Protein AF-0000000067404641 (afdb_homodimer)

Foldseek 3Di:
DDDPPPPDDDDPDPPDPDDPDDPPPDDDDDDDDPDCPPPVPPPPPPPPPPCVVVVVVPVLLLPFAEEEEEDADLPLLDDPLSLVLLLVVLVSCVVNVHAYAYEYEELADPVVRPSNVSSVVNSCVSNVVSPDNDHHYYYHHNPNDQPLVVQQVVCVVVVGSEYEEECVCVVVVSHDPVSNVVRHPHYYHYDYD/DPPPDDPDDDDDDDPDDPDDDPPDPPDPDDDDPPPPPPPVPPPPPPPPPPCVVVVVVPVLLLPFAEEEEEDADLPLLDDPLSLVLLLVRLVSCVVNVHAYAYEYEELAAPVVRPSNVSSVVNSCVSNVVSPDNDHHYYYHHNPNDQPLVVQQVVCVVVVGSEYEEECVCVVVVSHDPVSNVVRHPHYYHYDYD

Radius of gyration: 36.1 Å; Cα contacts (8 Å, |Δi|>4): 568; chains: 2; bounding box: 56×133×132 Å

pLDDT: mean 74.55, std 31.33, range [20.03, 98.88]

Structure (mmCIF, N/CA/C/O backbone):
data_AF-0000000067404641-model_v1
#
loop_
_entity.id
_entity.type
_entity.pdbx_description
1 polymer 'UspA domain-containing protein'
#
loop_
_atom_site.group_PDB
_atom_site.id
_atom_site.type_symbol
_atom_site.label_atom_id
_atom_site.label_alt_id
_atom_site.label_comp_id
_atom_site.label_asym_id
_atom_site.label_entity_id
_atom_site.label_seq_id
_atom_site.pdbx_PDB_ins_code
_atom_site.Cartn_x
_atom_site.Cartn_y
_atom_site.Cartn_z
_atom_site.occupancy
_atom_site.B_iso_or_equiv
_atom_site.auth_seq_id
_atom_site.auth_comp_id
_atom_site.auth_asym_id
_atom_site.auth_atom_id
_atom_site.pdbx_PDB_model_num
ATOM 1 N N . MET A 1 1 ? 26.984 8.195 65.562 1 22.83 1 MET A N 1
ATOM 2 C CA . MET A 1 1 ? 27.891 7.098 65.938 1 22.83 1 MET A CA 1
ATOM 3 C C . MET A 1 1 ? 27.453 5.805 65.25 1 22.83 1 MET A C 1
ATOM 5 O O . MET A 1 1 ? 26.531 5.133 65.688 1 22.83 1 MET A O 1
ATOM 9 N N . ALA A 1 2 ? 27.453 5.699 63.781 1 29.36 2 ALA A N 1
ATOM 10 C CA . ALA A 1 2 ? 26.828 4.867 62.75 1 29.36 2 ALA A CA 1
ATOM 11 C C . ALA A 1 2 ? 27.391 3.447 62.781 1 29.36 2 ALA A C 1
ATOM 13 O O . ALA A 1 2 ? 28.594 3.254 62.688 1 29.36 2 ALA A O 1
ATOM 14 N N . PHE A 1 3 ? 26.641 2.41 63.375 1 22.8 3 PHE A N 1
ATOM 15 C CA . PHE A 1 3 ? 26.953 1.064 63.844 1 22.8 3 PHE A CA 1
ATOM 16 C C . PHE A 1 3 ? 27.25 0.138 62.688 1 22.8 3 PHE 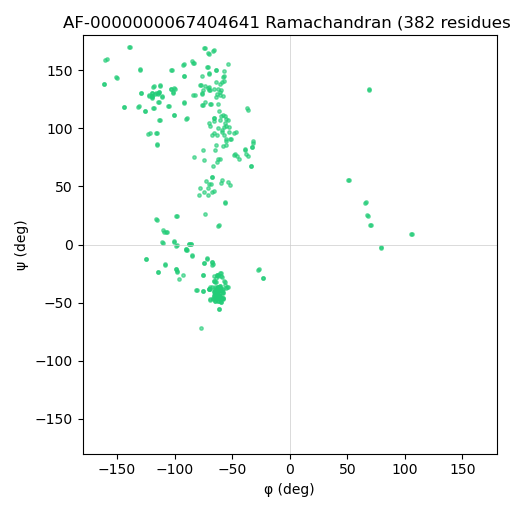A C 1
ATOM 18 O O . PHE A 1 3 ? 26.469 0.063 61.719 1 22.8 3 PHE A O 1
ATOM 25 N N . ALA A 1 4 ? 28.484 -0.296 62.312 1 27.67 4 ALA A N 1
ATOM 26 C CA . ALA A 1 4 ? 29.297 -1.051 61.375 1 27.67 4 ALA A CA 1
ATOM 27 C C . ALA A 1 4 ? 29 -2.545 61.469 1 27.67 4 ALA A C 1
ATOM 29 O O . ALA A 1 4 ? 29.641 -3.264 62.25 1 27.67 4 ALA A O 1
ATOM 30 N N . SER A 1 5 ? 27.562 -2.947 61.531 1 26.05 5 SER A N 1
ATOM 31 C CA . SER A 1 5 ? 27.438 -4.332 61.969 1 26.05 5 SER A CA 1
ATOM 32 C C . SER A 1 5 ? 28.094 -5.293 61 1 26.05 5 SER A C 1
ATOM 34 O O . SER A 1 5 ? 27.969 -5.129 59.781 1 26.05 5 SER A O 1
ATOM 36 N N . SER A 1 6 ? 29.078 -6.094 61.375 1 27.91 6 SER A N 1
ATOM 37 C CA . SER A 1 6 ? 30.109 -7.035 60.938 1 27.91 6 SER A CA 1
ATOM 38 C C . SER A 1 6 ? 29.484 -8.336 60.438 1 27.91 6 SER A C 1
ATOM 40 O O . SER A 1 6 ? 29.047 -9.164 61.25 1 27.91 6 SER A O 1
ATOM 42 N N . LEU A 1 7 ? 28.484 -8.297 59.469 1 29.84 7 LEU A N 1
ATOM 43 C CA . LEU A 1 7 ? 27.75 -9.531 59.188 1 29.84 7 LEU A CA 1
ATOM 44 C C . LEU A 1 7 ? 28.703 -10.641 58.75 1 29.84 7 LEU A C 1
ATOM 46 O O . LEU A 1 7 ? 29.5 -10.453 57.844 1 29.84 7 LEU A O 1
ATOM 50 N N . LEU A 1 8 ? 28.859 -11.703 59.625 1 25.03 8 LEU A N 1
ATOM 51 C CA . LEU A 1 8 ? 29.766 -12.828 59.781 1 25.03 8 LEU A CA 1
ATOM 52 C C . LEU A 1 8 ? 29.625 -13.805 58.625 1 25.03 8 LEU A C 1
ATOM 54 O O . LEU A 1 8 ? 28.516 -13.977 58.094 1 25.03 8 LEU A O 1
ATOM 58 N N . PRO A 1 9 ? 30.719 -14.359 57.938 1 30.03 9 PRO A N 1
ATOM 59 C CA . PRO A 1 9 ? 31.047 -15.109 56.719 1 30.03 9 PRO A CA 1
ATOM 60 C C . PRO A 1 9 ? 30.641 -16.578 56.812 1 30.03 9 PRO A C 1
ATOM 62 O O . PRO A 1 9 ? 31.062 -17.281 57.719 1 30.03 9 PRO A O 1
ATOM 65 N N . ALA A 1 10 ? 29.297 -17 56.75 1 27.98 10 ALA A N 1
ATOM 66 C CA . ALA A 1 10 ? 28.938 -18.359 57.156 1 27.98 10 ALA A CA 1
ATOM 67 C C . ALA A 1 10 ? 29.719 -19.391 56.344 1 27.98 10 ALA A C 1
ATOM 69 O O . ALA A 1 10 ? 30.094 -19.125 55.188 1 27.98 10 ALA A O 1
ATOM 70 N N . PRO A 1 11 ? 30.109 -20.547 56.969 1 22.95 11 PRO A N 1
ATOM 71 C CA . PRO A 1 11 ? 31.125 -21.578 56.719 1 22.95 11 PRO A CA 1
ATOM 72 C C . PRO A 1 11 ? 30.766 -22.5 55.562 1 22.95 11 PRO A C 1
ATOM 74 O O . PRO A 1 11 ? 29.594 -22.625 55.188 1 22.95 11 PRO A O 1
ATOM 77 N N . ALA A 1 12 ? 31.672 -22.875 54.625 1 26.62 12 ALA A N 1
ATOM 78 C CA . ALA A 1 12 ? 31.828 -23.562 53.344 1 26.62 12 ALA A CA 1
ATOM 79 C C . ALA A 1 12 ? 31.625 -25.078 53.5 1 26.62 12 ALA A C 1
ATOM 81 O O . ALA A 1 12 ? 32.594 -25.812 53.75 1 26.62 12 ALA A O 1
ATOM 82 N N . SER A 1 13 ? 30.469 -25.594 54.219 1 22.31 13 SER A N 1
ATOM 83 C CA . SER A 1 13 ? 30.547 -27 54.625 1 22.31 13 SER A CA 1
ATOM 84 C C . SER A 1 13 ? 30.703 -27.906 53.406 1 22.31 13 SER A C 1
ATOM 86 O O . SER A 1 13 ? 30.172 -27.625 52.312 1 22.31 13 SER A O 1
ATOM 88 N N . GLY A 1 14 ? 31.609 -28.844 53.312 1 23.06 14 GLY A N 1
ATOM 89 C CA . GLY A 1 14 ? 32.375 -29.797 52.531 1 23.06 14 GLY A CA 1
ATOM 90 C C . GLY A 1 14 ? 31.562 -30.984 52.094 1 23.06 14 GLY A C 1
ATOM 91 O O . GLY A 1 14 ? 32.125 -32 51.625 1 23.06 14 GLY A O 1
ATOM 92 N N . VAL A 1 15 ? 30.141 -30.891 51.938 1 24 15 VAL A N 1
ATOM 93 C CA . VAL A 1 15 ? 29.531 -32.219 52.031 1 24 15 VAL A CA 1
ATOM 94 C C . VAL A 1 15 ? 30.016 -33.094 50.875 1 24 15 VAL A C 1
ATOM 96 O O . VAL A 1 15 ? 30.109 -32.625 49.719 1 24 15 VAL A O 1
ATOM 99 N N . ARG A 1 16 ? 30.547 -34.281 51.156 1 21.03 16 ARG A N 1
ATOM 100 C CA . ARG A 1 16 ? 31.25 -35.406 50.625 1 21.03 16 ARG A CA 1
ATOM 101 C C . ARG A 1 16 ? 30.375 -36.156 49.594 1 21.03 16 ARG A C 1
ATOM 103 O O . ARG A 1 16 ? 29.203 -36.438 49.844 1 21.03 16 ARG A O 1
ATOM 110 N N . ALA A 1 17 ? 30.734 -36.062 48.312 1 23.98 17 ALA A N 1
ATOM 111 C CA . ALA A 1 17 ? 30.172 -36.531 47.062 1 23.98 17 ALA A CA 1
ATOM 112 C C . ALA A 1 17 ? 30.109 -38.062 47.031 1 23.98 17 ALA A C 1
ATOM 114 O O . ALA A 1 17 ? 31.141 -38.75 46.969 1 23.98 17 ALA A O 1
ATOM 115 N N . SER A 1 18 ? 29.141 -38.719 47.812 1 21.59 18 SER A N 1
ATOM 116 C CA . SER A 1 18 ? 29.109 -40.188 47.938 1 21.59 18 SER A CA 1
ATOM 117 C C . SER A 1 18 ? 28.938 -40.875 46.594 1 21.59 18 SER A C 1
ATOM 119 O O . SER A 1 18 ? 28.359 -40.281 45.656 1 21.59 18 SER A O 1
ATOM 121 N N . HIS A 1 19 ? 29.703 -41.906 46.25 1 24.45 19 HIS A N 1
ATOM 122 C CA . HIS A 1 19 ? 30.078 -42.781 45.156 1 24.45 19 HIS A CA 1
ATOM 123 C C . HIS A 1 19 ? 28.891 -43.594 44.688 1 24.45 19 HIS A C 1
ATOM 125 O O . HIS A 1 19 ? 28.188 -44.219 45.5 1 24.45 19 HIS A O 1
ATOM 131 N N . ALA A 1 20 ? 28.109 -43.125 43.594 1 25.66 20 ALA A N 1
ATOM 132 C CA . ALA A 1 20 ? 26.906 -43.688 43 1 25.66 20 ALA A CA 1
ATOM 133 C C . ALA A 1 20 ? 27.109 -45.156 42.594 1 25.66 20 ALA A C 1
ATOM 135 O O . ALA A 1 20 ? 28.109 -45.469 41.969 1 25.66 20 ALA A O 1
ATOM 136 N N . PRO A 1 21 ? 26.531 -46.094 43.312 1 27.89 21 PRO A N 1
ATOM 137 C CA . PRO A 1 21 ? 26.766 -47.531 43.156 1 27.89 21 PRO A CA 1
ATOM 138 C C . PRO A 1 21 ? 26.391 -48.031 41.75 1 27.89 21 PRO A C 1
ATOM 140 O O . PRO A 1 21 ? 25.625 -47.375 41.062 1 27.89 21 PRO A O 1
ATOM 143 N N . GLU A 1 22 ? 27.141 -48.906 41.062 1 30.05 22 GLU A N 1
ATOM 144 C CA . GLU A 1 22 ? 27.297 -49.531 39.781 1 30.05 22 GLU A CA 1
ATOM 145 C C . GLU A 1 22 ? 26.109 -50.469 39.469 1 30.05 22 GLU A C 1
ATOM 147 O O . GLU A 1 22 ? 25.922 -51.469 40.156 1 30.05 22 GLU A O 1
ATOM 152 N N . LEU A 1 23 ? 24.844 -49.875 39.25 1 25.56 23 LEU A N 1
ATOM 153 C CA . LEU A 1 23 ? 23.641 -50.688 39.125 1 25.56 23 LEU A CA 1
ATOM 154 C C . LEU A 1 23 ? 23.781 -51.719 37.969 1 25.56 23 LEU A C 1
ATOM 156 O O . LEU A 1 23 ? 24.094 -51.312 36.844 1 25.56 23 LEU A O 1
ATOM 160 N N . ALA A 1 24 ? 24.203 -52.938 38.219 1 28.25 24 ALA A N 1
ATOM 161 C CA . ALA A 1 24 ? 24.406 -54.125 37.406 1 28.25 24 ALA A CA 1
ATOM 162 C C . ALA A 1 24 ? 23.125 -54.531 36.719 1 28.25 24 ALA A C 1
ATOM 164 O O . ALA A 1 24 ? 22.125 -54.875 37.344 1 28.25 24 ALA A O 1
ATOM 165 N N . PHE A 1 25 ? 22.812 -53.875 35.469 1 25.64 25 PHE A N 1
ATOM 166 C CA . PHE A 1 25 ? 21.578 -54.094 34.75 1 25.64 25 PHE A CA 1
ATOM 167 C C . PHE A 1 25 ? 21.453 -55.562 34.312 1 25.64 25 PHE A C 1
ATOM 169 O O . PHE A 1 25 ? 22.375 -56.125 33.75 1 25.64 25 PHE A O 1
ATOM 176 N N . PRO A 1 26 ? 20.672 -56.312 35.062 1 30.05 26 PRO A N 1
ATOM 177 C CA . PRO A 1 26 ? 20.516 -57.75 34.844 1 30.05 26 PRO A CA 1
ATOM 178 C C . PRO A 1 26 ? 19.984 -58.094 33.438 1 30.05 26 PRO A C 1
ATOM 180 O O . PRO A 1 26 ? 19.344 -57.25 32.812 1 30.05 26 PRO A O 1
ATOM 183 N N . PRO A 1 27 ? 20.438 -59.125 32.719 1 32.47 27 PRO A N 1
ATOM 184 C CA . PRO A 1 27 ? 20.328 -59.594 31.312 1 32.47 27 PRO A CA 1
ATOM 185 C C . PRO A 1 27 ? 18.906 -60.031 30.969 1 32.47 27 PRO A C 1
ATOM 187 O O . PRO A 1 27 ? 18.281 -60.781 31.719 1 32.47 27 PRO A O 1
ATOM 190 N N . VAL A 1 28 ? 18.016 -59.156 30.375 1 25.25 28 VAL A N 1
ATOM 191 C CA . VAL A 1 28 ? 16.594 -59.375 30.109 1 25.25 28 VAL A CA 1
ATOM 192 C C . VAL A 1 28 ? 16.406 -60.469 29.078 1 25.25 28 VAL A C 1
ATOM 194 O O . VAL A 1 28 ? 16.891 -60.375 27.953 1 25.25 28 VAL A O 1
ATOM 197 N N . ASN A 1 29 ? 16.172 -61.688 29.453 1 23.31 29 ASN A N 1
ATOM 198 C CA . ASN A 1 29 ? 16.062 -62.938 28.734 1 23.31 29 ASN A CA 1
ATOM 199 C C . ASN A 1 29 ? 14.93 -62.906 27.703 1 23.31 29 ASN A C 1
ATOM 201 O O . ASN A 1 29 ? 15.07 -63.406 26.594 1 23.31 29 ASN A O 1
ATOM 205 N N . ARG A 1 30 ? 13.594 -62.469 27.953 1 24.72 30 ARG A N 1
ATOM 206 C CA . ARG A 1 30 ? 12.523 -63.438 27.703 1 24.72 30 ARG A CA 1
ATOM 207 C C . ARG A 1 30 ? 12.109 -63.438 26.234 1 24.72 30 ARG A C 1
ATOM 209 O O . ARG A 1 30 ? 12.219 -62.406 25.562 1 24.72 30 ARG A O 1
ATOM 216 N N . LYS A 1 31 ? 11.477 -64.5 25.609 1 26.2 31 LYS A N 1
ATOM 217 C CA . LYS A 1 31 ? 11.219 -65.312 24.406 1 26.2 31 LYS A CA 1
ATOM 218 C C . LYS A 1 31 ? 9.992 -64.812 23.656 1 26.2 31 LYS A C 1
ATOM 220 O O . LYS A 1 31 ? 9.719 -65.25 22.531 1 26.2 31 LYS A O 1
ATOM 225 N N . GLY A 1 32 ? 8.922 -64.125 24.219 1 26.33 32 GLY A N 1
ATOM 226 C CA . GLY A 1 32 ? 7.594 -64.5 23.766 1 26.33 32 GLY A CA 1
ATOM 227 C C . GLY A 1 32 ? 7.273 -63.969 22.375 1 26.33 32 GLY A C 1
ATOM 228 O O . GLY A 1 32 ? 7.82 -62.969 21.938 1 26.33 32 GLY A O 1
ATOM 229 N N . GLY A 1 33 ? 6.719 -64.75 21.391 1 28.5 33 GLY A N 1
ATOM 230 C CA . GLY A 1 33 ? 6.441 -64.812 19.969 1 28.5 33 GLY A CA 1
ATOM 231 C C . GLY A 1 33 ? 5.273 -63.906 19.562 1 28.5 33 GLY A C 1
ATOM 232 O O . GLY A 1 33 ? 4.121 -64.188 19.859 1 28.5 33 GLY A O 1
ATOM 233 N N . VAL A 1 34 ? 5.145 -62.656 19.984 1 27.3 34 VAL A N 1
ATOM 234 C CA . VAL A 1 34 ? 3.891 -61.938 19.75 1 27.3 34 VAL A CA 1
ATOM 235 C C . VAL A 1 34 ? 3.637 -61.812 18.25 1 27.3 34 VAL A C 1
ATOM 237 O O . VAL A 1 34 ? 4.566 -61.594 17.484 1 27.3 34 VAL A O 1
ATOM 240 N N . SER A 1 35 ? 2.502 -62.5 17.797 1 28.94 35 SER A N 1
ATOM 241 C CA . SER A 1 35 ? 1.83 -62.562 16.5 1 28.94 35 SER A CA 1
ATOM 242 C C . SER A 1 35 ? 1.438 -61.188 15.992 1 28.94 35 SER A C 1
ATOM 244 O O . SER A 1 35 ? 0.812 -60.406 16.703 1 28.94 35 SER A O 1
ATOM 246 N N . LEU A 1 36 ? 2.154 -60.594 15.055 1 25.08 36 LEU A N 1
ATOM 247 C CA . LEU A 1 36 ? 2.102 -59.281 14.406 1 25.08 36 LEU A CA 1
ATOM 248 C C . LEU A 1 36 ? 0.84 -59.156 13.555 1 25.08 36 LEU A C 1
ATOM 250 O O . LEU A 1 36 ? 0.748 -59.75 12.477 1 25.08 36 LEU A O 1
ATOM 254 N N . ARG A 1 37 ? -0.431 -59.312 14.172 1 28.06 37 ARG A N 1
ATOM 255 C CA . ARG A 1 37 ? -1.599 -59.062 13.336 1 28.06 37 ARG A CA 1
ATOM 256 C C . ARG A 1 37 ? -1.55 -57.656 12.727 1 28.06 37 ARG A C 1
ATOM 258 O O . ARG A 1 37 ? -1.444 -56.656 13.453 1 28.06 37 ARG A O 1
ATOM 265 N N . ARG A 1 38 ? -1.222 -57.562 11.438 1 24.09 38 ARG A N 1
ATOM 266 C CA . ARG A 1 38 ? -1.097 -56.438 10.523 1 24.09 38 ARG A CA 1
ATOM 267 C C . ARG A 1 38 ? -2.416 -55.688 10.398 1 24.09 38 ARG A C 1
ATOM 269 O O . ARG A 1 38 ? 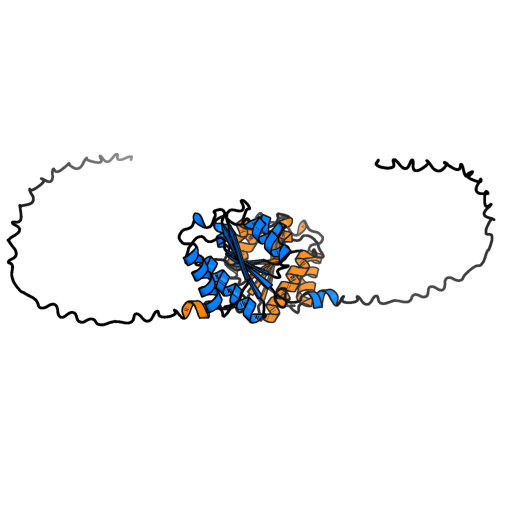-3.373 -56.188 9.805 1 24.09 38 ARG A O 1
ATOM 276 N N . ARG A 1 39 ? -3.049 -55.25 11.508 1 25.36 39 ARG A N 1
ATOM 277 C CA . ARG A 1 39 ? -4.285 -54.5 11.289 1 25.36 39 ARG A CA 1
ATOM 278 C C . ARG A 1 39 ? -4.047 -53.312 10.375 1 25.36 39 ARG A C 1
ATOM 280 O O . ARG A 1 39 ? -3.232 -52.438 10.688 1 25.36 39 ARG A O 1
ATOM 287 N N . GLY A 1 40 ? -4.199 -53.469 9.125 1 25.03 40 GLY A N 1
ATOM 288 C CA . GLY A 1 40 ? -4.137 -52.469 8.07 1 25.03 40 GLY A CA 1
ATOM 289 C C . GLY A 1 40 ? -5.102 -51.312 8.281 1 25.03 40 GLY A C 1
ATOM 290 O O . GLY A 1 40 ? -6.301 -51.469 8.039 1 25.03 40 GLY A O 1
ATOM 291 N N . ALA A 1 41 ? -5.387 -50.812 9.445 1 25.31 41 ALA A N 1
ATOM 292 C CA . ALA A 1 41 ? -6.395 -49.75 9.516 1 25.31 41 ALA A CA 1
ATOM 293 C C . ALA A 1 41 ? -6.008 -48.562 8.641 1 25.31 41 ALA A C 1
ATOM 295 O O . ALA A 1 41 ? -4.883 -48.062 8.727 1 25.31 41 ALA A O 1
ATOM 296 N N . ARG A 1 42 ? -6.613 -48.469 7.484 1 26.84 42 ARG A N 1
ATOM 297 C CA . ARG A 1 42 ? -6.66 -47.375 6.516 1 26.84 42 ARG A CA 1
ATOM 298 C C . ARG A 1 42 ? -7.082 -46.062 7.184 1 26.84 42 ARG A C 1
ATOM 300 O O . ARG A 1 42 ? -8.242 -45.906 7.57 1 26.84 42 ARG A O 1
ATOM 307 N N . HIS A 1 43 ? -6.438 -45.656 8.289 1 28.77 43 HIS A N 1
ATOM 308 C CA . HIS A 1 43 ? -6.82 -44.312 8.758 1 28.77 43 HIS A CA 1
ATOM 309 C C . HIS A 1 43 ? -6.758 -43.281 7.629 1 28.77 43 HIS A C 1
ATOM 311 O O . HIS A 1 43 ? -5.703 -43.094 7.02 1 28.77 43 HIS A O 1
ATOM 317 N N . GLY A 1 44 ? -7.801 -43.094 6.949 1 26.41 44 GLY A N 1
ATOM 318 C CA . GLY A 1 44 ? -8.031 -42 6.027 1 26.41 44 GLY A CA 1
ATOM 319 C C . GLY A 1 44 ? -7.668 -40.656 6.609 1 26.41 44 GLY A C 1
ATOM 320 O O . GLY A 1 44 ? -8.18 -40.281 7.664 1 26.41 44 GLY A O 1
ATOM 321 N N . VAL A 1 45 ? -6.414 -40.375 6.629 1 28.73 45 VAL A N 1
ATOM 322 C CA . VAL A 1 45 ? -6 -39.031 6.969 1 28.73 45 VAL A CA 1
ATOM 323 C C . VAL A 1 45 ? -6.875 -38 6.234 1 28.73 45 VAL A C 1
ATOM 325 O O . VAL A 1 45 ? -6.812 -37.906 5.008 1 28.73 45 VAL A O 1
ATOM 328 N N . ARG A 1 46 ? -8.109 -37.906 6.738 1 27.72 46 ARG A N 1
ATOM 329 C CA . ARG A 1 46 ? -8.875 -36.75 6.301 1 27.72 46 ARG A CA 1
ATOM 330 C C . ARG A 1 46 ? -8.039 -35.469 6.395 1 27.72 46 ARG A C 1
ATOM 332 O O . ARG A 1 46 ? -7.461 -35.188 7.441 1 27.72 46 ARG A O 1
ATOM 339 N N . ALA A 1 47 ? -7.457 -35.062 5.352 1 28.59 47 ALA A N 1
ATOM 340 C CA . ALA A 1 47 ? -6.906 -33.719 5.223 1 28.59 47 ALA A CA 1
ATOM 341 C C . ALA A 1 47 ? -7.789 -32.688 5.934 1 28.59 47 ALA A C 1
ATOM 343 O O . ALA A 1 47 ? -8.953 -32.5 5.57 1 28.59 47 ALA A O 1
ATOM 344 N N . GLU A 1 48 ? -7.75 -32.594 7.227 1 29.17 48 GLU A N 1
ATOM 345 C CA . GLU A 1 48 ? -8.328 -31.438 7.906 1 29.17 48 GLU A CA 1
ATOM 346 C C . GLU A 1 48 ? -8.062 -30.156 7.129 1 29.17 48 GLU A C 1
ATOM 348 O O . GLU A 1 48 ? -6.906 -29.812 6.855 1 29.17 48 GLU A O 1
ATOM 353 N N . VAL A 1 49 ? -8.859 -29.875 6.129 1 30.53 49 VAL A N 1
ATOM 354 C CA . VAL A 1 49 ? -8.977 -28.531 5.59 1 30.53 49 VAL A CA 1
ATOM 355 C C . VAL A 1 49 ? -8.82 -27.5 6.711 1 30.53 49 VAL A C 1
ATOM 357 O O . VAL A 1 49 ? -9.641 -27.453 7.629 1 30.53 49 VAL A O 1
ATOM 360 N N . ASN A 1 50 ? -7.66 -27.375 7.281 1 31.19 50 ASN A N 1
ATOM 361 C CA . ASN A 1 50 ? -7.387 -26.359 8.297 1 31.19 50 ASN A CA 1
ATOM 362 C C . ASN A 1 50 ? -8.195 -25.094 8.047 1 31.19 50 ASN A C 1
ATOM 364 O O . ASN A 1 50 ? -8.039 -24.438 7.012 1 31.19 50 ASN A O 1
ATOM 368 N N . GLU A 1 51 ? -9.398 -25 8.461 1 33.84 51 GLU A N 1
ATOM 369 C CA . GLU A 1 51 ? -10.281 -23.875 8.742 1 33.84 51 GLU A CA 1
ATOM 370 C C . GLU A 1 51 ? -9.484 -22.609 9.023 1 33.84 51 GLU A C 1
ATOM 372 O O . GLU A 1 51 ? -10.062 -21.516 9.133 1 33.84 51 GLU A O 1
ATOM 377 N N . SER A 1 52 ? -8.281 -22.812 9.555 1 32.09 52 SER A N 1
ATOM 378 C CA . SER A 1 52 ? -7.543 -21.656 10.047 1 32.09 52 SER A CA 1
ATOM 379 C C . SER A 1 52 ? -7.234 -20.672 8.93 1 32.09 52 SER A C 1
ATOM 381 O O . SER A 1 52 ? -6.996 -19.484 9.18 1 32.09 52 SER A O 1
ATOM 383 N N . ALA A 1 53 ? -6.891 -21.125 7.828 1 34.22 53 ALA A N 1
ATOM 384 C CA . ALA A 1 53 ? -6.555 -20.188 6.758 1 34.22 53 ALA A CA 1
ATOM 385 C C . ALA A 1 53 ? -7.773 -19.375 6.336 1 34.22 53 ALA A C 1
ATOM 387 O O . ALA A 1 53 ? -7.637 -18.219 5.902 1 34.22 53 ALA A O 1
ATOM 388 N N . SER A 1 54 ? -9.008 -19.984 6.418 1 33.5 54 SER A N 1
ATOM 389 C CA . SER A 1 54 ? -10.242 -19.328 6.004 1 33.5 54 SER A CA 1
ATOM 390 C C . SER A 1 54 ? -10.5 -18.078 6.84 1 33.5 54 SER A C 1
ATOM 392 O O . SER A 1 54 ? -11.008 -17.078 6.328 1 33.5 54 SER A O 1
ATOM 394 N N . ALA A 1 55 ? -10.531 -18.234 8.148 1 35.81 55 ALA A N 1
ATOM 395 C CA . ALA A 1 55 ? -10.906 -17.141 9.039 1 35.81 55 ALA A CA 1
ATOM 396 C C . ALA A 1 55 ? -9.977 -15.945 8.867 1 35.81 55 ALA A C 1
ATOM 398 O O . ALA A 1 55 ? -10.266 -14.852 9.344 1 35.81 55 ALA A O 1
ATOM 399 N N . LEU A 1 56 ? -8.727 -16.281 8.672 1 35.88 56 LEU A N 1
ATOM 400 C CA . LEU A 1 56 ? -7.695 -15.242 8.641 1 35.88 56 LEU A CA 1
ATOM 401 C C . LEU A 1 56 ? -7.914 -14.297 7.465 1 35.88 56 LEU A C 1
ATOM 403 O O . LEU A 1 56 ? -7.207 -13.297 7.332 1 35.88 56 LEU A O 1
ATOM 407 N N . ALA A 1 57 ? -8.547 -15 6.434 1 41.56 57 ALA A N 1
ATOM 408 C CA . ALA A 1 57 ? -8.648 -14 5.367 1 41.56 57 ALA A CA 1
ATOM 409 C C . ALA A 1 57 ? -9.516 -12.82 5.797 1 41.56 57 ALA A C 1
ATOM 411 O O . ALA A 1 57 ? -10.688 -12.734 5.426 1 41.56 57 ALA A O 1
ATOM 412 N N . ILE A 1 58 ? -9.719 -12.758 7.184 1 43.62 58 ILE A N 1
ATOM 413 C CA . ILE A 1 58 ? -10.344 -11.516 7.629 1 43.62 58 ILE A CA 1
ATOM 414 C C . ILE A 1 58 ? -9.836 -10.352 6.785 1 43.62 58 ILE A C 1
ATOM 416 O O . ILE A 1 58 ? -8.641 -10.242 6.52 1 43.62 58 ILE A O 1
ATOM 420 N N . ASP A 1 59 ? -10.727 -9.828 6.109 1 55.66 59 ASP A N 1
ATOM 421 C CA . ASP A 1 59 ? -10.531 -8.609 5.328 1 55.66 59 ASP A CA 1
ATOM 422 C C . ASP A 1 59 ? -9.508 -7.691 5.992 1 55.66 59 ASP A C 1
ATOM 424 O O . ASP A 1 59 ? -9.75 -7.172 7.086 1 55.66 59 ASP A O 1
ATOM 428 N N . ALA A 1 60 ? -8.211 -7.992 5.594 1 61.69 60 ALA A N 1
ATOM 429 C CA . ALA A 1 60 ? -7.172 -7.098 6.098 1 61.69 60 ALA A CA 1
ATOM 430 C C . ALA A 1 60 ? -7.734 -5.707 6.383 1 61.69 60 ALA A C 1
ATOM 432 O O . ALA A 1 60 ? -7.305 -5.039 7.324 1 61.69 60 ALA A O 1
ATOM 433 N N . LEU A 1 61 ? -8.883 -5.473 5.711 1 74.19 61 LEU A N 1
ATOM 434 C CA . LEU A 1 61 ? -9.422 -4.129 5.883 1 74.19 61 LEU A CA 1
ATOM 435 C C . LEU A 1 61 ? -10.68 -4.148 6.738 1 74.19 61 LEU A C 1
ATOM 437 O O . LEU A 1 61 ? -11.07 -3.127 7.305 1 74.19 61 LEU A O 1
ATOM 441 N N . SER A 1 62 ? -11.289 -5.336 6.879 1 72.62 62 SER A N 1
ATOM 442 C CA . SER A 1 62 ? -12.555 -5.395 7.602 1 72.62 62 SER A CA 1
ATOM 443 C C . SER A 1 62 ? -12.352 -5.184 9.102 1 72.62 62 SER A C 1
ATOM 445 O O . SER A 1 62 ? -13.297 -4.852 9.82 1 72.62 62 SER A O 1
ATOM 447 N N . GLN A 1 63 ? -11.148 -5.238 9.477 1 80.12 63 GLN A N 1
ATOM 448 C CA . GLN A 1 63 ? -10.898 -5.125 10.906 1 80.12 63 GLN A CA 1
ATOM 449 C C . GLN A 1 63 ? -10.109 -3.863 11.234 1 80.12 63 GLN A C 1
ATOM 451 O O . GLN A 1 63 ? -9.508 -3.758 12.305 1 80.12 63 GLN A O 1
ATOM 456 N N . VAL A 1 64 ? -10.211 -3.016 10.336 1 90.5 64 VAL A N 1
ATOM 457 C CA . VAL A 1 64 ? -9.438 -1.798 10.57 1 90.5 64 VAL A CA 1
ATOM 458 C C . VAL A 1 64 ? -10.125 -0.939 11.625 1 90.5 64 VAL A C 1
ATOM 460 O O . VAL A 1 64 ? -11.266 -0.509 11.438 1 90.5 64 VAL A O 1
ATOM 463 N N . LYS A 1 65 ? -9.414 -0.699 12.703 1 95.56 65 LYS A N 1
ATOM 464 C CA . LYS A 1 65 ? -9.992 0.076 13.797 1 95.56 65 LYS A CA 1
ATOM 465 C C . LYS A 1 65 ? -9.266 1.409 13.969 1 95.56 65 LYS A C 1
ATOM 467 O O . LYS A 1 65 ? -9.797 2.33 14.594 1 95.56 65 LYS A O 1
ATOM 472 N N . HIS A 1 66 ? -8.086 1.445 13.523 1 97.94 66 HIS A N 1
ATOM 473 C CA . HIS A 1 66 ? -7.281 2.65 13.695 1 97.94 66 HIS A CA 1
ATOM 474 C C . HIS A 1 66 ? -6.387 2.893 12.484 1 97.94 66 HIS A C 1
ATOM 476 O O . HIS A 1 66 ? -5.508 2.08 12.188 1 97.94 66 HIS A O 1
ATOM 482 N N . VAL A 1 67 ? -6.602 4.008 11.828 1 97.75 67 VAL A N 1
ATOM 483 C CA . VAL A 1 67 ? -5.906 4.34 10.586 1 97.75 67 VAL A CA 1
ATOM 484 C C . VAL A 1 67 ? -4.98 5.531 10.812 1 97.75 67 VAL A C 1
ATOM 486 O O . VAL A 1 67 ? -5.355 6.5 11.477 1 97.75 67 VAL A O 1
ATOM 489 N N . LEU A 1 68 ? -3.785 5.43 10.273 1 98.75 68 LEU A N 1
ATOM 490 C CA . LEU A 1 68 ? -2.83 6.531 10.32 1 98.75 68 LEU A CA 1
ATOM 491 C C . LEU A 1 68 ? -2.764 7.254 8.977 1 98.75 68 LEU A C 1
ATOM 493 O O . LEU A 1 68 ? -2.68 6.613 7.93 1 98.75 68 LEU A O 1
ATOM 497 N N . LEU A 1 69 ? -2.799 8.531 9.039 1 98.75 69 LEU A N 1
ATOM 498 C CA . LEU A 1 69 ? -2.537 9.414 7.906 1 98.75 69 LEU A CA 1
ATOM 499 C C . LEU A 1 69 ? -1.288 10.25 8.141 1 98.75 69 LEU A C 1
ATOM 501 O O . LEU A 1 69 ? -1.344 11.273 8.828 1 98.75 69 LEU A O 1
ATOM 505 N N . PRO A 1 70 ? -0.202 9.82 7.645 1 98.75 70 PRO A N 1
ATOM 506 C CA . PRO A 1 70 ? 0.996 10.656 7.723 1 98.75 70 PRO A CA 1
ATOM 507 C C . PRO A 1 70 ? 1 11.781 6.691 1 98.75 70 PRO A C 1
ATOM 509 O O . PRO A 1 70 ? 0.658 11.555 5.527 1 98.75 70 PRO A O 1
ATOM 512 N N . ILE A 1 71 ? 1.394 12.945 7.121 1 98.38 71 ILE A N 1
ATOM 513 C CA . ILE A 1 71 ? 1.479 14.102 6.242 1 98.38 71 ILE A CA 1
ATOM 514 C C . ILE A 1 71 ? 2.883 14.695 6.309 1 98.38 71 ILE A C 1
ATOM 516 O O . ILE A 1 71 ? 3.314 15.172 7.363 1 98.38 71 ILE A O 1
ATOM 520 N N . THR A 1 72 ? 3.576 14.625 5.215 1 96.94 72 THR A N 1
ATOM 521 C CA . THR A 1 72 ? 4.898 15.227 5.082 1 96.94 72 THR A CA 1
ATOM 522 C C . THR A 1 72 ? 4.855 16.422 4.148 1 96.94 72 THR A C 1
ATOM 524 O O . THR A 1 72 ? 5.898 16.984 3.803 1 96.94 72 THR A O 1
ATOM 527 N N . ASP A 1 73 ? 3.771 16.922 3.789 1 92.12 73 ASP A N 1
ATOM 528 C CA . ASP A 1 73 ? 3.441 17.969 2.836 1 92.12 73 ASP A CA 1
ATOM 529 C C . ASP A 1 73 ? 3.576 19.344 3.475 1 92.12 73 ASP A C 1
ATOM 531 O O . ASP A 1 73 ? 2.91 19.656 4.469 1 92.12 73 ASP A O 1
ATOM 535 N N . ARG A 1 74 ? 4.305 20.219 2.805 1 90.88 74 ARG A N 1
ATOM 536 C CA . ARG A 1 74 ? 4.496 21.547 3.377 1 90.88 74 ARG A CA 1
ATOM 537 C C . ARG A 1 74 ? 3.541 22.547 2.754 1 90.88 74 ARG A C 1
ATOM 539 O O . ARG A 1 74 ? 3.543 23.734 3.127 1 90.88 74 ARG A O 1
ATOM 546 N N . ASN A 1 75 ? 2.768 22.047 1.825 1 94.88 75 ASN A N 1
ATOM 547 C CA . ASN A 1 75 ? 1.753 22.938 1.272 1 94.88 75 ASN A CA 1
ATOM 548 C C . ASN A 1 75 ? 0.677 23.266 2.303 1 94.88 75 ASN A C 1
ATOM 550 O O . ASN A 1 75 ? -0.012 22.375 2.797 1 94.88 75 ASN A O 1
ATOM 554 N N . PRO A 1 76 ? 0.56 24.562 2.561 1 96.5 76 PRO A N 1
ATOM 555 C CA . PRO A 1 76 ? -0.414 24.922 3.596 1 96.5 76 PRO A CA 1
ATOM 556 C C . PRO A 1 76 ? -1.832 24.484 3.252 1 96.5 76 PRO A C 1
ATOM 558 O O . PRO A 1 76 ? -2.641 24.234 4.152 1 96.5 76 PRO A O 1
ATOM 561 N N . TYR A 1 77 ? -2.1 24.328 2.018 1 97.56 77 TYR A N 1
ATOM 562 C CA . TYR A 1 77 ? -3.432 23.922 1.59 1 97.56 77 TYR A CA 1
ATOM 563 C C . TYR A 1 77 ? -3.426 22.469 1.109 1 97.56 77 TYR A C 1
ATOM 565 O O . TYR A 1 77 ? -4.391 22.016 0.494 1 97.56 77 TYR A O 1
ATOM 573 N N . LEU A 1 78 ? -2.369 21.797 1.354 1 97 78 LEU A N 1
ATOM 574 C CA . LEU A 1 78 ? -2.195 20.391 1.056 1 97 78 LEU A CA 1
ATOM 575 C C . LEU A 1 78 ? -2.135 20.141 -0.45 1 97 78 LEU A C 1
ATOM 577 O O . LEU A 1 78 ? -2.885 20.766 -1.21 1 97 78 LEU A O 1
ATOM 581 N N . SER A 1 79 ? -1.232 19.406 -0.874 1 96.38 79 SER A N 1
ATOM 582 C CA . SER A 1 79 ? -1.152 18.984 -2.268 1 96.38 79 SER A CA 1
ATOM 583 C C . SER A 1 79 ? -2.32 18.078 -2.635 1 96.38 79 SER A C 1
ATOM 585 O O . SER A 1 79 ? -3.035 17.578 -1.756 1 96.38 79 SER A O 1
ATOM 587 N N . GLU A 1 80 ? -2.477 17.859 -3.896 1 95 80 GLU A N 1
ATOM 588 C CA . GLU A 1 80 ? -3.535 16.969 -4.371 1 95 80 GLU A CA 1
ATOM 589 C C . GLU A 1 80 ? -3.379 15.562 -3.795 1 95 80 GLU A C 1
ATOM 591 O O . GLU A 1 80 ? -4.363 14.938 -3.396 1 95 80 GLU A O 1
ATOM 596 N N . GLY A 1 81 ? -2.131 15.094 -3.729 1 95 81 GLY A N 1
ATOM 597 C CA . GLY A 1 81 ? -1.878 13.773 -3.16 1 95 81 GLY A CA 1
ATOM 598 C C . GLY A 1 81 ? -2.273 13.672 -1.699 1 95 81 GLY A C 1
ATOM 599 O O . GLY A 1 81 ? -2.885 12.68 -1.286 1 95 81 GLY A O 1
ATOM 600 N N . THR A 1 82 ? -2.02 14.664 -0.938 1 96.56 82 THR A N 1
ATOM 601 C CA . THR A 1 82 ? -2.355 14.672 0.482 1 96.56 82 THR A CA 1
ATOM 602 C C . THR A 1 82 ? -3.865 14.75 0.68 1 96.56 82 THR A C 1
ATOM 604 O O . THR A 1 82 ? -4.422 14.07 1.543 1 96.56 82 THR A O 1
ATOM 607 N N . ARG A 1 83 ? -4.484 15.523 -0.168 1 96.88 83 ARG A N 1
ATOM 608 C CA . ARG A 1 83 ? -5.938 15.633 -0.085 1 96.88 83 ARG A CA 1
ATOM 609 C C . ARG A 1 83 ? -6.609 14.305 -0.409 1 96.88 83 ARG A C 1
ATOM 611 O O . ARG A 1 83 ? -7.562 13.906 0.26 1 96.88 83 ARG A O 1
ATOM 618 N N . GLN A 1 84 ? -6.094 13.68 -1.383 1 94.69 84 GLN A N 1
ATOM 619 C CA . GLN A 1 84 ? -6.629 12.375 -1.748 1 94.69 84 GLN A CA 1
ATOM 620 C C . GLN A 1 84 ? -6.434 11.367 -0.621 1 94.69 84 GLN A C 1
ATOM 622 O O . GLN A 1 84 ? -7.336 10.586 -0.318 1 94.69 84 GLN A O 1
ATOM 627 N N . ALA A 1 85 ? -5.285 11.406 -0.024 1 96.62 85 ALA A N 1
ATOM 628 C CA . ALA A 1 85 ? -5.02 10.508 1.092 1 96.62 85 ALA A CA 1
ATOM 629 C C . ALA A 1 85 ? -5.961 10.781 2.26 1 96.62 85 ALA A C 1
ATOM 631 O O . ALA A 1 85 ? -6.465 9.852 2.895 1 96.62 85 ALA A O 1
ATOM 632 N N . ALA A 1 86 ? -6.219 12.031 2.486 1 97.38 86 ALA A N 1
ATOM 633 C CA . ALA A 1 86 ? -7.152 12.406 3.545 1 97.38 86 ALA A CA 1
ATOM 634 C C . ALA A 1 86 ? -8.562 11.906 3.236 1 97.38 86 ALA A C 1
ATOM 636 O O . ALA A 1 86 ? -9.219 11.328 4.098 1 97.38 86 ALA A O 1
ATOM 637 N N . ALA A 1 87 ? -8.953 12.07 2.037 1 95.56 87 ALA A N 1
ATOM 638 C CA . ALA A 1 87 ? -10.281 11.625 1.626 1 95.56 87 ALA A CA 1
ATOM 639 C C . ALA A 1 87 ? -10.406 10.109 1.734 1 95.56 87 ALA A C 1
ATOM 641 O O . ALA A 1 87 ? -11.422 9.594 2.219 1 95.56 87 ALA A O 1
ATOM 642 N N . THR A 1 88 ? -9.414 9.414 1.315 1 94.75 88 THR A N 1
ATOM 643 C CA . THR A 1 88 ? -9.43 7.961 1.386 1 94.75 88 THR A CA 1
ATOM 644 C C . THR A 1 88 ? -9.461 7.488 2.838 1 94.75 88 THR A C 1
ATOM 646 O O . THR A 1 88 ? -10.203 6.566 3.184 1 94.75 88 THR A O 1
ATOM 649 N N . THR A 1 89 ? -8.68 8.195 3.656 1 96.69 89 THR A N 1
ATOM 650 C CA . THR A 1 89 ? -8.625 7.848 5.074 1 96.69 89 THR A CA 1
ATOM 651 C C . THR A 1 89 ? -9.992 7.988 5.727 1 96.69 89 THR A C 1
ATOM 653 O O . THR A 1 89 ? -10.461 7.078 6.41 1 96.69 89 THR A O 1
ATOM 656 N N . THR A 1 90 ? -10.633 9.07 5.445 1 96.5 90 THR A N 1
ATOM 657 C CA . THR A 1 90 ? -11.93 9.297 6.074 1 96.5 90 THR A CA 1
ATOM 658 C C . THR A 1 90 ? -12.977 8.328 5.52 1 96.5 90 THR A C 1
ATOM 660 O O . THR A 1 90 ? -13.828 7.84 6.266 1 96.5 90 THR A O 1
ATOM 663 N N . SER A 1 91 ? -12.961 8.016 4.23 1 93.62 91 SER A N 1
ATOM 664 C CA . SER A 1 91 ? -13.898 7.07 3.637 1 93.62 91 SER A CA 1
ATOM 665 C C . SER A 1 91 ? -13.75 5.684 4.262 1 93.62 91 SER A C 1
ATOM 667 O O . SER A 1 91 ? -14.742 5.0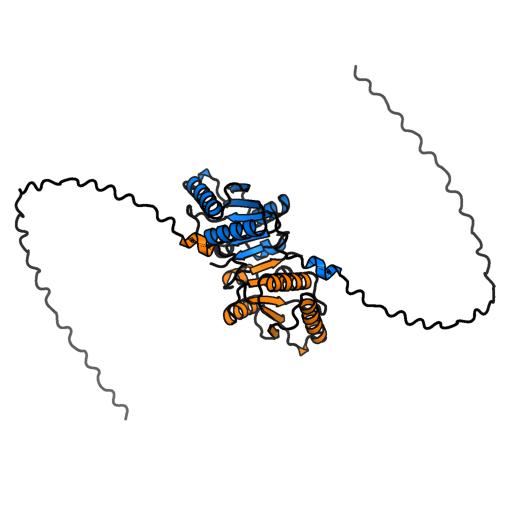62 4.641 1 93.62 91 SER A O 1
ATOM 669 N N . LEU A 1 92 ? -12.508 5.285 4.426 1 92.31 92 LEU A N 1
ATOM 670 C CA . LEU A 1 92 ? -12.234 3.979 5.016 1 92.31 92 LEU A CA 1
ATOM 671 C C . LEU A 1 92 ? -12.664 3.941 6.48 1 92.31 92 LEU A C 1
ATOM 673 O O . LEU A 1 92 ? -13.281 2.975 6.926 1 92.31 92 LEU A O 1
ATOM 677 N N . ALA A 1 93 ? -12.273 4.957 7.152 1 94.69 93 ALA A N 1
ATOM 678 C CA . ALA A 1 93 ? -12.602 5.008 8.578 1 94.69 93 ALA A CA 1
ATOM 679 C C . ALA A 1 93 ? -14.109 5.004 8.789 1 94.69 93 ALA A C 1
ATOM 681 O O . ALA A 1 93 ? -14.609 4.371 9.719 1 94.69 93 ALA A O 1
ATOM 682 N N . LYS A 1 94 ? -14.797 5.68 7.957 1 92.44 94 LYS A N 1
ATOM 683 C CA . LYS A 1 94 ? -16.25 5.684 8.039 1 92.44 94 LYS A CA 1
ATOM 684 C C . LYS A 1 94 ? -16.828 4.301 7.75 1 92.44 94 LYS A C 1
ATOM 686 O O . LYS A 1 94 ? -17.703 3.822 8.477 1 92.44 94 LYS A O 1
ATOM 691 N N . LYS A 1 95 ? -16.375 3.75 6.793 1 87.88 95 LYS A N 1
ATOM 692 C CA . LYS A 1 95 ? -16.875 2.451 6.352 1 87.88 95 LYS A CA 1
ATOM 693 C C . LYS A 1 95 ? -16.688 1.393 7.438 1 87.88 95 LYS A C 1
ATOM 695 O O . LYS A 1 95 ? -17.547 0.529 7.625 1 87.88 95 LYS A O 1
ATOM 700 N N . TYR A 1 96 ? -15.586 1.522 8.148 1 89.75 96 TYR A N 1
ATOM 701 C CA . TYR A 1 96 ? -15.25 0.437 9.062 1 89.75 96 TYR A CA 1
ATOM 702 C C . TYR A 1 96 ? -15.406 0.876 10.516 1 89.75 96 TYR A C 1
ATOM 704 O O . TYR A 1 96 ? -15.188 0.085 11.438 1 89.75 96 TYR A O 1
ATOM 712 N N . GLY A 1 97 ? -15.836 2.084 10.664 1 92.94 97 GLY A N 1
ATOM 713 C CA . GLY A 1 97 ? -15.969 2.607 12.008 1 92.94 97 GLY A CA 1
ATOM 714 C C . GLY A 1 97 ? -14.641 2.756 12.727 1 92.94 97 GLY A C 1
ATOM 715 O O . GLY A 1 97 ? -14.531 2.455 13.914 1 92.94 97 GLY A O 1
ATOM 716 N N . ALA A 1 98 ? -13.625 3.119 11.992 1 95.75 98 ALA A N 1
ATOM 717 C CA . ALA A 1 98 ? -12.273 3.211 12.531 1 95.75 98 ALA A CA 1
ATOM 718 C C . ALA A 1 98 ? -11.977 4.617 13.039 1 95.75 98 ALA A C 1
ATOM 720 O O . ALA A 1 98 ? -12.586 5.59 12.586 1 95.75 98 ALA A O 1
ATOM 721 N N . ASN A 1 99 ? -11.039 4.664 13.969 1 97.75 99 ASN A N 1
ATOM 722 C CA . ASN A 1 99 ? -10.477 5.945 14.383 1 97.75 99 ASN A CA 1
ATOM 723 C C . ASN A 1 99 ? -9.352 6.391 13.445 1 97.75 99 ASN A C 1
ATOM 725 O O . ASN A 1 99 ? -8.75 5.562 12.758 1 97.75 99 ASN A O 1
ATOM 729 N N . ILE A 1 100 ? -9.156 7.703 13.445 1 98.44 100 ILE A N 1
ATOM 730 C CA . ILE A 1 100 ? -8.094 8.25 12.602 1 98.44 100 ILE A CA 1
ATOM 731 C C . ILE A 1 100 ? -7.055 8.945 13.477 1 98.44 100 ILE A C 1
ATOM 733 O O . ILE A 1 100 ? -7.406 9.664 14.414 1 98.44 100 ILE A O 1
ATOM 737 N N . THR A 1 101 ? -5.832 8.75 13.234 1 98.88 101 THR A N 1
ATOM 738 C CA . THR A 1 101 ? -4.738 9.586 13.727 1 98.88 101 THR A CA 1
ATOM 739 C C . THR A 1 101 ? -3.961 10.195 12.562 1 98.88 101 THR A C 1
ATOM 741 O O . THR A 1 101 ? -3.561 9.492 11.633 1 98.88 101 THR A O 1
ATOM 744 N N . VAL A 1 102 ? -3.811 11.477 12.625 1 98.88 102 VAL A N 1
ATOM 745 C CA . VAL A 1 102 ? -2.973 12.211 11.688 1 98.88 102 VAL A CA 1
ATOM 746 C C . VAL A 1 102 ? -1.634 12.547 12.336 1 98.88 102 VAL A C 1
ATOM 748 O O . VAL A 1 102 ? -1.591 13.008 13.477 1 98.88 102 VAL A O 1
ATOM 751 N N . VAL A 1 103 ? -0.574 12.25 11.617 1 98.75 103 VAL A N 1
ATOM 752 C CA . VAL A 1 103 ? 0.73 12.695 12.094 1 98.75 103 VAL A CA 1
ATOM 753 C C . VAL A 1 103 ? 1.36 13.641 11.07 1 98.75 103 VAL A C 1
ATOM 755 O O . VAL A 1 103 ? 1.559 13.273 9.914 1 98.75 103 VAL A O 1
ATOM 758 N N . VAL A 1 104 ? 1.575 14.828 11.469 1 98.31 104 VAL A N 1
ATOM 759 C CA . VAL A 1 104 ? 2.252 15.82 10.633 1 98.31 104 VAL A CA 1
ATOM 760 C C . VAL A 1 104 ? 3.754 15.789 10.906 1 98.31 104 VAL A C 1
ATOM 762 O O . VAL A 1 104 ? 4.184 15.945 12.055 1 98.31 104 VAL A O 1
ATOM 765 N N . ILE A 1 105 ? 4.492 15.547 9.859 1 97.88 105 ILE A N 1
ATOM 766 C CA . ILE A 1 105 ? 5.93 15.336 10.008 1 97.88 105 ILE A CA 1
ATOM 767 C C . ILE A 1 105 ? 6.691 16.391 9.219 1 97.88 105 ILE A C 1
ATOM 769 O O . ILE A 1 105 ? 6.41 16.609 8.039 1 97.88 105 ILE A O 1
ATOM 773 N N . ASP A 1 106 ? 7.641 17.016 9.836 1 95.62 106 ASP A N 1
ATOM 774 C CA . ASP A 1 106 ? 8.539 17.953 9.172 1 95.62 106 ASP A CA 1
ATOM 775 C C . ASP A 1 106 ? 9.906 17.984 9.852 1 95.62 106 ASP A C 1
ATOM 777 O O . ASP A 1 106 ? 10.008 17.844 11.07 1 95.62 106 ASP A O 1
ATOM 781 N N . ASP A 1 107 ? 10.914 18.141 9 1 93.44 107 ASP A N 1
ATOM 782 C CA . ASP A 1 107 ? 12.266 18.172 9.547 1 93.44 107 ASP A CA 1
ATOM 783 C C . ASP A 1 107 ? 12.547 19.5 10.242 1 93.44 107 ASP A C 1
ATOM 785 O O . ASP A 1 107 ? 13.492 19.609 11.023 1 93.44 107 ASP A O 1
ATOM 789 N N . LYS A 1 108 ? 11.742 20.469 9.984 1 92.44 108 LYS A N 1
ATOM 790 C CA . LYS A 1 108 ? 11.898 21.797 10.586 1 92.44 108 LYS A CA 1
ATOM 791 C C . LYS A 1 108 ? 10.891 22 11.719 1 92.44 108 LYS A C 1
ATOM 793 O O . LYS A 1 108 ? 9.773 21.484 11.664 1 92.44 108 LYS A O 1
ATOM 798 N N . PRO A 1 109 ? 11.297 22.828 12.703 1 93.38 109 PRO A N 1
ATOM 799 C CA . PRO A 1 109 ? 10.367 23.141 13.789 1 93.38 109 PRO A CA 1
ATOM 800 C C . PRO A 1 109 ? 9.219 24.031 13.336 1 93.38 109 PRO A C 1
ATOM 802 O O . PRO A 1 109 ? 9.297 24.656 12.266 1 93.38 109 PRO A O 1
ATOM 805 N N . LYS A 1 110 ? 8.273 24.062 14.102 1 90.31 110 LYS A N 1
ATOM 806 C CA . LYS A 1 110 ? 7.051 24.812 13.805 1 90.31 110 LYS A CA 1
ATOM 807 C C . LYS A 1 110 ? 7.355 26.266 13.477 1 90.31 110 LYS A C 1
ATOM 809 O O . LYS A 1 110 ? 6.723 26.859 12.594 1 90.31 110 LYS A O 1
ATOM 814 N N . GLU A 1 111 ? 8.328 26.844 14.141 1 89.75 111 GLU A N 1
ATOM 815 C CA . GLU A 1 111 ? 8.664 28.266 14.031 1 89.75 111 GLU A CA 1
ATOM 816 C C . GLU A 1 111 ? 9.203 28.594 12.648 1 89.75 111 GLU A C 1
ATOM 818 O O . GLU A 1 111 ? 9.164 29.75 12.227 1 89.75 111 GLU A O 1
ATOM 823 N N . SER A 1 112 ? 9.594 27.562 11.953 1 89.19 112 SER A N 1
ATOM 824 C CA . SER A 1 112 ? 10.195 27.766 10.641 1 89.19 112 SER A CA 1
ATOM 825 C C . SER A 1 112 ? 9.133 27.766 9.547 1 89.19 112 SER A C 1
ATOM 827 O O . SER A 1 112 ? 9.43 28.062 8.391 1 89.19 112 SER A O 1
ATOM 829 N N . PHE A 1 113 ? 7.973 27.516 9.977 1 87.56 113 PHE A N 1
ATOM 830 C CA . PHE A 1 113 ? 6.895 27.391 9.008 1 87.56 113 PHE A CA 1
ATOM 831 C C . PHE A 1 113 ? 5.777 28.375 9.305 1 87.56 113 PHE A C 1
ATOM 833 O O . PHE A 1 113 ? 4.828 28.062 10.016 1 87.56 113 PHE A O 1
ATOM 840 N N . PRO A 1 114 ? 5.754 29.547 8.68 1 89.88 114 PRO A N 1
ATOM 841 C CA . PRO A 1 114 ? 4.762 30.578 8.969 1 89.88 114 PRO A CA 1
ATOM 842 C C . PRO A 1 114 ? 3.334 30.141 8.672 1 89.88 114 PRO A C 1
ATOM 844 O O . PRO A 1 114 ? 2.391 30.609 9.32 1 89.88 114 PRO A O 1
ATOM 847 N N . GLU A 1 115 ? 3.266 29.219 7.75 1 93.69 115 GLU A N 1
ATOM 848 C CA . GLU A 1 115 ? 1.917 28.828 7.355 1 93.69 115 GLU A CA 1
ATOM 849 C C . GLU A 1 115 ? 1.483 27.547 8.062 1 93.69 115 GLU A C 1
ATOM 851 O O . GLU A 1 115 ? 0.6 26.828 7.582 1 93.69 115 GLU A O 1
ATOM 856 N N . HIS A 1 116 ? 2.059 27.328 9.141 1 93.44 116 HIS A N 1
ATOM 857 C CA . HIS A 1 116 ? 1.762 26.109 9.898 1 93.44 116 HIS A CA 1
ATOM 858 C C . HIS A 1 116 ? 0.297 26.078 10.32 1 93.44 116 HIS A C 1
ATOM 860 O O . HIS A 1 116 ? -0.371 25.047 10.156 1 93.44 116 HIS A O 1
ATOM 866 N N . ASP A 1 117 ? -0.192 27.156 10.891 1 94.94 117 ASP A N 1
ATOM 867 C CA . ASP A 1 117 ? -1.573 27.203 11.359 1 94.94 117 ASP A CA 1
ATOM 868 C C . ASP A 1 117 ? -2.553 26.984 10.211 1 94.94 117 ASP A C 1
ATOM 870 O O . ASP A 1 117 ? -3.588 26.344 10.383 1 94.94 117 ASP A O 1
ATOM 874 N N . THR A 1 118 ? -2.195 27.516 9.109 1 97 118 THR A N 1
ATOM 875 C CA . THR A 1 118 ? -3.02 27.312 7.926 1 97 118 THR A CA 1
ATOM 876 C C . THR A 1 118 ? -3.037 25.828 7.527 1 97 118 THR A C 1
ATOM 878 O O . THR A 1 118 ? -4.09 25.281 7.191 1 97 118 THR A O 1
ATOM 881 N N . GLN A 1 119 ? -1.908 25.234 7.59 1 97.12 119 GLN A N 1
ATOM 882 C CA . GLN A 1 119 ? -1.825 23.812 7.246 1 97.12 119 GLN A CA 1
ATOM 883 C C . GLN A 1 119 ? -2.68 22.969 8.188 1 97.12 119 GLN A C 1
ATOM 885 O O . GLN A 1 119 ? -3.42 22.094 7.742 1 97.12 119 GLN A O 1
ATOM 890 N N . MET A 1 120 ? -2.611 23.25 9.469 1 96.88 120 MET A N 1
ATOM 891 C CA . MET A 1 120 ? -3.389 22.516 10.461 1 96.88 120 MET A CA 1
ATOM 892 C C . MET A 1 120 ? -4.887 22.703 10.234 1 96.88 120 MET A C 1
ATOM 894 O O . MET A 1 120 ? -5.656 21.75 10.32 1 96.88 120 MET A O 1
ATOM 898 N N . SER A 1 121 ? -5.246 23.906 9.914 1 97.75 121 SER A N 1
ATOM 899 C CA . SER A 1 121 ? -6.648 24.188 9.617 1 97.75 121 SER A CA 1
ATOM 900 C C . SER A 1 121 ? -7.117 23.453 8.375 1 97.75 121 SER A C 1
ATOM 902 O O . SER A 1 121 ? -8.25 22.953 8.336 1 97.75 121 SER A O 1
ATOM 904 N N . SER A 1 122 ? -6.223 23.438 7.414 1 98.25 122 SER A N 1
ATOM 905 C CA . SER A 1 122 ? -6.547 22.719 6.191 1 98.25 122 SER A CA 1
ATOM 906 C C . SER A 1 122 ? -6.75 21.234 6.473 1 98.25 122 SER A C 1
ATOM 908 O O . SER A 1 122 ? -7.707 20.625 5.988 1 98.25 122 SER A O 1
ATOM 910 N N . ILE A 1 123 ? -5.922 20.641 7.254 1 98.25 123 ILE A N 1
ATOM 911 C CA . ILE A 1 123 ? -6.027 19.234 7.625 1 98.25 123 ILE A CA 1
ATOM 912 C C . ILE A 1 123 ? -7.363 18.984 8.328 1 98.25 123 ILE A C 1
ATOM 914 O O . ILE A 1 123 ? -8.102 18.062 7.953 1 98.25 123 ILE A O 1
ATOM 918 N N . ARG A 1 124 ? -7.691 19.797 9.297 1 98.44 124 ARG A N 1
ATOM 919 C CA . ARG A 1 124 ? -8.938 19.641 10.047 1 98.44 124 ARG A CA 1
ATOM 920 C C . ARG A 1 124 ? -10.148 19.781 9.117 1 98.44 124 ARG A C 1
ATOM 922 O O . ARG A 1 124 ? -11.117 19.031 9.242 1 98.44 124 ARG A O 1
ATOM 929 N N . TRP A 1 125 ? -10.039 20.719 8.18 1 98.31 125 TRP A N 1
ATOM 930 C CA . TRP A 1 125 ? -11.141 20.938 7.25 1 98.31 125 TRP A CA 1
ATOM 931 C C . TRP A 1 125 ? -11.375 19.719 6.379 1 98.31 125 TRP A C 1
ATOM 933 O O . TRP A 1 125 ? -12.516 19.25 6.234 1 98.31 125 TRP A O 1
ATOM 943 N N . HIS A 1 126 ? -10.375 19.141 5.832 1 97.38 126 HIS A N 1
ATOM 944 C CA . HIS A 1 126 ? -10.516 18 4.941 1 97.38 126 HIS A CA 1
ATOM 945 C C . HIS A 1 126 ? -11.062 16.781 5.684 1 97.38 126 HIS A C 1
ATOM 947 O O . HIS A 1 126 ? -11.867 16.031 5.137 1 97.38 126 HIS A O 1
ATOM 953 N N . LEU A 1 127 ? -10.562 16.609 6.93 1 98.12 127 LEU A N 1
ATOM 954 C CA . LEU A 1 127 ? -11.086 15.484 7.703 1 98.12 127 LEU A CA 1
ATOM 955 C C . LEU A 1 127 ? -12.547 15.727 8.094 1 98.12 127 LEU A C 1
ATOM 957 O O . LEU A 1 127 ? -13.352 14.797 8.094 1 98.12 127 LEU A O 1
ATOM 961 N N . SER A 1 128 ? -12.867 16.953 8.383 1 97.75 128 SER A N 1
ATOM 962 C CA . SER A 1 128 ? -14.242 17.297 8.727 1 97.75 128 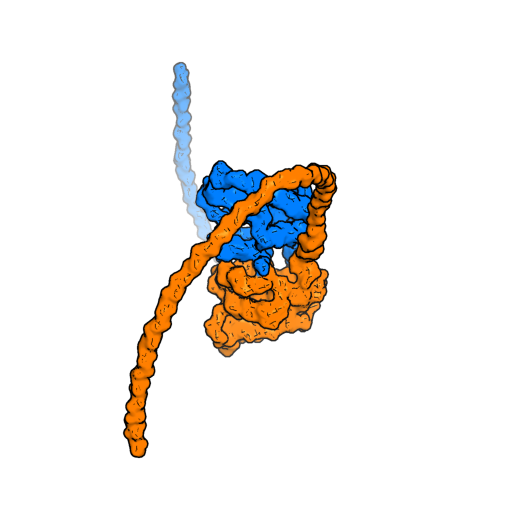SER A CA 1
ATOM 963 C C . SER A 1 128 ? -15.172 17.078 7.535 1 97.75 128 SER A C 1
ATOM 965 O O . SER A 1 128 ? -16.328 16.672 7.707 1 97.75 128 SER A O 1
ATOM 967 N N . GLU A 1 129 ? -14.672 17.375 6.336 1 95.88 129 GLU A N 1
ATOM 968 C CA . GLU A 1 129 ? -15.445 17.125 5.121 1 95.88 129 GLU A CA 1
ATOM 969 C C . GLU A 1 129 ? -15.789 15.648 4.977 1 95.88 129 GLU A C 1
ATOM 971 O O . GLU A 1 129 ? -16.828 15.297 4.414 1 95.88 129 GLU A O 1
ATOM 976 N N . GLY A 1 130 ? -14.922 14.891 5.562 1 94.88 130 GLY A N 1
ATOM 977 C CA . GLY A 1 130 ? -15.172 13.461 5.535 1 94.88 130 GLY A CA 1
ATOM 978 C C . GLY A 1 130 ? -15.984 12.977 6.719 1 94.88 130 GLY A C 1
ATOM 979 O O . GLY A 1 130 ? -16.25 11.781 6.848 1 94.88 130 GLY A O 1
ATOM 980 N N . GLY A 1 131 ? -16.266 13.867 7.605 1 95.56 131 GLY A N 1
ATOM 981 C CA . GLY A 1 131 ? -17.141 13.523 8.711 1 95.56 131 GLY A CA 1
ATOM 982 C C . GLY A 1 131 ? -16.406 13.344 10.023 1 95.56 131 GLY A C 1
ATOM 983 O O . GLY A 1 131 ? -17 12.898 11.016 1 95.56 131 GLY A O 1
ATOM 984 N N . PHE A 1 132 ? -15.156 13.68 10.047 1 97.06 132 PHE A N 1
ATOM 985 C CA . PHE A 1 132 ? -14.383 13.477 11.266 1 97.06 132 PHE A CA 1
ATOM 986 C C . PHE A 1 132 ? -13.977 14.812 11.883 1 97.06 132 PHE A C 1
ATOM 988 O O . PHE A 1 132 ? -13.047 15.469 11.398 1 97.06 132 PHE A O 1
ATOM 995 N N . THR A 1 133 ? -14.594 15.156 12.938 1 96.5 133 THR A N 1
ATOM 996 C CA . THR A 1 133 ? -14.242 16.359 13.672 1 96.5 133 THR A CA 1
ATOM 997 C C . THR A 1 133 ? -13.328 16.031 14.852 1 96.5 133 THR A C 1
ATOM 999 O O . THR A 1 133 ? -12.648 16.906 15.391 1 96.5 133 THR A O 1
ATOM 1002 N N . GLU A 1 134 ? -13.461 14.773 15.242 1 96.75 134 GLU A N 1
ATOM 1003 C CA . GLU A 1 134 ? -12.578 14.266 16.281 1 96.75 134 GLU A CA 1
ATOM 1004 C C . GLU A 1 134 ? -11.641 13.188 15.75 1 96.75 134 GLU A C 1
ATOM 1006 O O . GLU A 1 134 ? -12.094 12.195 15.188 1 96.75 134 GLU A O 1
ATOM 1011 N N . PHE A 1 135 ? -10.391 13.398 15.891 1 98.31 135 PHE A N 1
ATOM 1012 C CA . PHE A 1 135 ? -9.344 12.477 15.477 1 98.31 135 PHE A CA 1
ATOM 1013 C C . PHE A 1 135 ? -8.039 12.789 16.203 1 98.31 135 PHE A C 1
ATOM 1015 O O . PHE A 1 135 ? -7.895 13.859 16.812 1 98.31 135 PHE A O 1
ATOM 1022 N N . GLY A 1 136 ? -7.219 11.766 16.219 1 98.56 136 GLY A N 1
ATOM 1023 C CA . GLY A 1 136 ? -5.895 12.031 16.766 1 98.56 136 GLY A CA 1
ATOM 1024 C C . GLY A 1 136 ? -5.047 12.914 15.867 1 98.56 136 GLY A C 1
ATOM 1025 O O . GLY A 1 136 ? -5.066 12.766 14.648 1 98.56 136 GLY A O 1
ATOM 1026 N N . LEU A 1 137 ? -4.441 13.883 16.469 1 98.06 137 LEU A N 1
ATOM 1027 C CA . LEU A 1 137 ? -3.533 14.766 15.758 1 98.06 137 LEU A CA 1
ATOM 1028 C C . LEU A 1 137 ? -2.217 14.922 16.516 1 98.06 137 LEU A C 1
ATOM 1030 O O . LEU A 1 137 ? -2.207 15.312 17.688 1 98.06 137 LEU A O 1
ATOM 1034 N N . MET A 1 138 ? -1.167 14.508 15.82 1 97.38 138 MET A N 1
ATOM 1035 C CA . MET A 1 138 ? 0.154 14.672 16.422 1 97.38 138 MET A CA 1
ATOM 1036 C C . MET A 1 138 ? 1.116 15.336 15.438 1 97.38 138 MET A C 1
ATOM 1038 O O . MET A 1 138 ? 0.929 15.242 14.219 1 97.38 138 MET A O 1
ATOM 1042 N N . GLU A 1 139 ? 2.021 16.031 16 1 97.44 139 GLU A N 1
ATOM 1043 C CA . GLU A 1 139 ? 3.064 16.688 15.227 1 97.44 139 GLU A CA 1
ATOM 1044 C C . GLU A 1 139 ? 4.449 16.188 15.617 1 97.44 139 GLU A C 1
ATOM 1046 O O . GLU A 1 139 ? 4.762 16.062 16.812 1 97.44 139 GLU A O 1
ATOM 1051 N N . ARG A 1 140 ? 5.176 15.773 14.695 1 97.75 140 ARG A N 1
ATOM 1052 C CA . ARG A 1 140 ? 6.578 15.406 14.859 1 97.75 140 ARG A CA 1
ATOM 1053 C C . ARG A 1 140 ? 7.488 16.328 14.055 1 97.75 140 ARG A C 1
ATOM 1055 O O . ARG A 1 140 ? 7.926 15.977 12.961 1 97.75 140 ARG A O 1
ATOM 1062 N N . LEU A 1 141 ? 7.863 17.469 14.656 1 96 141 LEU A N 1
ATOM 1063 C CA . LEU A 1 141 ? 8.523 18.562 13.953 1 96 141 LEU A CA 1
ATOM 1064 C C . LEU A 1 141 ? 9.93 18.797 14.5 1 96 141 LEU A C 1
ATOM 1066 O O . LEU A 1 141 ? 10.117 18.922 15.711 1 96 141 LEU A O 1
ATOM 1070 N N . GLY A 1 142 ? 10.883 18.859 13.641 1 92.19 142 GLY A N 1
ATOM 1071 C CA . GLY A 1 142 ? 12.234 19.234 14.016 1 92.19 142 GLY A CA 1
ATOM 1072 C C . GLY A 1 142 ? 12.914 18.203 14.891 1 92.19 142 GLY A C 1
ATOM 1073 O O . GLY A 1 142 ? 13.789 18.547 15.695 1 92.19 142 GLY A O 1
ATOM 1074 N N . GLU A 1 143 ? 12.5 16.891 14.828 1 92.56 143 GLU A N 1
ATOM 1075 C CA . GLU A 1 143 ? 13.055 15.859 15.688 1 92.56 143 GLU A CA 1
ATOM 1076 C C . GLU A 1 143 ? 14.344 15.281 15.102 1 92.56 143 GLU A C 1
ATOM 1078 O O . GLU A 1 143 ? 15.055 14.523 15.773 1 92.56 143 GLU A O 1
ATOM 1083 N N . GLY A 1 144 ? 14.688 15.609 13.891 1 92.31 144 GLY A N 1
ATOM 1084 C CA . GLY A 1 144 ? 15.883 15.078 13.25 1 92.31 144 GLY A CA 1
ATOM 1085 C C . GLY A 1 144 ? 15.695 13.672 12.719 1 92.31 144 GLY A C 1
ATOM 1086 O O . GLY A 1 144 ? 16.625 13.094 12.148 1 92.31 144 GLY A O 1
ATOM 1087 N N . LYS A 1 145 ? 14.586 13.148 12.945 1 94.81 145 LYS A N 1
ATOM 1088 C CA . LYS A 1 145 ? 14.281 11.812 12.445 1 94.81 145 LYS A CA 1
ATOM 1089 C C . LYS A 1 145 ? 13.617 11.867 11.078 1 94.81 145 LYS A C 1
ATOM 1091 O O . LYS A 1 145 ? 12.859 12.797 10.789 1 94.81 145 LYS A O 1
ATOM 1096 N N . LYS A 1 146 ? 13.945 10.867 10.25 1 95.81 146 LYS A N 1
ATOM 1097 C CA . LYS A 1 146 ? 13.328 10.789 8.93 1 95.81 146 LYS A CA 1
ATOM 1098 C C . LYS A 1 146 ? 11.844 10.422 9.039 1 95.81 146 LYS A C 1
ATOM 1100 O O . LYS A 1 146 ? 11.461 9.641 9.906 1 95.81 146 LYS A O 1
ATOM 1105 N N . PRO A 1 147 ? 11.07 10.938 8.133 1 97.56 147 PRO A N 1
ATOM 1106 C CA . PRO A 1 147 ? 9.633 10.641 8.156 1 97.56 147 PRO A CA 1
ATOM 1107 C C . PRO A 1 147 ? 9.344 9.148 8.148 1 97.56 147 PRO A C 1
ATOM 1109 O O . PRO A 1 147 ? 8.438 8.688 8.852 1 97.56 147 PRO A O 1
ATOM 1112 N N . THR A 1 148 ? 10.148 8.406 7.43 1 97.94 148 THR A N 1
ATOM 1113 C CA . THR A 1 148 ? 9.969 6.965 7.359 1 97.94 148 THR A CA 1
ATOM 1114 C C . THR A 1 148 ? 10.031 6.344 8.75 1 97.94 148 THR A C 1
ATOM 1116 O O . THR A 1 148 ? 9.18 5.523 9.109 1 97.94 148 THR A O 1
ATOM 1119 N N . ALA A 1 149 ? 10.984 6.727 9.469 1 97.44 149 ALA A N 1
ATOM 1120 C CA . ALA A 1 149 ? 11.156 6.219 10.828 1 97.44 149 ALA A CA 1
ATOM 1121 C C . ALA A 1 149 ? 10.008 6.652 11.727 1 97.44 149 ALA A C 1
ATOM 1123 O O . ALA A 1 149 ? 9.5 5.859 12.531 1 97.44 149 ALA A O 1
ATOM 1124 N N . ILE A 1 150 ? 9.578 7.832 11.609 1 98.25 150 ILE A N 1
ATOM 1125 C CA . ILE A 1 150 ? 8.5 8.367 12.438 1 98.25 150 ILE A CA 1
ATOM 1126 C C . ILE A 1 150 ? 7.207 7.602 12.164 1 98.25 150 ILE A C 1
ATOM 1128 O O . ILE A 1 150 ? 6.496 7.219 13.094 1 98.25 150 ILE A O 1
ATOM 1132 N N . ILE A 1 151 ? 6.926 7.391 10.906 1 98.56 151 ILE A N 1
ATOM 1133 C CA . ILE A 1 151 ? 5.719 6.668 10.531 1 98.56 151 ILE A CA 1
ATOM 1134 C C . ILE A 1 151 ? 5.738 5.273 11.156 1 98.56 151 ILE A C 1
ATOM 1136 O O . ILE A 1 151 ? 4.754 4.848 11.758 1 98.56 151 ILE A O 1
ATOM 1140 N N . ALA A 1 152 ? 6.859 4.621 11.055 1 97.81 152 ALA A N 1
ATOM 1141 C CA . ALA A 1 152 ? 6.984 3.279 11.617 1 97.81 152 ALA A CA 1
ATOM 1142 C C . ALA A 1 152 ? 6.836 3.303 13.133 1 97.81 152 ALA A C 1
ATOM 1144 O O . ALA A 1 152 ? 6.164 2.445 13.711 1 97.81 152 ALA A O 1
ATOM 1145 N N . GLU A 1 153 ? 7.434 4.246 13.766 1 97.69 153 GLU A N 1
ATOM 1146 C CA . GLU A 1 153 ? 7.367 4.387 15.211 1 97.69 153 GLU A CA 1
ATOM 1147 C C . GLU A 1 153 ? 5.938 4.652 15.68 1 97.69 153 GLU A C 1
ATOM 1149 O O . GLU A 1 153 ? 5.449 3.998 16.594 1 97.69 153 GLU A O 1
ATOM 1154 N N . VAL A 1 154 ? 5.289 5.527 15.023 1 98.31 154 VAL A N 1
ATOM 1155 C CA . VAL A 1 154 ? 3.926 5.875 15.398 1 98.31 154 VAL A CA 1
ATOM 1156 C C . VAL A 1 154 ? 3.008 4.676 15.188 1 98.31 154 VAL A C 1
ATOM 1158 O O . VAL A 1 154 ? 2.16 4.375 16.031 1 98.31 154 VAL A O 1
ATOM 1161 N N . ALA A 1 155 ? 3.188 4.027 14.07 1 98.06 155 ALA A N 1
ATOM 1162 C CA . ALA A 1 155 ? 2.379 2.848 13.781 1 98.06 155 ALA A CA 1
ATOM 1163 C C . ALA A 1 155 ? 2.553 1.782 14.859 1 98.06 155 ALA A C 1
ATOM 1165 O O . ALA A 1 155 ? 1.58 1.156 15.289 1 98.06 155 ALA A O 1
ATOM 1166 N N . ASP A 1 156 ? 3.768 1.577 15.312 1 97.81 156 ASP A N 1
ATOM 1167 C CA . ASP A 1 156 ? 4.066 0.584 16.344 1 97.81 156 ASP A CA 1
ATOM 1168 C C . ASP A 1 156 ? 3.492 1.003 17.688 1 97.81 156 ASP A C 1
ATOM 1170 O O . ASP A 1 156 ? 2.801 0.22 18.344 1 97.81 156 ASP A O 1
ATOM 1174 N N . ASP A 1 157 ? 3.717 2.248 18.047 1 97.94 157 ASP A N 1
ATOM 1175 C CA . ASP A 1 157 ? 3.324 2.764 19.359 1 97.94 157 ASP A CA 1
ATOM 1176 C C . ASP A 1 157 ? 1.808 2.721 19.531 1 97.94 157 ASP A C 1
ATOM 1178 O O . ASP A 1 157 ? 1.312 2.428 20.625 1 97.94 157 ASP A O 1
ATOM 1182 N N . LEU A 1 158 ? 1.123 2.996 18.422 1 97.88 158 LEU A N 1
ATOM 1183 C CA . LEU A 1 158 ? -0.327 3.109 18.531 1 97.88 158 LEU A CA 1
ATOM 1184 C C . LEU A 1 158 ? -1.009 1.832 18.047 1 97.88 158 LEU A C 1
ATOM 1186 O O . LEU A 1 158 ? -2.238 1.771 17.969 1 97.88 158 LEU A O 1
ATOM 1190 N N . GLU A 1 159 ? -0.198 0.853 17.688 1 96.06 159 GLU A N 1
ATOM 1191 C CA . GLU A 1 159 ? -0.719 -0.421 17.188 1 96.06 159 GLU A CA 1
ATOM 1192 C C . GLU A 1 159 ? -1.738 -0.209 16.078 1 96.06 159 GLU A C 1
ATOM 1194 O O . GLU A 1 159 ? -2.846 -0.746 16.141 1 96.06 159 GLU A O 1
ATOM 1199 N N . LEU A 1 160 ? -1.331 0.48 15.094 1 96.44 160 LEU A N 1
ATOM 1200 C CA . LEU A 1 160 ? -2.207 0.864 13.984 1 96.44 160 LEU A CA 1
ATOM 1201 C C . LEU A 1 160 ? -2.555 -0.344 13.125 1 96.44 160 LEU A C 1
ATOM 1203 O O . LEU A 1 160 ? -1.765 -1.284 13.016 1 96.44 160 LEU A O 1
ATOM 1207 N N . ASP A 1 161 ? -3.717 -0.225 12.508 1 95.81 161 ASP A N 1
ATOM 1208 C CA . ASP A 1 161 ? -4.184 -1.311 11.648 1 95.81 161 ASP A CA 1
ATOM 1209 C C . ASP A 1 161 ? -3.889 -1.018 10.18 1 95.81 161 ASP A C 1
ATOM 1211 O O . ASP A 1 161 ? -3.863 -1.93 9.352 1 95.81 161 ASP A O 1
ATOM 1215 N N . LEU A 1 162 ? -3.688 0.252 9.883 1 96.69 162 LEU A N 1
ATOM 1216 C CA . LEU A 1 162 ? -3.496 0.648 8.492 1 96.69 162 LEU A CA 1
ATOM 1217 C C . LEU A 1 162 ? -2.84 2.021 8.406 1 96.69 162 LEU A C 1
ATOM 1219 O O . LEU A 1 162 ? -3.182 2.928 9.164 1 96.69 162 LEU A O 1
ATOM 1223 N N . VAL A 1 163 ? -1.939 2.107 7.512 1 97.56 163 VAL A N 1
ATOM 1224 C CA . VAL A 1 163 ? -1.384 3.404 7.141 1 97.56 163 VAL A CA 1
ATOM 1225 C C . VAL A 1 163 ? -1.822 3.766 5.723 1 97.56 163 VAL A C 1
ATOM 1227 O O . VAL A 1 163 ? -1.712 2.947 4.805 1 97.56 163 VAL A O 1
ATOM 1230 N N . VAL A 1 164 ? -2.385 4.926 5.547 1 97.19 164 VAL A N 1
ATOM 1231 C CA . VAL A 1 164 ? -2.729 5.449 4.227 1 97.19 164 VAL A CA 1
ATOM 1232 C C . VAL A 1 164 ? -1.737 6.539 3.83 1 97.19 164 VAL A C 1
ATOM 1234 O O . VAL A 1 164 ? -1.624 7.562 4.512 1 97.19 164 VAL A O 1
ATOM 1237 N N . LEU A 1 165 ? -1.05 6.289 2.729 1 97 165 LEU A N 1
ATOM 1238 C CA . LEU A 1 165 ? 0.067 7.148 2.355 1 97 165 LEU A CA 1
ATOM 1239 C C . LEU A 1 165 ? -0.059 7.605 0.906 1 97 165 LEU A C 1
ATOM 1241 O O . LEU A 1 165 ? -0.325 6.793 0.016 1 97 165 LEU A O 1
ATOM 1245 N N . SER A 1 166 ? 0.087 8.977 0.699 1 96.25 166 SER A N 1
ATOM 1246 C CA . SER A 1 166 ? 0.246 9.453 -0.669 1 96.25 166 SER A CA 1
ATOM 1247 C C . SER A 1 166 ? 1.604 9.062 -1.239 1 96.25 166 SER A C 1
ATOM 1249 O O . SER A 1 166 ? 2.639 9.305 -0.614 1 96.25 166 SER A O 1
ATOM 1251 N N . MET A 1 167 ? 1.602 8.609 -2.406 1 96.81 167 MET A N 1
ATOM 1252 C CA . MET A 1 167 ? 2.861 8.242 -3.045 1 96.81 167 MET A CA 1
ATOM 1253 C C . MET A 1 167 ? 3.717 9.477 -3.312 1 96.81 167 MET A C 1
ATOM 1255 O O . MET A 1 167 ? 4.918 9.359 -3.57 1 96.81 167 MET A O 1
ATOM 1259 N N . GLU A 1 168 ? 3.07 10.625 -3.227 1 95.06 168 GLU A N 1
ATOM 1260 C CA . GLU A 1 168 ? 3.822 11.867 -3.352 1 95.06 168 GLU A CA 1
ATOM 1261 C C . GLU A 1 168 ? 4.938 11.945 -2.314 1 95.06 168 GLU A C 1
ATOM 1263 O O . GLU A 1 168 ? 6.012 12.492 -2.588 1 95.06 168 GLU A O 1
ATOM 1268 N N . ALA A 1 169 ? 4.668 11.344 -1.192 1 96.31 169 ALA A N 1
ATOM 1269 C CA . ALA A 1 169 ? 5.672 11.352 -0.132 1 96.31 169 ALA A CA 1
ATOM 1270 C C . ALA A 1 169 ? 6.91 10.562 -0.544 1 96.31 169 ALA A C 1
ATOM 1272 O O . ALA A 1 169 ? 8.023 10.875 -0.11 1 96.31 169 ALA A O 1
ATOM 1273 N N . ILE A 1 170 ? 6.703 9.594 -1.325 1 96.69 170 ILE A N 1
ATOM 1274 C CA . ILE A 1 170 ? 7.812 8.797 -1.844 1 96.69 170 ILE A CA 1
ATOM 1275 C C . ILE A 1 170 ? 8.453 9.516 -3.029 1 96.69 170 ILE A C 1
ATOM 1277 O O . ILE A 1 170 ? 9.68 9.602 -3.121 1 96.69 170 ILE A O 1
ATOM 1281 N N . HIS A 1 171 ? 7.664 10.133 -3.883 1 94.75 171 HIS A N 1
ATOM 1282 C CA . HIS A 1 171 ? 8.148 10.875 -5.043 1 94.75 171 HIS A CA 1
ATOM 1283 C C . HIS A 1 171 ? 9.031 12.047 -4.625 1 94.75 171 HIS A C 1
ATOM 1285 O O . HIS A 1 171 ? 10.016 12.359 -5.293 1 94.75 171 HIS A O 1
ATOM 1291 N N . SER A 1 172 ? 8.664 12.578 -3.611 1 94.31 172 SER A N 1
ATOM 1292 C CA . SER A 1 172 ? 9.391 13.75 -3.123 1 94.31 172 SER A CA 1
ATOM 1293 C C . SER A 1 172 ? 10.586 13.336 -2.27 1 94.31 172 SER A C 1
ATOM 1295 O O . SER A 1 172 ? 11.289 14.188 -1.724 1 94.31 172 SER A O 1
ATOM 1297 N N . LYS A 1 173 ? 10.805 12.008 -2.094 1 94.12 173 LYS A N 1
ATOM 1298 C CA . LYS A 1 173 ? 11.945 11.414 -1.403 1 94.12 173 LYS A CA 1
ATOM 1299 C C . LYS A 1 173 ? 11.883 11.68 0.098 1 94.12 173 LYS A C 1
ATOM 1301 O O . LYS A 1 173 ? 12.883 11.562 0.799 1 94.12 173 LYS A O 1
ATOM 1306 N N . GLN A 1 174 ? 10.672 12.07 0.547 1 95.69 174 GLN A N 1
ATOM 1307 C CA . GLN A 1 174 ? 10.5 12.25 1.985 1 95.69 174 GLN A CA 1
ATOM 1308 C C . GLN A 1 174 ? 10.391 10.898 2.695 1 95.69 174 GLN A C 1
ATOM 1310 O O . GLN A 1 174 ? 10.914 10.727 3.799 1 95.69 174 GLN A O 1
ATOM 1315 N N . VAL A 1 175 ? 9.695 10.016 2.055 1 97.31 175 VAL A N 1
ATOM 1316 C CA . VAL A 1 175 ? 9.516 8.672 2.6 1 97.31 175 VAL A CA 1
ATOM 1317 C C . VAL A 1 175 ? 10.227 7.656 1.709 1 97.31 175 VAL A C 1
ATOM 1319 O O . VAL A 1 175 ? 10.133 7.727 0.481 1 97.31 175 VAL A O 1
ATOM 1322 N N . ASP A 1 176 ? 11 6.809 2.354 1 97.88 176 ASP A N 1
ATOM 1323 C CA . ASP A 1 176 ? 11.617 5.676 1.672 1 97.88 176 ASP A CA 1
ATOM 1324 C C . ASP A 1 176 ? 10.703 4.449 1.707 1 97.88 176 ASP A C 1
ATOM 1326 O O . ASP A 1 176 ? 10.555 3.812 2.752 1 97.88 176 ASP A O 1
ATOM 1330 N N . GLY A 1 177 ? 10.188 4.168 0.559 1 97.19 177 GLY A N 1
ATOM 1331 C CA . GLY A 1 177 ? 9.227 3.078 0.475 1 97.19 177 GLY A CA 1
ATOM 1332 C C . GLY A 1 177 ? 9.82 1.731 0.843 1 97.19 177 GLY A C 1
ATOM 1333 O O . GLY A 1 177 ? 9.141 0.885 1.424 1 97.19 177 GLY A O 1
ATOM 1334 N N . ASN A 1 178 ? 11.039 1.468 0.473 1 97.69 178 ASN A N 1
ATOM 1335 C CA . ASN A 1 178 ? 11.703 0.215 0.826 1 97.69 178 ASN A CA 1
ATOM 1336 C C . ASN A 1 178 ? 11.906 0.097 2.334 1 97.69 178 ASN A C 1
ATOM 1338 O O . ASN A 1 178 ? 11.586 -0.931 2.93 1 97.69 178 ASN A O 1
ATOM 1342 N N . LEU A 1 179 ? 12.43 1.137 2.889 1 97.19 179 LEU A N 1
ATOM 1343 C CA . LEU A 1 179 ? 12.672 1.142 4.328 1 97.19 179 LEU A CA 1
ATOM 1344 C C . LEU A 1 179 ? 11.367 1.023 5.098 1 97.19 179 LEU A C 1
ATOM 1346 O O . LEU A 1 179 ? 11.297 0.313 6.105 1 97.19 179 LEU A O 1
ATOM 1350 N N . LEU A 1 180 ? 10.352 1.721 4.645 1 97.06 180 LEU A N 1
ATOM 1351 C CA . LEU A 1 180 ? 9.055 1.658 5.312 1 97.06 180 LEU A CA 1
ATOM 1352 C C . LEU A 1 180 ? 8.516 0.231 5.324 1 97.06 180 LEU A C 1
ATOM 1354 O O . LEU A 1 180 ? 8.078 -0.262 6.363 1 97.06 180 LEU A O 1
ATOM 1358 N N . ALA A 1 181 ? 8.609 -0.404 4.184 1 95.25 181 ALA A N 1
ATOM 1359 C CA . ALA A 1 181 ? 8.117 -1.773 4.07 1 95.25 181 ALA A CA 1
ATOM 1360 C C . ALA A 1 181 ? 8.891 -2.715 4.988 1 95.25 181 ALA A C 1
ATOM 1362 O O . ALA A 1 181 ? 8.367 -3.744 5.418 1 95.25 181 ALA A O 1
ATOM 1363 N N . GLU A 1 182 ? 10.078 -2.389 5.289 1 93.06 182 GLU A N 1
ATOM 1364 C CA . GLU A 1 182 ? 10.93 -3.229 6.133 1 93.06 182 GLU A CA 1
ATOM 1365 C C . GLU A 1 182 ? 10.516 -3.131 7.602 1 93.06 182 GLU A C 1
ATOM 1367 O O . GLU A 1 182 ? 10.641 -4.102 8.352 1 93.06 182 GLU A O 1
ATOM 1372 N N . PHE A 1 183 ? 9.906 -2.014 7.977 1 91.12 183 PHE A N 1
ATOM 1373 C CA . PHE A 1 183 ? 9.812 -1.795 9.414 1 91.12 183 PHE A CA 1
ATOM 1374 C C . PHE A 1 183 ? 8.359 -1.578 9.836 1 91.12 183 PHE A C 1
ATOM 1376 O O . PHE A 1 183 ? 8.039 -1.651 11.023 1 91.12 183 PHE A O 1
ATOM 1383 N N . ILE A 1 184 ? 7.52 -1.371 8.938 1 95.94 184 ILE A N 1
ATOM 1384 C CA . ILE A 1 184 ? 6.148 -1.043 9.305 1 95.94 184 ILE A CA 1
ATOM 1385 C C . ILE A 1 184 ? 5.422 -2.307 9.766 1 95.94 184 ILE A C 1
ATOM 1387 O O . ILE A 1 184 ? 5.535 -3.359 9.133 1 95.94 184 ILE A O 1
ATOM 1391 N N . PRO A 1 185 ? 4.785 -2.287 10.875 1 95.12 185 PRO A N 1
ATOM 1392 C CA . PRO A 1 185 ? 4.172 -3.484 11.453 1 95.12 185 PRO A CA 1
ATOM 1393 C C . PRO A 1 185 ? 2.754 -3.725 10.945 1 95.12 185 PRO A C 1
ATOM 1395 O O . PRO A 1 185 ? 2.086 -4.664 11.391 1 95.12 185 PRO A O 1
ATOM 1398 N N . CYS A 1 186 ? 2.25 -2.912 10.094 1 95.31 186 CYS A N 1
ATOM 1399 C CA . CYS A 1 186 ? 0.869 -3.016 9.641 1 95.31 186 CYS A CA 1
ATOM 1400 C C . CYS A 1 186 ? 0.77 -2.75 8.141 1 95.31 186 CYS A C 1
ATOM 1402 O O . CYS A 1 186 ? 1.746 -2.336 7.516 1 95.31 186 CYS A O 1
ATOM 1404 N N . PRO A 1 187 ? -0.372 -3.008 7.531 1 96.06 187 PRO A N 1
ATOM 1405 C CA . PRO A 1 187 ? -0.55 -2.756 6.102 1 96.06 187 PRO A CA 1
ATOM 1406 C C . PRO A 1 187 ? -0.439 -1.274 5.746 1 96.06 187 PRO A C 1
ATOM 1408 O O . PRO A 1 187 ? -0.737 -0.412 6.574 1 96.06 187 PRO A O 1
ATOM 1411 N N . ILE A 1 188 ? 0.023 -1.092 4.527 1 96.75 188 ILE A N 1
ATOM 1412 C CA . ILE A 1 188 ? 0.088 0.258 3.979 1 96.75 188 ILE A CA 1
ATOM 1413 C C . ILE A 1 188 ? -0.724 0.33 2.688 1 96.75 188 ILE A C 1
ATOM 1415 O O . ILE A 1 188 ? -0.574 -0.518 1.805 1 96.75 188 ILE A O 1
ATOM 1419 N N . LEU A 1 189 ? -1.602 1.306 2.645 1 95.88 189 LEU A N 1
ATOM 1420 C CA . LEU A 1 189 ? -2.264 1.66 1.395 1 95.88 189 LEU A CA 1
ATOM 1421 C C . LEU A 1 189 ? -1.62 2.893 0.769 1 95.88 189 LEU A C 1
ATOM 1423 O O . LEU A 1 189 ? -1.705 3.99 1.321 1 95.88 189 LEU A O 1
ATOM 1427 N N . MET A 1 190 ? -0.981 2.652 -0.329 1 96.75 190 MET A N 1
ATOM 1428 C CA . MET A 1 190 ? -0.346 3.76 -1.039 1 96.75 190 MET A CA 1
ATOM 1429 C C . MET A 1 190 ? -1.207 4.223 -2.211 1 96.75 190 MET A C 1
ATOM 1431 O O . MET A 1 190 ? -1.663 3.402 -3.01 1 96.75 190 MET A O 1
ATOM 1435 N N . LEU A 1 191 ? -1.34 5.516 -2.295 1 96.06 191 LEU A N 1
ATOM 1436 C CA . LEU A 1 191 ? -2.234 6.082 -3.301 1 96.06 191 LEU A CA 1
ATOM 1437 C C . LEU A 1 191 ? -1.451 6.875 -4.34 1 96.06 191 LEU A C 1
ATOM 1439 O O . LEU A 1 191 ? -0.65 7.746 -3.986 1 96.06 191 LEU A O 1
ATOM 1443 N N . PRO A 1 192 ? -1.76 6.559 -5.578 1 92 192 PRO A N 1
ATOM 1444 C CA . PRO A 1 192 ? -1.085 7.332 -6.621 1 92 192 PRO A CA 1
ATOM 1445 C C . PRO A 1 192 ? -1.632 8.75 -6.754 1 92 192 PRO A C 1
ATOM 1447 O O . PRO A 1 192 ? -2.613 9.102 -6.094 1 92 192 PRO A O 1
ATOM 1450 N N . LEU A 1 193 ? -0.924 9.633 -7.531 1 78.69 193 LEU A N 1
ATOM 1451 C CA . LEU A 1 193 ? -1.369 11.008 -7.766 1 78.69 193 LEU A CA 1
ATOM 1452 C C . LEU A 1 193 ? -2.475 11.047 -8.812 1 78.69 193 LEU A C 1
ATOM 1454 O O . LEU A 1 193 ? -2.516 10.203 -9.711 1 78.69 193 LEU A O 1
ATOM 1458 N N . MET B 1 1 ? 28.031 12.164 -65.438 1 21.78 1 MET B N 1
ATOM 1459 C CA . MET B 1 1 ? 28.531 13.5 -65.75 1 21.78 1 MET B CA 1
ATOM 1460 C C . MET B 1 1 ? 28.141 14.492 -64.688 1 21.78 1 MET B C 1
ATOM 1462 O O . MET B 1 1 ? 26.969 14.617 -64.312 1 21.78 1 MET B O 1
ATOM 1466 N N . ALA B 1 2 ? 29.078 14.93 -63.688 1 25.41 2 ALA B N 1
ATOM 1467 C CA . ALA B 1 2 ? 29.266 15.508 -62.344 1 25.41 2 ALA B CA 1
ATOM 1468 C C . ALA B 1 2 ? 29.016 17.016 -62.375 1 25.41 2 ALA B C 1
ATOM 1470 O O . ALA B 1 2 ? 29.953 17.797 -62.562 1 25.41 2 ALA B O 1
ATOM 1471 N N . PHE B 1 3 ? 27.828 17.516 -63 1 22.08 3 PHE B N 1
ATOM 1472 C CA . PHE B 1 3 ? 27.703 18.938 -63.25 1 22.08 3 PHE B CA 1
ATOM 1473 C C . PHE B 1 3 ? 27.625 19.719 -61.969 1 22.08 3 PHE B C 1
ATOM 1475 O O . PHE B 1 3 ? 26.812 19.406 -61.094 1 22.08 3 PHE B O 1
ATOM 1482 N N . ALA B 1 4 ? 28.625 20.516 -61.5 1 26.14 4 ALA B N 1
ATOM 1483 C CA . ALA B 1 4 ? 29.141 21.359 -60.438 1 26.14 4 ALA B CA 1
ATOM 1484 C C . ALA B 1 4 ? 28.359 22.672 -60.344 1 26.14 4 ALA B C 1
ATOM 1486 O O . ALA B 1 4 ? 28.703 23.656 -61 1 26.14 4 ALA B O 1
ATOM 1487 N N . SER B 1 5 ? 26.891 22.609 -60.469 1 25.98 5 SER B N 1
ATOM 1488 C CA . SER B 1 5 ? 26.297 23.906 -60.719 1 25.98 5 SER B CA 1
ATOM 1489 C C . SER B 1 5 ? 26.578 24.891 -59.594 1 25.98 5 SER B C 1
ATOM 1491 O O . SER B 1 5 ? 26.578 24.5 -58.406 1 25.98 5 SER B O 1
ATOM 1493 N N . SER B 1 6 ? 27.094 26.109 -59.875 1 26.83 6 SER B N 1
ATOM 1494 C CA . SER B 1 6 ? 27.641 27.359 -59.344 1 26.83 6 SER B CA 1
ATOM 1495 C C . SER B 1 6 ? 26.594 28.141 -58.531 1 26.83 6 SER B C 1
ATOM 1497 O O . SER B 1 6 ? 25.562 28.516 -59.094 1 26.83 6 SER B O 1
ATOM 1499 N N . LEU B 1 7 ? 26.391 27.875 -57.219 1 27.88 7 LEU B N 1
ATOM 1500 C CA . LEU B 1 7 ? 25.438 28.422 -56.25 1 27.88 7 LEU B CA 1
ATOM 1501 C C . LEU B 1 7 ? 25.703 29.906 -56 1 27.88 7 LEU B C 1
ATOM 1503 O O . LEU B 1 7 ? 26.734 30.266 -55.469 1 27.88 7 LEU B O 1
ATOM 1507 N N . LEU B 1 8 ? 25.156 30.781 -56.969 1 23.81 8 LEU B N 1
ATOM 1508 C CA . LEU B 1 8 ? 25.438 32.219 -57 1 23.81 8 LEU B CA 1
ATOM 1509 C C . LEU B 1 8 ? 24.891 32.906 -55.719 1 23.81 8 LEU B C 1
ATOM 1511 O O . LEU B 1 8 ? 23.859 32.469 -55.188 1 23.81 8 LEU B O 1
ATOM 1515 N N . PRO B 1 9 ? 25.578 33.938 -55 1 27.47 9 PRO B N 1
ATOM 1516 C CA . PRO B 1 9 ? 25.594 34.625 -53.719 1 27.47 9 PRO B CA 1
ATOM 1517 C C . PRO B 1 9 ? 24.562 35.75 -53.656 1 27.47 9 PRO B C 1
ATOM 1519 O O . PRO B 1 9 ? 24.562 36.656 -54.469 1 27.47 9 PRO B O 1
ATOM 1522 N N . ALA B 1 10 ? 23.203 35.531 -53.5 1 26.17 10 ALA B N 1
ATOM 1523 C CA . ALA B 1 10 ? 22.25 36.625 -53.719 1 26.17 10 ALA B CA 1
ATOM 1524 C C . ALA B 1 10 ? 22.547 37.812 -52.812 1 26.17 10 ALA B C 1
ATOM 1526 O O . ALA B 1 10 ? 23 37.594 -51.656 1 26.17 10 ALA B O 1
ATOM 1527 N N . PRO B 1 11 ? 22.344 39.094 -53.281 1 21.27 11 PRO B N 1
ATOM 1528 C CA . PRO B 1 11 ? 22.797 40.406 -52.844 1 21.27 11 PRO B CA 1
ATOM 1529 C C . PRO B 1 11 ? 22.047 40.906 -51.625 1 21.27 11 PRO B C 1
ATOM 1531 O O . PRO B 1 11 ? 20.953 40.438 -51.312 1 21.27 11 PRO B O 1
ATOM 1534 N N . ALA B 1 12 ? 22.672 41.656 -50.656 1 24.83 12 ALA B N 1
ATOM 1535 C CA . ALA B 1 12 ? 22.562 42.188 -49.312 1 24.83 12 ALA B CA 1
ATOM 1536 C C . ALA B 1 12 ? 21.672 43.438 -49.281 1 24.83 12 ALA B C 1
ATOM 1538 O O . ALA B 1 12 ? 21.594 44.125 -48.25 1 24.83 12 ALA B O 1
ATOM 1539 N N . SER B 1 13 ? 20.438 43.5 -50.031 1 22.61 13 SER B N 1
ATOM 1540 C CA . SER B 1 13 ? 19.938 44.875 -50.188 1 22.61 13 SER B CA 1
ATOM 1541 C C . SER B 1 13 ? 19.594 45.5 -48.844 1 22.61 13 SER B C 1
ATOM 1543 O O . SER B 1 13 ? 19.156 44.812 -47.938 1 22.61 13 SER B O 1
ATOM 1545 N N . GLY B 1 14 ? 20.031 46.688 -48.469 1 21.83 14 GLY B N 1
ATOM 1546 C CA . GLY B 1 14 ? 20.234 47.688 -47.438 1 21.83 14 GLY B CA 1
ATOM 1547 C C . GLY B 1 14 ? 18.938 48.375 -47 1 21.83 14 GLY B C 1
ATOM 1548 O O . GLY B 1 14 ? 18.359 49.156 -47.75 1 21.83 14 GLY B O 1
ATOM 1549 N N . VAL B 1 15 ? 17.859 47.562 -46.562 1 24.08 15 VAL B N 1
ATOM 1550 C CA . VAL B 1 15 ? 16.578 48.188 -46.375 1 24.08 15 VAL B CA 1
ATOM 1551 C C . VAL B 1 15 ? 16.703 49.281 -45.312 1 24.08 15 VAL B C 1
ATOM 1553 O O . VAL B 1 15 ? 17.234 49.062 -44.219 1 24.08 15 VAL B O 1
ATOM 1556 N N . ARG B 1 16 ? 16.656 50.531 -45.75 1 20.03 16 ARG B N 1
ATOM 1557 C CA . ARG B 1 16 ? 16.781 51.844 -45.125 1 20.03 16 ARG B CA 1
ATOM 1558 C C . ARG B 1 16 ? 15.742 52.031 -44.031 1 20.03 16 ARG B C 1
ATOM 1560 O O . ARG B 1 16 ? 14.602 51.594 -44.156 1 20.03 16 ARG B O 1
ATOM 1567 N N . ALA B 1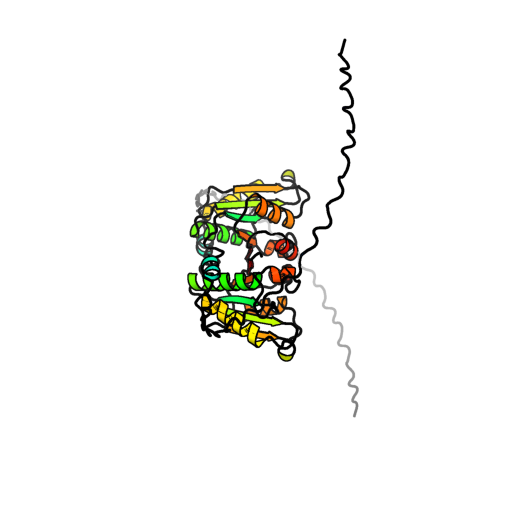 17 ? 16.156 52.406 -42.844 1 22.88 17 ALA B N 1
ATOM 1568 C CA . ALA B 1 17 ? 15.711 52.625 -41.469 1 22.88 17 ALA B CA 1
ATOM 1569 C C . ALA B 1 17 ? 14.773 53.812 -41.344 1 22.88 17 ALA B C 1
ATOM 1571 O O . ALA B 1 17 ? 15.219 54.969 -41.375 1 22.88 17 ALA B O 1
ATOM 1572 N N . SER B 1 18 ? 13.625 53.906 -42.188 1 21.06 18 SER B N 1
ATOM 1573 C CA . SER B 1 18 ? 12.969 55.219 -42.188 1 21.06 18 SER B CA 1
ATOM 1574 C C . SER B 1 18 ? 12.445 55.562 -40.781 1 21.06 18 SER B C 1
ATOM 1576 O O . SER B 1 18 ? 12.109 54.688 -40 1 21.06 18 SER B O 1
ATOM 1578 N N . HIS B 1 19 ? 12.695 56.812 -40.312 1 23.39 19 HIS B N 1
ATOM 1579 C CA . HIS B 1 19 ? 12.594 57.594 -39.094 1 23.39 19 HIS B CA 1
ATOM 1580 C C . HIS B 1 19 ? 11.141 57.781 -38.688 1 23.39 19 HIS B C 1
ATOM 1582 O O . HIS B 1 19 ? 10.273 58.031 -39.531 1 23.39 19 HIS B O 1
ATOM 1588 N N . ALA B 1 20 ? 10.648 57.062 -37.594 1 25.44 20 ALA B N 1
ATOM 1589 C CA . ALA B 1 20 ? 9.359 56.938 -36.906 1 25.44 20 ALA B CA 1
ATOM 1590 C C . ALA B 1 20 ? 8.812 58.281 -36.5 1 25.44 20 ALA B C 1
ATOM 1592 O O . ALA B 1 20 ? 9.508 59.062 -35.844 1 25.44 20 ALA B O 1
ATOM 1593 N N . PRO B 1 21 ? 7.922 58.844 -37.312 1 26.7 21 PRO B N 1
ATOM 1594 C CA . PRO B 1 21 ? 7.469 60.219 -37.031 1 26.7 21 PRO B CA 1
ATOM 1595 C C . PRO B 1 21 ? 6.875 60.344 -35.656 1 26.7 21 PRO B C 1
ATOM 1597 O O . PRO B 1 21 ? 6.445 59.375 -35.031 1 26.7 21 PRO B O 1
ATOM 1600 N N . GLU B 1 22 ? 7.105 61.438 -34.906 1 28.61 22 GLU B N 1
ATOM 1601 C CA . GLU B 1 22 ? 6.922 62 -33.562 1 28.61 22 GLU B CA 1
ATOM 1602 C C . GLU B 1 22 ? 5.449 62.25 -33.281 1 28.61 22 GLU B C 1
ATOM 1604 O O . GLU B 1 22 ? 4.855 63.188 -33.844 1 28.61 22 GLU B O 1
ATOM 1609 N N . LEU B 1 23 ? 4.551 61.188 -33.344 1 25.38 23 LEU B N 1
ATOM 1610 C CA . LEU B 1 23 ? 3.125 61.5 -33.25 1 25.38 23 LEU B CA 1
ATOM 1611 C C . LEU B 1 23 ? 2.816 62.281 -31.969 1 25.38 23 LEU B C 1
ATOM 1613 O O . LEU B 1 23 ? 3.283 61.906 -30.891 1 25.38 23 LEU B O 1
ATOM 1617 N N . ALA B 1 24 ? 2.465 63.562 -32.125 1 26.39 24 ALA B N 1
ATOM 1618 C CA . ALA B 1 24 ? 2.092 64.688 -31.234 1 26.39 24 ALA B CA 1
ATOM 1619 C C . ALA B 1 24 ? 0.87 64.312 -30.406 1 26.39 24 ALA B C 1
ATOM 1621 O O . ALA B 1 24 ? -0.167 63.906 -30.938 1 26.39 24 ALA B O 1
ATOM 1622 N N . PHE B 1 25 ? 1.065 63.875 -29.109 1 26.25 25 PHE B N 1
ATOM 1623 C CA . PHE B 1 25 ? 0.164 63.406 -28.047 1 26.25 25 PHE B CA 1
ATOM 1624 C C . PHE B 1 25 ? -0.833 64.5 -27.688 1 26.25 25 PHE B C 1
ATOM 1626 O O . PHE B 1 25 ? -0.445 65.562 -27.219 1 26.25 25 PHE B O 1
ATOM 1633 N N . PRO B 1 26 ? -1.841 64.75 -28.578 1 29.23 26 PRO B N 1
ATOM 1634 C CA . PRO B 1 26 ? -2.631 65.938 -28.219 1 29.23 26 PRO B CA 1
ATOM 1635 C C . PRO B 1 26 ? -3.23 65.812 -26.812 1 29.23 26 PRO B C 1
ATOM 1637 O O . PRO B 1 26 ? -3.393 64.75 -26.281 1 29.23 26 PRO B O 1
ATOM 1640 N N . PRO B 1 27 ? -3.43 66.938 -26.062 1 30.03 27 PRO B N 1
ATOM 1641 C CA . PRO B 1 27 ? -3.689 67.25 -24.656 1 30.03 27 PRO B CA 1
ATOM 1642 C C . PRO B 1 27 ? -5.113 66.938 -24.234 1 30.03 27 PRO B C 1
ATOM 1644 O O . PRO B 1 27 ? -6.078 67.375 -24.859 1 30.03 27 PRO B O 1
ATOM 1647 N N . VAL B 1 28 ? -5.461 65.688 -23.922 1 25.48 28 VAL B N 1
ATOM 1648 C CA . VAL B 1 28 ? -6.816 65.188 -23.625 1 25.48 28 VAL B CA 1
ATOM 1649 C C . VAL B 1 28 ? -7.387 66.062 -22.469 1 25.48 28 VAL B C 1
ATOM 1651 O O . VAL B 1 28 ? -6.746 66.188 -21.422 1 25.48 28 VAL B O 1
ATOM 1654 N N . ASN B 1 29 ? -8.312 66.875 -22.812 1 24.03 29 ASN B N 1
ATOM 1655 C CA . ASN B 1 29 ? -9.109 67.812 -22.031 1 24.03 29 ASN B CA 1
ATOM 1656 C C . ASN B 1 29 ? -9.781 67.125 -20.859 1 24.03 29 ASN B C 1
ATOM 1658 O O . ASN B 1 29 ? -10.07 65.938 -20.906 1 24.03 29 ASN B O 1
ATOM 1662 N N . ARG B 1 30 ? -10.125 67.875 -19.75 1 23.38 30 ARG B N 1
ATOM 1663 C CA . ARG B 1 30 ? -10.25 67.938 -18.281 1 23.38 30 ARG B CA 1
ATOM 1664 C C . ARG B 1 30 ? -11.5 67.188 -17.812 1 23.38 30 ARG B C 1
ATOM 1666 O O . ARG B 1 30 ? -11.438 66.375 -16.906 1 23.38 30 ARG B O 1
ATOM 1673 N N . LYS B 1 31 ? -12.766 67.688 -18.031 1 24.84 31 LYS B N 1
ATOM 1674 C CA . LYS B 1 31 ? -13.5 68.125 -16.844 1 24.84 31 LYS B CA 1
ATOM 1675 C C . LYS B 1 31 ? -14.445 67 -16.344 1 24.84 31 LYS B C 1
ATOM 1677 O O . LYS B 1 31 ? -15.023 67.125 -15.258 1 24.84 31 LYS B O 1
ATOM 1682 N N . GLY B 1 32 ? -15.008 66.062 -17.188 1 26.11 32 GLY B N 1
ATOM 1683 C CA . GLY B 1 32 ? -16.391 65.812 -16.828 1 26.11 32 GLY B CA 1
ATOM 1684 C C . GLY B 1 32 ? -16.531 65 -15.555 1 26.11 32 GLY B C 1
ATOM 1685 O O . GLY B 1 32 ? -15.68 64.188 -15.25 1 26.11 32 GLY B O 1
ATOM 1686 N N . GLY B 1 33 ? -17.219 65.438 -14.469 1 27.05 33 GLY B N 1
ATOM 1687 C CA . GLY B 1 33 ? -17.5 65.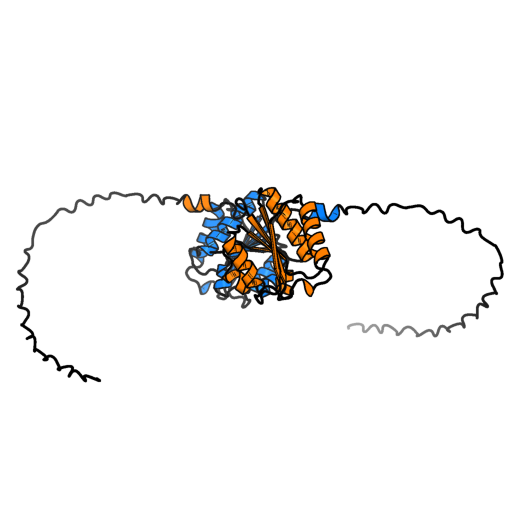062 -13.094 1 27.05 33 GLY B CA 1
ATOM 1688 C C . GLY B 1 33 ? -18.297 63.812 -12.953 1 27.05 33 GLY B C 1
ATOM 1689 O O . GLY B 1 33 ? -19.484 63.781 -13.273 1 27.05 33 GLY B O 1
ATOM 1690 N N . VAL B 1 34 ? -17.953 62.75 -13.688 1 26.56 34 VAL B N 1
ATOM 1691 C CA . VAL B 1 34 ? -18.891 61.625 -13.648 1 26.56 34 VAL B CA 1
ATOM 1692 C C . VAL B 1 34 ? -19.047 61.125 -12.211 1 26.56 34 VAL B C 1
ATOM 1694 O O . VAL B 1 34 ? -18.062 61.031 -11.469 1 26.56 34 VAL B O 1
ATOM 1697 N N . SER B 1 35 ? -20.281 61.375 -11.625 1 27.92 35 SER B N 1
ATOM 1698 C CA . SER B 1 35 ? -20.875 61 -10.344 1 27.92 35 SER B CA 1
ATOM 1699 C C . SER B 1 35 ? -20.844 59.469 -10.148 1 27.92 35 SER B C 1
ATOM 1701 O O . SER B 1 35 ? -21.344 58.719 -10.984 1 27.92 35 SER B O 1
ATOM 1703 N N . LEU B 1 36 ? -19.766 58.938 -9.648 1 24.66 36 LEU B N 1
ATOM 1704 C CA . LEU B 1 36 ? -19.484 57.531 -9.406 1 24.66 36 LEU B CA 1
ATOM 1705 C C . LEU B 1 36 ? -20.453 56.938 -8.375 1 24.66 36 LEU B C 1
ATOM 1707 O O . LEU B 1 36 ? -20.406 57.344 -7.203 1 24.66 36 LEU B O 1
ATOM 1711 N N . ARG B 1 37 ? -21.781 56.75 -8.789 1 27.5 37 ARG B N 1
ATOM 1712 C CA . ARG B 1 37 ? -22.719 56.031 -7.906 1 27.5 37 ARG B CA 1
ATOM 1713 C C . ARG B 1 37 ? -22.141 54.688 -7.496 1 27.5 37 ARG B C 1
ATOM 1715 O O . ARG B 1 37 ? -21.812 53.844 -8.352 1 27.5 37 ARG B O 1
ATOM 1722 N N . ARG B 1 38 ? -21.609 54.594 -6.281 1 23.45 38 ARG B N 1
ATOM 1723 C CA . ARG B 1 38 ? -21 53.5 -5.539 1 23.45 38 ARG B CA 1
ATOM 1724 C C . ARG B 1 38 ? -21.984 52.344 -5.383 1 23.45 38 ARG B C 1
ATOM 1726 O O . ARG B 1 38 ? -22.969 52.438 -4.641 1 23.45 38 ARG B O 1
ATOM 1733 N N . ARG B 1 39 ? -22.562 51.781 -6.496 1 25.56 39 ARG B N 1
ATOM 1734 C CA . ARG B 1 39 ? -23.438 50.656 -6.246 1 25.56 39 ARG B CA 1
ATOM 1735 C C . ARG B 1 39 ? -22.719 49.562 -5.469 1 25.56 39 ARG B C 1
ATOM 1737 O O . ARG B 1 39 ? -21.703 49.031 -5.93 1 25.56 39 ARG B O 1
ATOM 1744 N N . GLY B 1 40 ? -22.734 49.594 -4.195 1 24.09 40 GLY B N 1
ATOM 1745 C CA . GLY B 1 40 ? -22.188 48.656 -3.234 1 24.09 40 GLY B CA 1
ATOM 1746 C C . GLY B 1 40 ? -22.719 47.219 -3.432 1 24.09 40 GLY B C 1
ATOM 1747 O O . GLY B 1 40 ? -23.828 46.906 -3.01 1 24.09 40 GLY B O 1
ATOM 1748 N N . ALA B 1 41 ? -22.984 46.688 -4.609 1 26.2 41 ALA B N 1
ATOM 1749 C CA . ALA B 1 41 ? -23.562 45.344 -4.625 1 26.2 41 ALA B CA 1
ATOM 1750 C C . ALA B 1 41 ? -22.656 44.344 -3.928 1 26.2 41 ALA B C 1
ATOM 1752 O O . ALA B 1 41 ? -21.484 44.188 -4.289 1 26.2 41 ALA B O 1
ATOM 1753 N N . ARG B 1 42 ? -22.922 44.062 -2.684 1 26.83 42 ARG B N 1
ATOM 1754 C CA . ARG B 1 42 ? -22.391 43 -1.827 1 26.83 42 ARG B CA 1
ATOM 1755 C C . ARG B 1 42 ? -22.562 41.625 -2.48 1 26.83 42 ARG B C 1
ATOM 1757 O O . ARG B 1 42 ? -23.688 41.125 -2.592 1 26.83 42 ARG B O 1
ATOM 1764 N N . HIS B 1 43 ? -22.094 41.406 -3.734 1 28.48 43 HIS B N 1
ATOM 1765 C CA . HIS B 1 43 ? -22.172 40 -4.191 1 28.48 43 HIS B CA 1
ATOM 1766 C C . HIS B 1 43 ? -21.531 39.062 -3.18 1 28.48 43 HIS B C 1
ATOM 1768 O O . HIS B 1 43 ? -20.344 39.188 -2.861 1 28.48 43 HIS B O 1
ATOM 1774 N N . GLY B 1 44 ? -22.25 38.562 -2.281 1 26.14 44 GLY B N 1
ATOM 1775 C CA . GLY B 1 44 ? -21.906 37.469 -1.396 1 26.14 44 GLY B CA 1
ATOM 1776 C C . GLY B 1 44 ? -21.312 36.25 -2.131 1 26.14 44 GLY B C 1
ATOM 1777 O O . GLY B 1 44 ? -21.953 35.719 -3.037 1 26.14 44 GLY B O 1
ATOM 1778 N N . VAL B 1 45 ? -20.094 36.344 -2.506 1 28.77 45 VAL B N 1
ATOM 1779 C CA . VAL B 1 45 ? -19.406 35.156 -3.02 1 28.77 45 VAL B CA 1
ATOM 1780 C C . VAL B 1 45 ? -19.688 33.969 -2.107 1 28.77 45 VAL B C 1
ATOM 1782 O O . VAL B 1 45 ? -19.25 33.938 -0.955 1 28.77 45 VAL B O 1
ATOM 1785 N N . ARG B 1 46 ? -20.906 33.438 -2.246 1 27.58 46 ARG B N 1
ATOM 1786 C CA . ARG B 1 46 ? -21.125 32.125 -1.662 1 27.58 46 ARG B CA 1
ATOM 1787 C C . ARG B 1 46 ? -20.016 31.156 -2.041 1 27.58 46 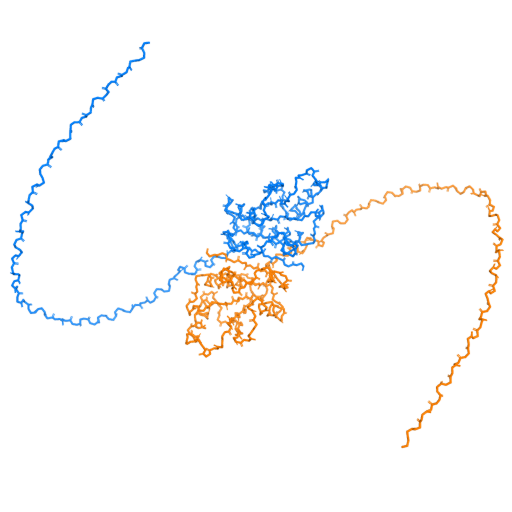ARG B C 1
ATOM 1789 O O . ARG B 1 46 ? -19.703 31 -3.221 1 27.58 46 ARG B O 1
ATOM 1796 N N . ALA B 1 47 ? -19.047 30.984 -1.234 1 28.44 47 ALA B N 1
ATOM 1797 C CA . ALA B 1 47 ? -18.094 29.875 -1.335 1 28.44 47 ALA B CA 1
ATOM 1798 C C . ALA B 1 47 ? -18.797 28.594 -1.769 1 28.44 47 ALA B C 1
ATOM 1800 O O . ALA B 1 47 ? -19.688 28.109 -1.071 1 28.44 47 ALA B O 1
ATOM 1801 N N . GLU B 1 48 ? -19.109 28.422 -3.016 1 28.88 48 GLU B N 1
ATOM 1802 C CA . GLU B 1 48 ? -19.484 27.094 -3.527 1 28.88 48 GLU B CA 1
ATOM 1803 C C . GLU B 1 48 ? -18.641 26 -2.9 1 28.88 48 GLU B C 1
ATOM 1805 O O . GLU B 1 48 ? -17.406 26.031 -2.992 1 28.88 48 GLU B O 1
ATOM 1810 N N . VAL B 1 49 ? -18.969 25.562 -1.723 1 30.53 49 VAL B N 1
ATOM 1811 C CA . VAL B 1 49 ? -18.516 24.266 -1.222 1 30.53 49 VAL B CA 1
ATOM 1812 C C . VAL B 1 49 ? -18.406 23.266 -2.377 1 30.53 49 VAL B C 1
ATOM 1814 O O . VAL B 1 49 ? -19.406 22.922 -3.002 1 30.53 49 VAL B O 1
ATOM 1817 N N . ASN B 1 50 ? -17.5 23.453 -3.266 1 31.08 50 ASN B N 1
ATOM 1818 C CA . ASN B 1 50 ? -17.266 22.516 -4.359 1 31.08 50 ASN B CA 1
ATOM 1819 C C . ASN B 1 50 ? -17.547 21.078 -3.936 1 31.08 50 ASN B C 1
ATOM 1821 O O . ASN B 1 50 ? -16.891 20.562 -3.027 1 31.08 50 ASN B O 1
ATOM 1825 N N . GLU B 1 51 ? -18.719 20.609 -3.969 1 33.5 51 GLU B N 1
ATOM 1826 C CA . GLU B 1 51 ? -19.281 19.25 -4.004 1 33.5 51 GLU B CA 1
ATOM 1827 C C . GLU B 1 51 ? -18.281 18.25 -4.555 1 33.5 51 GLU B C 1
ATOM 1829 O O . GLU B 1 51 ? -18.5 17.047 -4.496 1 33.5 51 GLU B O 1
ATOM 1834 N N . SER B 1 52 ? -17.406 18.75 -5.418 1 31.95 52 SER B N 1
ATOM 1835 C CA . SER B 1 52 ? -16.562 17.828 -6.164 1 31.95 52 SER B CA 1
ATOM 1836 C C . SER B 1 52 ? -15.641 17.047 -5.23 1 31.95 52 SER B C 1
ATOM 1838 O O . SER B 1 52 ? -15.148 15.977 -5.59 1 31.95 52 SER B O 1
ATOM 1840 N N . ALA B 1 53 ? -15.117 17.656 -4.277 1 33.81 53 ALA B N 1
ATOM 1841 C CA . ALA B 1 53 ? -14.211 16.922 -3.396 1 33.81 53 ALA B CA 1
ATOM 1842 C C . ALA B 1 53 ? -14.945 15.812 -2.645 1 33.81 53 ALA B C 1
ATOM 1844 O O . ALA B 1 53 ? -14.344 14.805 -2.266 1 33.81 53 ALA B O 1
ATOM 1845 N N . SER B 1 54 ? -16.266 16.031 -2.328 1 32.88 54 SER B N 1
ATOM 1846 C CA . SER B 1 54 ? -17.078 15.078 -1.577 1 32.88 54 SER B CA 1
ATOM 1847 C C . SER B 1 54 ? -17.203 13.75 -2.32 1 32.88 54 SER B C 1
ATOM 1849 O O . SER B 1 54 ? -17.281 12.688 -1.7 1 32.88 54 SER B O 1
ATOM 1851 N N . ALA B 1 55 ? -17.672 13.781 -3.545 1 35.44 55 ALA B N 1
ATOM 1852 C CA . ALA B 1 55 ? -17.969 12.57 -4.305 1 35.44 55 ALA B CA 1
ATOM 1853 C C . ALA B 1 55 ? -16.734 11.688 -4.445 1 35.44 55 ALA B C 1
ATOM 1855 O O . ALA B 1 55 ? -16.844 10.523 -4.82 1 35.44 55 ALA B O 1
ATOM 1856 N N . LEU B 1 56 ? -15.625 12.359 -4.637 1 35.38 56 LEU B N 1
ATOM 1857 C CA . LEU B 1 56 ? -14.391 11.648 -4.973 1 35.38 56 LEU B CA 1
ATOM 1858 C C . LEU B 1 56 ? -13.938 10.781 -3.807 1 35.38 56 LEU B C 1
ATOM 1860 O O . LEU B 1 56 ? -12.945 10.047 -3.926 1 35.38 56 LEU B O 1
ATOM 1864 N N . ALA B 1 57 ? -14.406 11.336 -2.621 1 41.34 57 ALA B N 1
ATOM 1865 C CA . ALA B 1 57 ? -13.836 10.445 -1.615 1 41.34 57 ALA B CA 1
ATOM 1866 C C . ALA B 1 57 ? -14.344 9.016 -1.796 1 41.34 57 ALA B C 1
ATOM 1868 O O . ALA B 1 57 ? -15.25 8.578 -1.078 1 41.34 57 ALA B O 1
ATOM 1869 N N . ILE B 1 58 ? -14.93 8.773 -3.057 1 43.34 58 ILE B N 1
ATOM 1870 C CA . ILE B 1 58 ? -15.234 7.375 -3.342 1 43.34 58 ILE B CA 1
ATOM 1871 C C . ILE B 1 58 ? -14.141 6.48 -2.762 1 43.34 58 ILE B C 1
ATOM 1873 O O . ILE B 1 58 ? -12.945 6.789 -2.879 1 43.34 58 ILE B O 1
ATOM 1877 N N . ASP B 1 59 ? -14.562 5.699 -1.881 1 55.69 59 ASP B N 1
ATOM 1878 C CA . ASP B 1 59 ? -13.758 4.645 -1.275 1 55.69 59 ASP B CA 1
ATOM 1879 C C . ASP B 1 59 ? -12.742 4.086 -2.273 1 55.69 59 ASP B C 1
ATOM 1881 O O . ASP B 1 59 ? -13.125 3.488 -3.283 1 55.69 59 ASP B O 1
ATOM 1885 N N . ALA B 1 60 ? -11.547 4.781 -2.244 1 61.91 60 ALA B N 1
ATOM 1886 C CA . ALA B 1 60 ? -10.492 4.234 -3.096 1 61.91 60 ALA B CA 1
ATOM 1887 C C . ALA B 1 60 ? -10.664 2.729 -3.279 1 61.91 60 ALA B C 1
ATOM 1889 O O . ALA B 1 60 ? -10.367 2.188 -4.348 1 61.91 60 ALA B O 1
ATOM 1890 N N . LEU B 1 61 ? -11.406 2.174 -2.293 1 74.5 61 LEU B N 1
ATOM 1891 C CA . LEU B 1 61 ? -11.531 0.723 -2.369 1 74.5 61 LEU B CA 1
ATOM 1892 C C . LEU B 1 61 ? -12.938 0.32 -2.793 1 74.5 61 LEU B C 1
ATOM 1894 O O . LEU B 1 61 ? -13.156 -0.8 -3.262 1 74.5 61 LEU B O 1
ATOM 1898 N N . SER B 1 62 ? -13.883 1.267 -2.686 1 72.75 62 SER B N 1
ATOM 1899 C CA . SER B 1 62 ? -15.266 0.903 -2.986 1 72.75 62 SER B CA 1
ATOM 1900 C C . SER B 1 62 ? -15.469 0.689 -4.484 1 72.75 62 SER B C 1
ATOM 1902 O O . SER B 1 62 ? -16.438 0.05 -4.902 1 72.75 62 SER B O 1
ATOM 1904 N N . GLN B 1 63 ? -14.516 1.088 -5.219 1 80.25 63 GLN B N 1
ATOM 1905 C CA . GLN B 1 63 ? -14.695 0.989 -6.664 1 80.25 63 GLN B CA 1
ATOM 1906 C C . GLN B 1 63 ? -13.688 0.013 -7.273 1 80.25 63 GLN B C 1
ATOM 1908 O O . GLN B 1 63 ? -13.43 0.053 -8.477 1 80.25 63 GLN B O 1
ATOM 1913 N N . VAL B 1 64 ? -13.25 -0.804 -6.426 1 90.69 64 VAL B N 1
ATOM 1914 C CA . VAL B 1 64 ? -12.258 -1.739 -6.941 1 90.69 64 VAL B CA 1
ATOM 1915 C C . VAL B 1 64 ? -12.945 -2.816 -7.777 1 90.69 64 VAL B C 1
ATOM 1917 O O . VAL B 1 64 ? -13.781 -3.566 -7.27 1 90.69 64 VAL B O 1
ATOM 1920 N N . LYS B 1 65 ? -12.555 -2.881 -9.039 1 95.62 65 LYS B N 1
ATOM 1921 C CA . LYS B 1 65 ? -13.18 -3.844 -9.945 1 95.62 65 LYS B CA 1
ATOM 1922 C C . LYS B 1 65 ? -12.172 -4.902 -10.391 1 95.62 65 LYS B C 1
ATOM 1924 O O . LYS B 1 65 ? -12.562 -5.973 -10.867 1 95.62 65 LYS B O 1
ATOM 1929 N N . HIS B 1 66 ? -10.969 -4.559 -10.336 1 98 66 HIS B N 1
ATOM 1930 C CA . HIS B 1 66 ? -9.93 -5.473 -10.797 1 98 66 HIS B CA 1
ATOM 1931 C C . HIS B 1 66 ? -8.68 -5.371 -9.938 1 98 66 HIS B C 1
ATOM 1933 O O . HIS B 1 66 ? -8.039 -4.316 -9.883 1 98 66 HIS B O 1
ATOM 1939 N N . VAL B 1 67 ? -8.328 -6.465 -9.297 1 97.81 67 VAL B N 1
ATOM 1940 C CA . VAL B 1 67 ? -7.223 -6.504 -8.344 1 97.81 67 VAL B CA 1
ATOM 1941 C C . VAL B 1 67 ? -6.094 -7.367 -8.906 1 97.81 67 VAL B C 1
ATOM 1943 O O . VAL B 1 67 ? -6.344 -8.438 -9.461 1 97.81 67 VAL B O 1
ATOM 1946 N N . LEU B 1 68 ? -4.879 -6.867 -8.742 1 98.75 68 LEU B N 1
ATOM 1947 C CA . LEU B 1 68 ? -3.697 -7.629 -9.133 1 98.75 68 LEU B CA 1
ATOM 1948 C C . LEU B 1 68 ? -3.01 -8.234 -7.91 1 98.75 68 LEU B C 1
ATOM 1950 O O . LEU B 1 68 ? -2.807 -7.551 -6.906 1 98.75 68 LEU B O 1
ATOM 1954 N N . LEU B 1 69 ? -2.668 -9.484 -8.031 1 98.75 69 LEU B N 1
ATOM 1955 C CA . LEU B 1 69 ? -1.819 -10.188 -7.074 1 98.75 69 LEU B CA 1
ATOM 1956 C C . LEU B 1 69 ? -0.509 -10.617 -7.723 1 98.75 69 LEU B C 1
ATOM 1958 O O . LEU B 1 69 ? -0.458 -11.641 -8.406 1 98.75 69 LEU B O 1
ATOM 1962 N N . PRO B 1 70 ? 0.481 -9.836 -7.562 1 98.75 70 PRO B N 1
ATOM 1963 C CA . PRO B 1 70 ? 1.792 -10.273 -8.047 1 98.75 70 PRO B CA 1
ATOM 1964 C C . PRO B 1 70 ? 2.457 -11.289 -7.125 1 98.75 70 PRO B C 1
ATOM 1966 O O . PRO B 1 70 ? 2.443 -11.117 -5.902 1 98.75 70 PRO B O 1
ATOM 1969 N N . ILE B 1 71 ? 3.035 -12.289 -7.703 1 98.38 71 ILE B N 1
ATOM 1970 C CA . ILE B 1 71 ? 3.738 -13.32 -6.945 1 98.38 71 ILE B CA 1
ATOM 1971 C C . ILE B 1 71 ? 5.164 -13.461 -7.473 1 98.38 71 ILE B C 1
ATOM 1973 O O . ILE B 1 71 ? 5.371 -13.828 -8.633 1 98.38 71 ILE B O 1
ATOM 1977 N N . THR B 1 72 ? 6.105 -13.125 -6.645 1 97 72 THR B N 1
ATOM 1978 C CA . THR B 1 72 ? 7.523 -13.281 -6.957 1 97 72 THR B CA 1
ATOM 1979 C C . THR B 1 72 ? 8.141 -14.398 -6.117 1 97 72 THR B C 1
ATOM 1981 O O . THR B 1 72 ? 9.352 -14.594 -6.133 1 97 72 THR B O 1
ATOM 1984 N N . ASP B 1 73 ? 7.41 -15.172 -5.449 1 92.06 73 ASP B N 1
ATOM 1985 C CA . ASP B 1 73 ? 7.727 -16.234 -4.496 1 92.06 73 ASP B CA 1
ATOM 1986 C C . ASP B 1 73 ? 8.07 -17.531 -5.215 1 92.06 73 ASP B C 1
ATOM 1988 O O . ASP B 1 73 ? 7.262 -18.062 -5.98 1 92.06 73 ASP B O 1
ATOM 1992 N N . ARG B 1 74 ? 9.203 -18.094 -4.852 1 91 74 ARG B N 1
ATOM 1993 C CA . ARG B 1 74 ? 9.609 -19.328 -5.523 1 91 74 ARG B CA 1
ATOM 1994 C C . ARG B 1 74 ? 9.242 -20.547 -4.691 1 91 74 ARG B C 1
ATOM 1996 O O . ARG B 1 74 ? 9.492 -21.688 -5.102 1 91 74 ARG B O 1
ATOM 2003 N N . ASN B 1 75 ? 8.656 -20.266 -3.551 1 95 75 ASN B N 1
ATOM 2004 C CA . ASN B 1 75 ? 8.188 -21.406 -2.76 1 95 75 ASN B CA 1
ATOM 2005 C C . ASN B 1 75 ? 7.004 -22.094 -3.426 1 95 75 ASN B C 1
ATOM 2007 O O . ASN B 1 75 ? 5.957 -21.484 -3.641 1 95 75 ASN B O 1
ATOM 2011 N N . PRO B 1 76 ? 7.215 -23.375 -3.707 1 96.69 76 PRO B N 1
ATOM 2012 C CA . PRO B 1 76 ? 6.133 -24.062 -4.41 1 96.69 76 PRO B CA 1
ATOM 2013 C C . PRO B 1 76 ? 4.82 -24.062 -3.629 1 96.69 76 PRO B C 1
ATOM 2015 O O . PRO B 1 76 ? 3.744 -24.125 -4.227 1 96.69 76 PRO B O 1
ATOM 2018 N N . TYR B 1 77 ? 4.918 -23.938 -2.359 1 97.69 77 TYR B N 1
ATOM 2019 C CA . TYR B 1 77 ? 3.723 -23.938 -1.524 1 97.69 77 TYR B CA 1
ATOM 2020 C C . TYR B 1 77 ? 3.43 -22.531 -1 1 97.69 77 TYR B C 1
ATOM 2022 O O . TYR B 1 77 ? 2.604 -22.359 -0.1 1 97.69 77 TYR B O 1
ATOM 2030 N N . LEU B 1 78 ? 4.109 -21.578 -1.52 1 97.12 78 LEU B N 1
ATOM 2031 C CA . LEU B 1 78 ? 3.924 -20.172 -1.221 1 97.12 78 LEU B CA 1
ATOM 2032 C C . LEU B 1 78 ? 4.363 -19.859 0.205 1 97.12 78 LEU B C 1
ATOM 2034 O O . LEU B 1 78 ? 4.105 -20.625 1.127 1 97.12 78 LEU B O 1
ATOM 2038 N N . SER B 1 79 ? 5.09 -18.844 0.378 1 96.44 79 SER B N 1
ATOM 2039 C CA . SER B 1 79 ? 5.461 -18.344 1.698 1 96.44 79 SER B CA 1
ATOM 2040 C C . SER B 1 79 ? 4.242 -17.812 2.449 1 96.44 79 SER B C 1
ATOM 2042 O O . SER B 1 79 ? 3.18 -17.625 1.855 1 96.44 79 SER B O 1
ATOM 2044 N N . GLU B 1 80 ? 4.426 -17.609 3.705 1 94.94 80 GLU B N 1
ATOM 2045 C CA . GLU B 1 80 ? 3.344 -17.062 4.523 1 94.94 80 GLU B CA 1
ATOM 2046 C C . GLU B 1 80 ? 2.879 -15.711 4 1 94.94 80 GLU B C 1
ATOM 2048 O O . GLU B 1 80 ? 1.679 -15.43 3.955 1 94.94 80 GLU B O 1
ATOM 2053 N N . GLY B 1 81 ? 3.838 -14.867 3.576 1 95 81 GLY B N 1
ATOM 2054 C CA . GLY B 1 81 ? 3.49 -13.57 3.025 1 95 81 GLY B CA 1
ATOM 2055 C C . GLY B 1 81 ? 2.654 -13.664 1.763 1 95 81 GLY B C 1
ATOM 2056 O O . GLY B 1 81 ? 1.674 -12.93 1.606 1 95 81 GLY B O 1
ATOM 2057 N N . THR B 1 82 ? 2.953 -14.562 0.92 1 96.62 82 THR B N 1
ATOM 2058 C CA . THR B 1 82 ? 2.217 -14.742 -0.326 1 96.62 82 THR B CA 1
ATOM 2059 C C . THR B 1 82 ? 0.819 -15.289 -0.056 1 96.62 82 THR B C 1
ATOM 2061 O O . THR B 1 82 ? -0.155 -14.859 -0.673 1 96.62 82 THR B O 1
ATOM 2064 N N . ARG B 1 83 ? 0.759 -16.172 0.896 1 96.88 83 ARG B N 1
ATOM 2065 C CA . ARG B 1 83 ? -0.542 -16.734 1.255 1 96.88 83 ARG B CA 1
ATOM 2066 C C . ARG B 1 83 ? -1.453 -15.656 1.835 1 96.88 83 ARG B C 1
ATOM 2068 O O . ARG B 1 83 ? -2.643 -15.602 1.511 1 96.88 83 ARG B O 1
ATOM 2075 N N . GLN B 1 84 ? -0.875 -14.867 2.625 1 94.69 84 GLN B N 1
ATOM 2076 C CA . GLN B 1 84 ? -1.646 -13.766 3.199 1 94.69 84 GLN B CA 1
ATOM 2077 C C . GLN B 1 84 ? -2.121 -12.805 2.117 1 94.69 84 GLN B C 1
ATOM 2079 O O . GLN B 1 84 ? -3.268 -12.352 2.143 1 94.69 84 GLN B O 1
ATOM 2084 N N . ALA B 1 85 ? -1.256 -12.523 1.204 1 96.69 85 ALA B N 1
ATOM 2085 C CA . ALA B 1 85 ? -1.632 -11.633 0.106 1 96.69 85 ALA B CA 1
ATOM 2086 C C . ALA B 1 85 ? -2.754 -12.242 -0.73 1 96.69 85 ALA B C 1
ATOM 2088 O O . ALA B 1 85 ? -3.684 -11.539 -1.139 1 96.69 85 ALA B O 1
ATOM 2089 N N . ALA B 1 86 ? -2.678 -13.516 -0.925 1 97.44 86 ALA B N 1
ATOM 2090 C CA . ALA B 1 86 ? -3.73 -14.211 -1.664 1 97.44 86 ALA B CA 1
ATOM 2091 C C . ALA B 1 86 ? -5.059 -14.141 -0.917 1 97.44 86 ALA B C 1
ATOM 2093 O O . ALA B 1 86 ? -6.098 -13.836 -1.509 1 97.44 86 ALA B O 1
ATOM 2094 N N . ALA B 1 87 ? -4.992 -14.359 0.323 1 95.56 87 ALA B N 1
ATOM 2095 C CA . ALA B 1 87 ? -6.203 -14.32 1.142 1 95.56 87 ALA B CA 1
ATOM 2096 C C . ALA B 1 87 ? -6.816 -12.922 1.151 1 95.56 87 ALA B C 1
ATOM 2098 O O . ALA B 1 87 ? -8.031 -12.773 1.024 1 95.56 87 ALA B O 1
ATOM 2099 N N . THR B 1 88 ? -5.996 -11.961 1.287 1 94.69 88 THR B N 1
ATOM 2100 C CA . THR B 1 88 ? -6.473 -10.578 1.295 1 94.69 88 THR B CA 1
ATOM 2101 C C . THR B 1 88 ? -7.082 -10.211 -0.055 1 94.69 88 THR B C 1
ATOM 2103 O O . THR B 1 88 ? -8.141 -9.578 -0.114 1 94.69 88 THR B O 1
ATOM 2106 N N . THR B 1 89 ? -6.43 -10.672 -1.097 1 96.69 89 THR B N 1
ATOM 2107 C CA . THR B 1 89 ? -6.91 -10.398 -2.445 1 96.69 89 THR B CA 1
ATOM 2108 C C . THR B 1 89 ? -8.305 -10.977 -2.652 1 96.69 89 THR B C 1
ATOM 2110 O O . THR B 1 89 ? -9.211 -10.289 -3.119 1 96.69 89 THR B O 1
ATOM 2113 N N . THR B 1 90 ? -8.461 -12.188 -2.246 1 96.5 90 THR B N 1
ATOM 2114 C CA . THR B 1 90 ? -9.758 -12.828 -2.457 1 96.5 90 THR B CA 1
ATOM 2115 C C . THR B 1 90 ? -10.828 -12.195 -1.568 1 96.5 90 THR B C 1
ATOM 2117 O O . THR B 1 90 ? -11.969 -12.016 -1.99 1 96.5 90 THR B O 1
ATOM 2120 N N . SER B 1 91 ? -10.516 -11.836 -0.336 1 93.5 91 SER B N 1
ATOM 2121 C CA . SER B 1 91 ? -11.461 -11.188 0.561 1 93.5 91 SER B CA 1
ATOM 2122 C C . SER B 1 91 ? -11.945 -9.852 -0.009 1 93.5 91 SER B C 1
ATOM 2124 O O . SER B 1 91 ? -13.141 -9.578 -0.035 1 93.5 91 SER B O 1
ATOM 2126 N N . LEU B 1 92 ? -10.992 -9.109 -0.517 1 92.31 92 LEU B N 1
ATOM 2127 C CA . LEU B 1 92 ? -11.328 -7.809 -1.094 1 92.31 92 LEU B CA 1
ATOM 2128 C C . LEU B 1 92 ? -12.172 -7.973 -2.355 1 92.31 92 LEU B C 1
ATOM 2130 O O . LEU B 1 92 ? -13.156 -7.262 -2.545 1 92.31 92 LEU B O 1
ATOM 2134 N N . ALA B 1 93 ? -11.719 -8.859 -3.16 1 94.69 93 ALA B N 1
ATOM 2135 C CA . ALA B 1 93 ? -12.438 -9.078 -4.414 1 94.69 93 ALA B CA 1
ATOM 2136 C C . ALA B 1 93 ? -13.867 -9.539 -4.152 1 94.69 93 ALA B C 1
ATOM 2138 O O . ALA B 1 93 ? -14.797 -9.133 -4.852 1 94.69 93 ALA B O 1
ATOM 2139 N N . LYS B 1 94 ? -14.023 -10.352 -3.191 1 92.38 94 LYS B N 1
ATOM 2140 C CA . LYS B 1 94 ? -15.359 -10.805 -2.824 1 92.38 94 LYS B CA 1
ATOM 2141 C C . LYS B 1 94 ? -16.203 -9.648 -2.305 1 92.38 94 LYS B C 1
ATOM 2143 O O . LYS B 1 94 ? -17.375 -9.5 -2.693 1 92.38 94 LYS B O 1
ATOM 2148 N N . LYS B 1 95 ? -15.664 -8.945 -1.509 1 87.88 95 LYS B N 1
ATOM 2149 C CA . LYS B 1 95 ? -16.375 -7.84 -0.872 1 87.88 95 LYS B CA 1
ATOM 2150 C C . LYS B 1 95 ? -16.859 -6.828 -1.907 1 87.88 95 LYS B C 1
ATOM 2152 O O . LYS B 1 95 ? -17.953 -6.273 -1.778 1 87.88 95 LYS B O 1
ATOM 2157 N N . TYR B 1 96 ? -16.062 -6.641 -2.93 1 89.81 96 TYR B N 1
ATOM 2158 C CA . TYR B 1 96 ? -16.359 -5.551 -3.848 1 89.81 96 TYR B CA 1
ATOM 2159 C C . TYR B 1 96 ? -16.828 -6.086 -5.199 1 89.81 96 TYR B C 1
ATOM 2161 O O . TYR B 1 96 ? -17.156 -5.312 -6.102 1 89.81 96 TYR B O 1
ATOM 2169 N N . GLY B 1 97 ? -16.891 -7.371 -5.262 1 93 97 GLY B N 1
ATOM 2170 C CA . GLY B 1 97 ? -17.266 -7.973 -6.531 1 93 97 GLY B CA 1
ATOM 2171 C C . GLY B 1 97 ? -16.234 -7.746 -7.625 1 93 97 GLY B C 1
ATOM 2172 O O . GLY B 1 97 ? -16.594 -7.484 -8.773 1 93 97 GLY B O 1
ATOM 2173 N N . ALA B 1 98 ? -14.984 -7.758 -7.254 1 95.75 98 ALA B N 1
ATOM 2174 C CA . ALA B 1 98 ? -13.898 -7.457 -8.18 1 95.75 98 ALA B CA 1
ATOM 2175 C C . ALA B 1 98 ? -13.359 -8.734 -8.828 1 95.75 98 ALA B C 1
ATOM 2177 O O . ALA B 1 98 ? -13.469 -9.82 -8.258 1 95.75 98 ALA B O 1
ATOM 2178 N N . ASN B 1 99 ? -12.789 -8.531 -10 1 97.81 99 ASN B N 1
ATOM 2179 C CA . ASN B 1 99 ? -12.008 -9.594 -10.625 1 97.81 99 ASN B CA 1
ATOM 2180 C C . ASN B 1 99 ? -10.578 -9.633 -10.102 1 97.81 99 ASN B C 1
ATOM 2182 O O . ASN B 1 99 ? -10.07 -8.633 -9.594 1 97.81 99 ASN B O 1
ATOM 2186 N N . ILE B 1 100 ? -10 -10.828 -10.234 1 98.44 100 ILE B N 1
ATOM 2187 C CA . ILE B 1 100 ? -8.625 -10.984 -9.789 1 98.44 100 ILE B CA 1
ATOM 2188 C C . ILE B 1 100 ? -7.738 -11.375 -10.969 1 98.44 100 ILE B C 1
ATOM 2190 O O . ILE B 1 100 ? -8.125 -12.211 -11.789 1 98.44 100 ILE B O 1
ATOM 2194 N N . THR B 1 101 ? -6.625 -10.805 -11.102 1 98.88 101 THR B N 1
ATOM 2195 C CA . THR B 1 101 ? -5.539 -11.289 -11.945 1 98.88 101 THR B CA 1
ATOM 2196 C C . THR B 1 101 ? -4.297 -11.578 -11.109 1 98.88 101 THR B C 1
ATOM 2198 O O . THR B 1 101 ? -3.865 -10.742 -10.312 1 98.88 101 THR B O 1
ATOM 2201 N N . VAL B 1 102 ? -3.789 -12.766 -11.281 1 98.88 102 VAL B N 1
ATOM 2202 C CA . VAL B 1 102 ? -2.521 -13.164 -10.68 1 98.88 102 VAL B CA 1
ATOM 2203 C C . VAL B 1 102 ? -1.412 -13.109 -11.727 1 98.88 102 VAL B C 1
ATOM 2205 O O . VAL B 1 102 ? -1.584 -13.586 -12.852 1 98.88 102 VAL B O 1
ATOM 2208 N N . VAL B 1 103 ? -0.324 -12.453 -11.352 1 98.81 103 VAL B N 1
ATOM 2209 C CA . VAL B 1 103 ? 0.843 -12.508 -12.227 1 98.81 103 VAL B CA 1
ATOM 2210 C C . VAL B 1 103 ? 2.01 -13.164 -11.492 1 98.81 103 VAL B C 1
ATOM 2212 O O . VAL B 1 103 ? 2.432 -12.695 -10.438 1 98.81 103 VAL B O 1
ATOM 2215 N N . VAL B 1 104 ? 2.447 -14.25 -11.984 1 98.31 104 VAL B N 1
ATOM 2216 C CA . VAL B 1 104 ? 3.613 -14.945 -11.445 1 98.31 104 VAL B CA 1
ATOM 2217 C C . VAL B 1 104 ? 4.875 -14.469 -12.172 1 98.31 104 VAL B C 1
ATOM 2219 O O . VAL B 1 104 ? 4.957 -14.539 -13.398 1 98.31 104 VAL B O 1
ATOM 2222 N N . ILE B 1 105 ? 5.781 -13.969 -11.391 1 97.94 105 ILE B N 1
ATOM 2223 C CA . ILE B 1 105 ? 6.961 -13.336 -11.953 1 97.94 105 ILE B CA 1
ATOM 2224 C C . ILE B 1 105 ? 8.219 -14.062 -11.492 1 97.94 105 ILE B C 1
ATOM 2226 O O . ILE B 1 105 ? 8.391 -14.312 -10.297 1 97.94 105 ILE B O 1
ATOM 2230 N N . ASP B 1 106 ? 9.086 -14.406 -12.391 1 95.69 106 ASP B N 1
ATOM 2231 C CA . ASP B 1 106 ? 10.383 -14.992 -12.086 1 95.69 106 ASP B CA 1
ATOM 2232 C C . ASP B 1 106 ? 11.414 -14.625 -13.148 1 95.69 106 ASP B C 1
ATOM 2234 O O . ASP B 1 106 ? 11.086 -14.531 -14.336 1 95.69 106 ASP B O 1
ATOM 2238 N N . ASP B 1 107 ? 12.625 -14.422 -12.664 1 93.44 107 ASP B N 1
ATOM 2239 C CA . ASP B 1 107 ? 13.688 -14.07 -13.609 1 93.44 107 ASP B CA 1
ATOM 2240 C C . ASP B 1 107 ? 14.133 -15.289 -14.414 1 93.44 107 ASP B C 1
ATOM 2242 O O . ASP B 1 107 ? 14.773 -15.148 -15.453 1 93.44 107 ASP B O 1
ATOM 2246 N N . LYS B 1 108 ? 13.789 -16.438 -13.969 1 92.44 108 LYS B N 1
ATOM 2247 C CA . LYS B 1 108 ? 14.148 -17.672 -14.656 1 92.44 108 LYS B CA 1
ATOM 2248 C C . LYS B 1 108 ? 12.961 -18.234 -15.438 1 92.44 108 LYS B C 1
ATOM 2250 O O . LYS B 1 108 ? 11.812 -18.062 -15.023 1 92.44 108 LYS B O 1
ATOM 2255 N N . PRO B 1 109 ? 13.258 -18.938 -16.531 1 93.56 109 PRO B N 1
ATOM 2256 C CA . PRO B 1 109 ? 12.18 -19.562 -17.297 1 93.56 109 PRO B CA 1
ATOM 2257 C C . PRO B 1 109 ? 11.562 -20.75 -16.562 1 93.56 109 PRO B C 1
ATOM 2259 O O . PRO B 1 109 ? 12.148 -21.266 -15.602 1 93.56 109 PRO B O 1
ATOM 2262 N N . LYS B 1 110 ? 10.484 -21.125 -17 1 90.44 110 LYS B N 1
ATOM 2263 C CA . LYS B 1 110 ? 9.703 -22.188 -16.375 1 90.44 110 LYS B CA 1
ATOM 2264 C C . LYS B 1 110 ? 10.523 -23.469 -16.25 1 90.44 110 LYS B C 1
ATOM 2266 O O . LYS B 1 110 ? 10.398 -24.188 -15.25 1 90.44 110 LYS B O 1
ATOM 2271 N N . GLU B 1 111 ? 11.375 -23.734 -17.203 1 89.94 111 GLU B N 1
ATOM 2272 C CA . GLU B 1 111 ? 12.141 -24.984 -17.281 1 89.94 111 GLU B CA 1
ATOM 2273 C C . GLU B 1 111 ? 13.164 -25.078 -16.141 1 89.94 111 GLU B C 1
ATOM 2275 O O . GLU B 1 111 ? 13.609 -26.172 -15.797 1 89.94 111 GLU B O 1
ATOM 2280 N N . SER B 1 112 ? 13.414 -23.938 -15.562 1 89.56 112 SER B N 1
ATOM 2281 C CA . SER B 1 112 ? 14.43 -23.891 -14.516 1 89.56 112 SER B CA 1
ATOM 2282 C C . SER B 1 112 ? 13.812 -24.156 -13.141 1 89.56 112 SER B C 1
ATOM 2284 O O . SER B 1 112 ? 14.531 -24.297 -12.148 1 89.56 112 SER B O 1
ATOM 2286 N N . PHE B 1 113 ? 12.539 -24.266 -13.18 1 87.69 113 PHE B N 1
ATOM 2287 C CA . PHE B 1 113 ? 11.828 -24.422 -11.914 1 87.69 113 PHE B CA 1
ATOM 2288 C C . PHE B 1 113 ? 11.023 -25.719 -11.898 1 87.69 113 PHE B C 1
ATOM 2290 O O . PHE B 1 113 ? 9.852 -25.734 -12.273 1 87.69 113 PHE B O 1
ATOM 2297 N N . PRO B 1 114 ? 11.555 -26.844 -11.328 1 90.19 114 PRO B N 1
ATOM 2298 C CA . PRO B 1 114 ? 10.883 -28.156 -11.352 1 90.19 114 PRO B CA 1
ATOM 2299 C C . PRO B 1 114 ? 9.547 -28.141 -10.617 1 90.19 114 PRO B C 1
ATOM 2301 O O . PRO B 1 114 ? 8.633 -28.891 -10.961 1 90.19 114 PRO B O 1
ATOM 2304 N N . GLU B 1 115 ? 9.484 -27.25 -9.688 1 93.75 115 GLU B N 1
ATOM 2305 C CA . GLU B 1 115 ? 8.273 -27.25 -8.875 1 93.75 115 GLU B CA 1
ATOM 2306 C C . GLU B 1 115 ? 7.281 -26.203 -9.352 1 93.75 115 GLU B C 1
ATOM 2308 O O . GLU B 1 115 ? 6.414 -25.766 -8.594 1 93.75 115 GLU B O 1
ATOM 2313 N N . HIS B 1 116 ? 7.398 -25.875 -10.547 1 93.56 116 HIS B N 1
ATOM 2314 C CA . HIS B 1 116 ? 6.531 -24.844 -11.109 1 93.56 116 HIS B CA 1
ATOM 2315 C C . HIS B 1 116 ? 5.066 -25.266 -11.062 1 93.56 116 HIS B C 1
ATOM 2317 O O . HIS B 1 116 ? 4.203 -24.5 -10.648 1 93.56 116 HIS B O 1
ATOM 2323 N N . ASP B 1 117 ? 4.781 -26.484 -11.508 1 95 117 ASP B N 1
ATOM 2324 C CA . ASP B 1 117 ? 3.406 -26.969 -11.539 1 95 117 ASP B CA 1
ATOM 2325 C C . ASP B 1 117 ? 2.809 -27 -10.133 1 95 117 ASP B C 1
ATOM 2327 O O . ASP B 1 117 ? 1.624 -26.719 -9.945 1 95 117 ASP B O 1
ATOM 2331 N N . THR B 1 118 ? 3.639 -27.344 -9.227 1 97.12 118 THR B N 1
ATOM 2332 C CA . THR B 1 118 ? 3.195 -27.344 -7.836 1 97.12 118 THR B CA 1
ATOM 2333 C C . THR B 1 118 ? 2.852 -25.922 -7.383 1 97.12 118 THR B C 1
ATOM 2335 O O . THR B 1 118 ? 1.838 -25.719 -6.711 1 97.12 118 THR B O 1
ATOM 2338 N N . GLN B 1 119 ? 3.668 -25.016 -7.754 1 97.25 119 GLN B N 1
ATOM 2339 C CA . GLN B 1 119 ? 3.412 -23.625 -7.387 1 97.25 119 GLN B CA 1
ATOM 2340 C C . GLN B 1 119 ? 2.096 -23.125 -7.977 1 97.25 119 GLN B C 1
ATOM 2342 O O . GLN B 1 119 ? 1.296 -22.5 -7.281 1 97.25 119 GLN B O 1
ATOM 2347 N N . MET B 1 120 ? 1.844 -23.438 -9.227 1 96.94 120 MET B N 1
ATOM 2348 C CA . MET B 1 120 ? 0.613 -23.031 -9.891 1 96.94 120 MET B CA 1
ATOM 2349 C C . MET B 1 120 ? -0.606 -23.656 -9.219 1 96.94 120 MET B C 1
ATOM 2351 O O . MET B 1 120 ? -1.622 -22.984 -9.023 1 96.94 120 MET B O 1
ATOM 2355 N N . SER B 1 121 ? -0.463 -24.891 -8.867 1 97.81 121 SER B N 1
ATOM 2356 C CA . SER B 1 121 ? -1.551 -25.578 -8.18 1 97.81 121 SER B CA 1
ATOM 2357 C C . SER B 1 121 ? -1.825 -24.938 -6.816 1 97.81 121 SER B C 1
ATOM 2359 O O . SER B 1 121 ? -2.98 -24.812 -6.406 1 97.81 121 SER B O 1
ATOM 2361 N N . SER B 1 122 ? -0.721 -24.609 -6.176 1 98.25 122 SER B N 1
ATOM 2362 C CA . SER B 1 122 ? -0.862 -23.953 -4.883 1 98.25 122 SER B CA 1
ATOM 2363 C C . SER B 1 122 ? -1.588 -22.625 -5.016 1 98.25 122 SER B C 1
ATOM 2365 O O . SER B 1 122 ? -2.488 -22.312 -4.23 1 98.25 122 SER B O 1
ATOM 2367 N N . ILE B 1 123 ? -1.268 -21.844 -5.977 1 98.31 123 ILE B N 1
ATOM 2368 C CA . ILE B 1 123 ? -1.905 -20.562 -6.23 1 98.31 123 ILE B CA 1
ATOM 2369 C C . ILE B 1 123 ? -3.398 -20.766 -6.477 1 98.31 123 ILE B C 1
ATOM 2371 O O . ILE B 1 123 ? -4.23 -20.094 -5.855 1 98.31 123 ILE B O 1
ATOM 2375 N N . ARG B 1 124 ? -3.748 -21.688 -7.344 1 98.5 124 ARG B N 1
ATOM 2376 C CA . ARG B 1 124 ? -5.145 -21.969 -7.66 1 98.5 124 ARG B CA 1
ATOM 2377 C C . ARG B 1 124 ? -5.91 -22.422 -6.422 1 98.5 124 ARG B C 1
ATOM 2379 O O . ARG B 1 124 ? -7.051 -22.016 -6.203 1 98.5 124 ARG B O 1
ATOM 2386 N N . TRP B 1 125 ? -5.23 -23.234 -5.613 1 98.25 125 TRP B N 1
ATOM 2387 C CA . TRP B 1 125 ? -5.871 -23.734 -4.402 1 98.25 125 TRP B CA 1
ATOM 2388 C C . TRP B 1 125 ? -6.191 -22.594 -3.441 1 98.25 125 TRP B C 1
ATOM 2390 O O . TRP B 1 125 ? -7.312 -22.5 -2.932 1 98.25 125 TRP B O 1
ATOM 2400 N N . HIS B 1 126 ? -5.293 -21.734 -3.197 1 97.31 126 HIS B N 1
ATOM 2401 C CA . HIS B 1 126 ? -5.496 -20.641 -2.254 1 97.31 126 HIS B CA 1
ATOM 2402 C C . HIS B 1 126 ? -6.586 -19.688 -2.734 1 97.31 126 HIS B C 1
ATOM 2404 O O . HIS B 1 126 ? -7.379 -19.188 -1.931 1 97.31 126 HIS B O 1
ATOM 2410 N N . LEU B 1 127 ? -6.578 -19.406 -4.051 1 98.06 127 LEU B N 1
ATOM 2411 C CA . LEU B 1 127 ? -7.625 -18.547 -4.574 1 98.06 127 LEU B CA 1
ATOM 2412 C C . LEU B 1 127 ? -8.984 -19.234 -4.512 1 98.06 127 LEU B C 1
ATOM 2414 O O . LEU B 1 127 ? -10 -18.594 -4.219 1 98.06 127 LEU B O 1
ATOM 2418 N N . SER B 1 128 ? -9 -20.5 -4.75 1 97.75 128 SER B N 1
ATOM 2419 C CA . SER B 1 128 ? -10.242 -21.266 -4.664 1 97.75 128 SER B CA 1
ATOM 2420 C C . SER B 1 128 ? -10.781 -21.281 -3.236 1 97.75 128 SER B C 1
ATOM 2422 O O . SER B 1 128 ? -11.992 -21.25 -3.023 1 97.75 128 SER B O 1
ATOM 2424 N N . GLU B 1 129 ? -9.875 -21.375 -2.275 1 95.81 129 GLU B N 1
ATOM 2425 C CA . GLU B 1 129 ? -10.266 -21.312 -0.871 1 95.81 129 GLU B CA 1
ATOM 2426 C C . GLU B 1 129 ? -10.984 -20 -0.553 1 95.81 129 GLU B C 1
ATOM 2428 O O . GLU B 1 129 ? -11.859 -19.969 0.315 1 95.81 129 GLU B O 1
ATOM 2433 N N . GLY B 1 130 ? -10.602 -19.047 -1.328 1 95 130 GLY B N 1
ATOM 2434 C CA . GLY B 1 130 ? -11.242 -17.75 -1.152 1 95 130 GLY B CA 1
ATOM 2435 C C . GLY B 1 130 ? -12.492 -17.594 -1.998 1 95 130 GLY B C 1
ATOM 2436 O O . GLY B 1 130 ? -13.133 -16.531 -1.978 1 95 130 GLY B O 1
ATOM 2437 N N . GLY B 1 131 ? -12.75 -18.578 -2.807 1 95.62 131 GLY B N 1
ATOM 2438 C CA . GLY B 1 131 ? -13.992 -18.562 -3.564 1 95.62 131 GLY B CA 1
ATOM 2439 C C . GLY B 1 131 ? -13.789 -18.234 -5.031 1 95.62 131 GLY B C 1
ATOM 2440 O O . GLY B 1 131 ? -14.758 -18.031 -5.766 1 95.62 131 GLY B O 1
ATOM 2441 N N . PHE B 1 132 ? -12.57 -18.188 -5.473 1 97.12 132 PHE B N 1
ATOM 2442 C CA . PHE B 1 132 ? -12.305 -17.812 -6.859 1 97.12 132 PHE B CA 1
ATOM 2443 C C . PHE B 1 132 ? -11.727 -19 -7.629 1 97.12 132 PHE B C 1
ATOM 2445 O O . PHE B 1 132 ? -10.547 -19.312 -7.488 1 97.12 132 PHE B O 1
ATOM 2452 N N . THR B 1 133 ? -12.5 -19.547 -8.461 1 96.56 133 THR B N 1
ATOM 2453 C CA . THR B 1 133 ? -12.031 -20.625 -9.328 1 96.56 133 THR B CA 1
ATOM 2454 C C . THR B 1 133 ? -11.664 -20.094 -10.711 1 96.56 133 THR B C 1
ATOM 2456 O O . THR B 1 133 ? -10.945 -20.75 -11.461 1 96.56 133 THR B O 1
ATOM 2459 N N . GLU B 1 134 ? -12.297 -18.938 -10.961 1 96.62 134 GLU B N 1
ATOM 2460 C CA . GLU B 1 134 ? -11.969 -18.25 -12.195 1 96.62 134 GLU B CA 1
ATOM 2461 C C . GLU B 1 134 ? -11.289 -16.906 -11.914 1 96.62 134 GLU B C 1
ATOM 2463 O O . GLU B 1 134 ? -11.82 -16.078 -11.18 1 96.62 134 GLU B O 1
ATOM 2468 N N . PHE B 1 135 ? -10.18 -16.75 -12.406 1 98.31 135 PHE B N 1
ATOM 2469 C CA . PHE B 1 135 ? -9.383 -15.531 -12.305 1 98.31 135 PHE B CA 1
ATOM 2470 C C . PHE B 1 135 ? -8.336 -15.469 -13.406 1 98.31 135 PHE B C 1
ATOM 2472 O O . PHE B 1 135 ? -8.07 -16.469 -14.07 1 98.31 135 PHE B O 1
ATOM 2479 N N . GLY B 1 136 ? -7.871 -14.25 -13.664 1 98.56 136 GLY B N 1
ATOM 2480 C CA . GLY B 1 136 ? -6.762 -14.125 -14.594 1 98.56 136 GLY B CA 1
ATOM 2481 C C . GLY B 1 136 ? -5.457 -14.664 -14.047 1 98.56 136 GLY B C 1
ATOM 2482 O O . GLY B 1 136 ? -5.148 -14.477 -12.867 1 98.56 136 GLY B O 1
ATOM 2483 N N . LEU B 1 137 ? -4.809 -15.43 -14.875 1 98.12 137 LEU B N 1
ATOM 2484 C CA . LEU B 1 137 ? -3.502 -15.969 -14.516 1 98.12 137 LEU B CA 1
ATOM 2485 C C . LEU B 1 137 ? -2.496 -15.75 -15.641 1 98.12 137 LEU B C 1
ATOM 2487 O O . LEU B 1 137 ? -2.725 -16.172 -16.766 1 98.12 137 LEU B O 1
ATOM 2491 N N . MET B 1 138 ? -1.477 -14.992 -15.281 1 97.44 138 MET B N 1
ATOM 2492 C CA . MET B 1 138 ? -0.417 -14.773 -16.266 1 97.44 138 MET B CA 1
ATOM 2493 C C . MET B 1 138 ? 0.952 -15.062 -15.656 1 97.44 138 MET B C 1
ATOM 2495 O O . MET B 1 138 ? 1.128 -14.977 -14.438 1 97.44 138 MET B O 1
ATOM 2499 N N . GLU B 1 139 ? 1.824 -15.469 -16.5 1 97.5 139 GLU B N 1
ATOM 2500 C CA . GLU B 1 139 ? 3.205 -15.75 -16.109 1 97.5 139 GLU B CA 1
ATOM 2501 C C . GLU B 1 139 ? 4.184 -14.867 -16.875 1 97.5 139 GLU B C 1
ATOM 2503 O O . GLU B 1 139 ? 4.062 -14.719 -18.094 1 97.5 139 GLU B O 1
ATOM 2508 N N . ARG B 1 140 ? 4.988 -14.211 -16.203 1 97.81 140 ARG B N 1
ATOM 2509 C CA . ARG B 1 140 ? 6.09 -13.438 -16.766 1 97.81 140 ARG B CA 1
ATOM 2510 C C . ARG B 1 140 ? 7.438 -14 -16.328 1 97.81 140 ARG B C 1
ATOM 2512 O O . ARG B 1 140 ? 8.062 -13.477 -15.398 1 97.81 140 ARG B O 1
ATOM 2519 N N . LEU B 1 141 ? 7.945 -15.008 -17.062 1 96.12 141 LEU B N 1
ATOM 2520 C CA . LEU B 1 141 ? 9.094 -15.805 -16.656 1 96.12 141 LEU B CA 1
ATOM 2521 C C . LEU B 1 141 ? 10.258 -15.625 -17.625 1 96.12 141 LEU B C 1
ATOM 2523 O O . LEU B 1 141 ? 10.086 -15.742 -18.828 1 96.12 141 LEU B O 1
ATOM 2527 N N . GLY B 1 142 ? 11.391 -15.359 -17.109 1 92.5 142 GLY B N 1
ATOM 2528 C CA . GLY B 1 142 ? 12.609 -15.32 -17.891 1 92.5 142 GLY B CA 1
ATOM 2529 C C . GLY B 1 142 ? 12.641 -14.172 -18.891 1 92.5 142 GLY B C 1
ATOM 2530 O O . GLY B 1 142 ? 13.273 -14.273 -19.938 1 92.5 142 GLY B O 1
ATOM 2531 N N . GLU B 1 143 ? 11.898 -13.047 -18.641 1 92.75 143 GLU B N 1
ATOM 2532 C CA . GLU B 1 143 ? 11.82 -11.93 -19.578 1 92.75 143 GLU B CA 1
ATOM 2533 C C . GLU B 1 143 ? 12.984 -10.969 -19.375 1 92.75 143 GLU B C 1
ATOM 2535 O O . GLU B 1 143 ? 13.195 -10.062 -20.203 1 92.75 143 GLU B O 1
ATOM 2540 N N . GLY B 1 144 ? 13.766 -11.109 -18.328 1 92.44 144 GLY B N 1
ATOM 2541 C CA . GLY B 1 144 ? 14.875 -10.211 -18.062 1 92.44 144 GLY B CA 1
ATOM 2542 C C . GLY B 1 144 ? 14.453 -8.898 -17.438 1 92.44 144 GLY B C 1
ATOM 2543 O O . GLY B 1 144 ? 15.289 -8.047 -17.141 1 92.44 144 GLY B O 1
ATOM 2544 N N . LYS B 1 145 ? 13.227 -8.75 -17.281 1 94.94 145 LYS B N 1
ATOM 2545 C CA . LYS B 1 145 ? 12.695 -7.547 -16.656 1 94.94 145 LYS B CA 1
ATOM 2546 C C . LYS B 1 145 ? 12.547 -7.738 -15.148 1 94.94 145 LYS B C 1
ATOM 2548 O O . LYS B 1 145 ? 12.234 -8.836 -14.688 1 94.94 145 LYS B O 1
ATOM 2553 N N . LYS B 1 146 ? 12.789 -6.645 -14.422 1 95.88 146 LYS B N 1
ATOM 2554 C CA . LYS B 1 146 ? 12.609 -6.695 -12.977 1 95.88 146 LYS B CA 1
ATOM 2555 C C . LYS B 1 146 ? 11.133 -6.805 -12.602 1 95.88 146 LYS B C 1
ATOM 2557 O O . LYS B 1 146 ? 10.273 -6.223 -13.273 1 95.88 146 LYS B O 1
ATOM 2562 N N . PRO B 1 147 ? 10.875 -7.48 -11.531 1 97.69 147 PRO B N 1
ATOM 2563 C CA . PRO B 1 147 ? 9.484 -7.641 -11.094 1 97.69 147 PRO B CA 1
ATOM 2564 C C . PRO B 1 147 ? 8.766 -6.305 -10.922 1 97.69 147 PRO B C 1
ATOM 2566 O O . PRO B 1 147 ? 7.594 -6.18 -11.289 1 97.69 147 PRO B O 1
ATOM 2569 N N . THR B 1 148 ? 9.492 -5.324 -10.438 1 97.94 148 THR B N 1
ATOM 2570 C CA . THR B 1 148 ? 8.898 -4.004 -10.242 1 97.94 148 THR B CA 1
ATOM 2571 C C . THR B 1 148 ? 8.344 -3.459 -11.547 1 97.94 148 THR B C 1
ATOM 2573 O O . THR B 1 148 ? 7.215 -2.957 -11.594 1 97.94 148 THR B O 1
ATOM 2576 N N . ALA B 1 149 ? 9.094 -3.574 -12.555 1 97.5 149 ALA B N 1
ATOM 2577 C CA . ALA B 1 149 ? 8.68 -3.1 -13.867 1 97.5 149 ALA B CA 1
ATOM 2578 C C . ALA B 1 149 ? 7.492 -3.908 -14.398 1 97.5 149 ALA B C 1
ATOM 2580 O O . ALA B 1 149 ? 6.551 -3.348 -14.961 1 97.5 149 ALA B O 1
ATOM 2581 N N . ILE B 1 150 ? 7.504 -5.156 -14.211 1 98.25 150 ILE B N 1
ATOM 2582 C CA . ILE B 1 150 ? 6.445 -6.035 -14.695 1 98.25 150 ILE B CA 1
ATOM 2583 C C . ILE B 1 150 ? 5.129 -5.688 -14 1 98.25 150 ILE B C 1
ATOM 2585 O O . ILE B 1 150 ? 4.086 -5.586 -14.648 1 98.25 150 ILE B O 1
ATOM 2589 N N . ILE B 1 151 ? 5.203 -5.516 -12.719 1 98.56 151 ILE B N 1
ATOM 2590 C CA . ILE B 1 151 ? 4.008 -5.176 -11.953 1 98.56 151 ILE B CA 1
ATOM 2591 C C . ILE B 1 151 ? 3.406 -3.877 -12.492 1 98.56 151 ILE B C 1
ATOM 2593 O O . ILE B 1 151 ? 2.201 -3.799 -12.742 1 98.56 151 ILE B O 1
ATOM 2597 N N . ALA B 1 152 ? 4.246 -2.912 -12.703 1 97.88 152 ALA B N 1
ATOM 2598 C CA . ALA B 1 152 ? 3.779 -1.624 -13.203 1 97.88 152 ALA B CA 1
ATOM 2599 C C . ALA B 1 152 ? 3.188 -1.767 -14.602 1 97.88 152 ALA B C 1
ATOM 2601 O O . ALA B 1 152 ? 2.143 -1.184 -14.906 1 97.88 152 ALA B O 1
ATOM 2602 N N . GLU B 1 153 ? 3.818 -2.512 -15.438 1 97.75 153 GLU B N 1
ATOM 2603 C CA . GLU B 1 153 ? 3.354 -2.734 -16.797 1 97.75 153 GLU B CA 1
ATOM 2604 C C . GLU B 1 153 ? 2.004 -3.447 -16.812 1 97.75 153 GLU B C 1
ATOM 2606 O O . GLU B 1 153 ? 1.079 -3.02 -17.516 1 97.75 153 GLU B O 1
ATOM 2611 N N . VAL B 1 154 ? 1.889 -4.438 -16.031 1 98.31 154 VAL B N 1
ATOM 2612 C CA . VAL B 1 154 ? 0.648 -5.203 -15.992 1 98.31 154 VAL B CA 1
ATOM 2613 C C . VAL B 1 154 ? -0.482 -4.332 -15.453 1 98.31 154 VAL B C 1
ATOM 2615 O O . VAL B 1 154 ? -1.596 -4.348 -15.984 1 98.31 154 VAL B O 1
ATOM 2618 N N . ALA B 1 155 ? -0.172 -3.611 -14.406 1 98.06 155 ALA B N 1
ATOM 2619 C CA . ALA B 1 155 ? -1.174 -2.721 -13.828 1 98.06 155 ALA B CA 1
ATOM 2620 C C . ALA B 1 155 ? -1.673 -1.711 -14.852 1 98.06 155 ALA B C 1
ATOM 2622 O O . ALA B 1 155 ? -2.871 -1.432 -14.93 1 98.06 155 ALA B O 1
ATOM 2623 N N . ASP B 1 156 ? -0.776 -1.167 -15.648 1 97.88 156 ASP B N 1
ATOM 2624 C CA . ASP B 1 156 ? -1.125 -0.185 -16.672 1 97.88 156 ASP B CA 1
ATOM 2625 C C . ASP B 1 156 ? -1.929 -0.828 -17.797 1 97.88 156 ASP B C 1
ATOM 2627 O O . ASP B 1 156 ? -2.994 -0.332 -18.172 1 97.88 156 ASP B O 1
ATOM 2631 N N . ASP B 1 157 ? -1.459 -1.958 -18.281 1 97.94 157 ASP B N 1
ATOM 2632 C CA . ASP B 1 157 ? -2.057 -2.633 -19.422 1 97.94 157 ASP B CA 1
ATOM 2633 C C . ASP B 1 157 ? -3.49 -3.062 -19.125 1 97.94 157 ASP B C 1
ATOM 2635 O O . ASP B 1 157 ? -4.363 -2.988 -19.984 1 97.94 157 ASP B O 1
ATOM 2639 N N . LEU B 1 158 ? -3.682 -3.475 -17.875 1 97.94 158 LEU B N 1
ATOM 2640 C CA . LEU B 1 158 ? -4.984 -4.031 -17.531 1 97.94 158 LEU B CA 1
ATOM 2641 C C . LEU B 1 158 ? -5.844 -3 -16.812 1 97.94 158 LEU B C 1
ATOM 2643 O O . LEU B 1 158 ? -6.949 -3.312 -16.359 1 97.94 158 LEU B O 1
ATOM 2647 N N . GLU B 1 159 ? -5.312 -1.803 -16.672 1 96.25 159 GLU B N 1
ATOM 2648 C CA . GLU B 1 159 ? -6.02 -0.725 -15.992 1 96.25 159 GLU B CA 1
ATOM 2649 C C . GLU B 1 159 ? -6.531 -1.181 -14.625 1 96.25 159 GLU B C 1
ATOM 2651 O O . GLU B 1 159 ? -7.711 -1.014 -14.312 1 96.25 159 GLU B O 1
ATOM 2656 N N . LEU B 1 160 ? -5.637 -1.659 -13.828 1 96.5 160 LEU B N 1
ATOM 2657 C CA . LEU B 1 160 ? -5.969 -2.236 -12.531 1 96.5 160 LEU B CA 1
ATOM 2658 C C . LEU B 1 160 ? -6.387 -1.151 -11.547 1 96.5 160 LEU B C 1
ATOM 2660 O O . LEU B 1 160 ? -5.93 -0.01 -11.641 1 96.5 160 LEU B O 1
ATOM 2664 N N . ASP B 1 161 ? -7.211 -1.581 -10.609 1 95.81 161 ASP B N 1
ATOM 2665 C CA . ASP B 1 161 ? -7.703 -0.646 -9.602 1 95.81 161 ASP B CA 1
ATOM 2666 C C . ASP B 1 161 ? -6.898 -0.761 -8.312 1 95.81 161 ASP B C 1
ATOM 2668 O O . ASP B 1 161 ? -6.898 0.158 -7.488 1 95.81 161 ASP B O 1
ATOM 2672 N N . LEU B 1 162 ? -6.238 -1.9 -8.148 1 96.69 162 LEU B N 1
ATOM 2673 C CA . LEU B 1 162 ? -5.52 -2.15 -6.902 1 96.69 162 LEU B CA 1
ATOM 2674 C C . LEU B 1 162 ? -4.48 -3.254 -7.082 1 96.69 162 LEU B C 1
ATOM 2676 O O . LEU B 1 162 ? -4.75 -4.258 -7.746 1 96.69 162 LEU B O 1
ATOM 2680 N N . VAL B 1 163 ? -3.371 -3.014 -6.512 1 97.56 163 VAL B N 1
ATOM 2681 C CA . VAL B 1 163 ? -2.363 -4.062 -6.387 1 97.56 163 VAL B CA 1
ATOM 2682 C C . VAL B 1 163 ? -2.219 -4.465 -4.918 1 97.56 163 VAL B C 1
ATOM 2684 O O . VAL B 1 163 ? -2.086 -3.609 -4.043 1 97.56 163 VAL B O 1
ATOM 2687 N N . VAL B 1 164 ? -2.32 -5.742 -4.648 1 97.19 164 VAL B N 1
ATOM 2688 C CA . VAL B 1 164 ? -2.068 -6.273 -3.314 1 97.19 164 VAL B CA 1
ATOM 2689 C C . VAL B 1 164 ? -0.721 -6.996 -3.293 1 97.19 164 VAL B C 1
ATOM 2691 O O . VAL B 1 164 ? -0.521 -7.973 -4.016 1 97.19 164 VAL B O 1
ATOM 2694 N N . LEU B 1 165 ? 0.164 -6.484 -2.441 1 96.94 165 LEU B N 1
ATOM 2695 C CA . LEU B 1 165 ? 1.547 -6.949 -2.469 1 96.94 165 LEU B CA 1
ATOM 2696 C C . LEU B 1 165 ? 2.012 -7.352 -1.073 1 96.94 165 LEU B C 1
ATOM 2698 O O . LEU B 1 165 ? 1.802 -6.617 -0.107 1 96.94 165 LEU B O 1
ATOM 2702 N N . SER B 1 166 ? 2.629 -8.602 -0.996 1 96.19 166 SER B N 1
ATOM 2703 C CA . SER B 1 166 ? 3.338 -8.945 0.232 1 96.19 166 SER B CA 1
ATOM 2704 C C . SER B 1 166 ? 4.617 -8.133 0.376 1 96.19 166 SER B C 1
ATOM 2706 O O . SER B 1 166 ? 5.434 -8.078 -0.548 1 96.19 166 SER B O 1
ATOM 2708 N N . MET B 1 167 ? 4.836 -7.637 1.513 1 96.81 167 MET B N 1
ATOM 2709 C CA . MET B 1 167 ? 6.055 -6.867 1.751 1 96.81 167 MET B CA 1
ATOM 2710 C C . MET B 1 167 ? 7.285 -7.766 1.687 1 96.81 167 MET B C 1
ATOM 2712 O O . MET B 1 167 ? 8.414 -7.277 1.569 1 96.81 167 MET B O 1
ATOM 2716 N N . GLU B 1 168 ? 7.035 -9.047 1.75 1 95.06 168 GLU B N 1
ATOM 2717 C CA . GLU B 1 168 ? 8.133 -10 1.578 1 95.06 168 GLU B CA 1
ATOM 2718 C C . GLU B 1 168 ? 8.844 -9.781 0.248 1 95.06 168 GLU B C 1
ATOM 2720 O O . GLU B 1 168 ? 10.062 -9.961 0.155 1 95.06 168 GLU B O 1
ATOM 2725 N N . ALA B 1 169 ? 8.062 -9.344 -0.716 1 96.38 169 ALA B N 1
ATOM 2726 C CA . ALA B 1 169 ? 8.648 -9.102 -2.031 1 96.38 169 ALA B CA 1
ATOM 2727 C C . ALA B 1 169 ? 9.656 -7.953 -1.98 1 96.38 169 ALA B C 1
ATOM 2729 O O . ALA B 1 169 ? 10.617 -7.934 -2.748 1 96.38 169 ALA B O 1
ATOM 2730 N N . ILE B 1 170 ? 9.406 -7.055 -1.13 1 96.69 170 ILE B N 1
ATOM 2731 C CA . ILE B 1 170 ? 10.32 -5.934 -0.938 1 96.69 170 ILE B CA 1
ATOM 2732 C C . ILE B 1 170 ? 11.477 -6.363 -0.042 1 96.69 170 ILE B C 1
ATOM 2734 O O . ILE B 1 170 ? 12.641 -6.066 -0.336 1 96.69 170 ILE B O 1
ATOM 2738 N N . HIS B 1 171 ? 11.219 -7.152 0.98 1 94.69 171 HIS B N 1
ATOM 2739 C CA . HIS B 1 171 ? 12.234 -7.648 1.9 1 94.69 171 HIS B CA 1
ATOM 2740 C C . HIS B 1 171 ? 13.258 -8.516 1.176 1 94.69 171 HIS B C 1
ATOM 2742 O O . HIS B 1 171 ? 14.453 -8.477 1.494 1 94.69 171 HIS B O 1
ATOM 2748 N N . SER B 1 172 ? 12.789 -9.188 0.307 1 94.38 172 SER B N 1
ATOM 2749 C CA . SER B 1 172 ? 13.656 -10.102 -0.435 1 94.38 172 SER B CA 1
ATOM 2750 C C . SER B 1 172 ? 14.344 -9.383 -1.594 1 94.38 172 SER B C 1
ATOM 2752 O O . SER B 1 172 ? 15.07 -10.008 -2.369 1 94.38 172 SER B O 1
ATOM 2754 N N . LYS B 1 173 ? 14.078 -8.07 -1.77 1 94.06 173 LYS B N 1
ATOM 2755 C CA . LYS B 1 173 ? 14.711 -7.195 -2.746 1 94.06 173 LYS B CA 1
ATOM 2756 C C . LYS B 1 173 ? 14.273 -7.543 -4.168 1 94.06 173 LYS B C 1
ATOM 2758 O O . LYS B 1 173 ? 14.938 -7.168 -5.137 1 94.06 173 LYS B O 1
ATOM 2763 N N . GLN B 1 174 ? 13.164 -8.305 -4.238 1 95.69 174 GLN B N 1
ATOM 2764 C CA . GLN B 1 174 ? 12.625 -8.594 -5.562 1 95.69 174 GLN B CA 1
ATOM 2765 C C . GLN B 1 174 ? 11.906 -7.383 -6.141 1 95.69 174 GLN B C 1
ATOM 2767 O O . GLN B 1 174 ? 11.984 -7.121 -7.344 1 95.69 174 GLN B O 1
ATOM 2772 N N . VAL B 1 175 ? 11.203 -6.723 -5.273 1 97.38 175 VAL B N 1
ATOM 2773 C CA . VAL B 1 175 ? 10.461 -5.527 -5.676 1 97.38 175 VAL B CA 1
ATOM 2774 C C . VAL B 1 175 ? 11.062 -4.297 -4.996 1 97.38 175 VAL B C 1
ATOM 2776 O O . VAL B 1 175 ? 11.375 -4.332 -3.805 1 97.38 175 VAL B O 1
ATOM 2779 N N . ASP B 1 176 ? 11.297 -3.285 -5.793 1 97.94 176 ASP B N 1
ATOM 2780 C CA . ASP B 1 176 ? 11.719 -1.985 -5.281 1 97.94 176 ASP B CA 1
ATOM 2781 C C . ASP B 1 176 ? 10.516 -1.1 -4.977 1 97.94 176 ASP B C 1
ATOM 2783 O O . ASP B 1 176 ? 9.867 -0.588 -5.891 1 97.94 176 ASP B O 1
ATOM 2787 N N . GLY B 1 177 ? 10.305 -0.934 -3.725 1 97.25 177 GLY B N 1
ATOM 2788 C CA . GLY B 1 177 ? 9.133 -0.186 -3.299 1 97.25 177 GLY B CA 1
ATOM 2789 C C . GLY B 1 177 ? 9.148 1.258 -3.766 1 97.25 177 GLY B C 1
ATOM 2790 O O . GLY B 1 177 ? 8.094 1.823 -4.074 1 97.25 177 GLY B O 1
ATOM 2791 N N . ASN B 1 178 ? 10.289 1.9 -3.762 1 97.69 178 ASN B N 1
ATOM 2792 C CA . ASN B 1 178 ? 10.391 3.275 -4.238 1 97.69 178 ASN B CA 1
ATOM 2793 C C . ASN B 1 178 ? 10.086 3.375 -5.73 1 97.69 178 ASN B C 1
ATOM 2795 O O . ASN B 1 178 ? 9.297 4.223 -6.148 1 97.69 178 ASN B O 1
ATOM 2799 N N . LEU B 1 179 ? 10.703 2.518 -6.469 1 97.25 179 LEU B N 1
ATOM 2800 C CA . LEU B 1 179 ? 10.484 2.516 -7.91 1 97.25 179 LEU B CA 1
ATOM 2801 C C . LEU B 1 179 ? 9.031 2.188 -8.242 1 97.25 179 LEU B C 1
ATOM 2803 O O . LEU B 1 179 ? 8.445 2.791 -9.141 1 97.25 179 LEU B O 1
ATOM 2807 N N . LEU B 1 180 ? 8.477 1.241 -7.535 1 97.12 180 LEU B N 1
ATOM 2808 C CA . LEU B 1 180 ? 7.086 0.871 -7.777 1 97.12 180 LEU B CA 1
ATOM 2809 C C . LEU B 1 180 ? 6.16 2.062 -7.551 1 97.12 180 LEU B C 1
ATOM 2811 O O . LEU B 1 180 ? 5.293 2.344 -8.383 1 97.12 180 LEU B O 1
ATOM 2815 N N . ALA B 1 181 ? 6.391 2.744 -6.461 1 95.38 181 ALA B N 1
ATOM 2816 C CA . ALA B 1 181 ? 5.559 3.898 -6.133 1 95.38 181 ALA B CA 1
ATOM 2817 C C . ALA B 1 181 ? 5.695 4.992 -7.191 1 95.38 181 ALA B C 1
ATOM 2819 O O . ALA B 1 181 ? 4.777 5.785 -7.395 1 95.38 181 ALA B O 1
ATOM 2820 N N . GLU B 1 182 ? 6.777 5.027 -7.852 1 93.12 182 GLU B N 1
ATOM 2821 C CA . GLU B 1 182 ? 7.027 6.047 -8.867 1 93.12 182 GLU B CA 1
ATOM 2822 C C . GLU B 1 182 ? 6.238 5.758 -10.148 1 93.12 182 GLU B C 1
ATOM 2824 O O . GLU B 1 182 ? 5.832 6.684 -10.852 1 93.12 182 GLU B O 1
ATOM 2829 N N . PHE B 1 183 ? 5.922 4.488 -10.375 1 91.31 183 PHE B N 1
ATOM 2830 C CA . PHE B 1 183 ? 5.461 4.188 -11.727 1 91.31 183 PHE B CA 1
ATOM 2831 C C . PHE B 1 183 ? 4.09 3.518 -11.695 1 91.31 183 PHE B C 1
ATOM 2833 O O . PHE B 1 183 ? 3.41 3.434 -12.719 1 91.31 183 PHE B O 1
ATOM 2840 N N . ILE B 1 184 ? 3.67 3.109 -10.609 1 96.12 184 ILE B N 1
ATOM 2841 C CA . ILE B 1 184 ? 2.42 2.361 -10.555 1 96.12 184 ILE B CA 1
ATOM 2842 C C . ILE B 1 184 ? 1.239 3.318 -10.703 1 96.12 184 ILE B C 1
ATOM 2844 O O . ILE B 1 184 ? 1.214 4.383 -10.078 1 96.12 184 ILE B O 1
ATOM 2848 N N . PRO B 1 185 ? 0.328 3.057 -11.555 1 95.19 185 PRO B N 1
ATOM 2849 C CA . PRO B 1 185 ? -0.765 3.984 -11.859 1 95.19 185 PRO B CA 1
ATOM 2850 C C . PRO B 1 185 ? -1.962 3.805 -10.93 1 95.19 185 PRO B C 1
ATOM 2852 O O . PRO B 1 185 ? -2.984 4.477 -11.094 1 95.19 185 PRO B O 1
ATOM 2855 N N . CYS B 1 186 ? -1.912 2.91 -10.008 1 95.31 186 CYS B N 1
ATOM 2856 C CA . CYS B 1 186 ? -3.049 2.609 -9.141 1 95.31 186 CYS B CA 1
ATOM 2857 C C . CYS B 1 186 ? -2.6 2.402 -7.699 1 95.31 186 CYS B C 1
ATOM 2859 O O . CYS B 1 186 ? -1.401 2.344 -7.422 1 95.31 186 CYS B O 1
ATOM 2861 N N . PRO B 1 187 ? -3.521 2.328 -6.758 1 96.06 187 PRO B N 1
ATOM 2862 C CA . PRO B 1 187 ? -3.17 2.107 -5.355 1 96.06 187 PRO B CA 1
ATOM 2863 C C . PRO B 1 187 ? -2.508 0.751 -5.121 1 96.06 187 PRO B C 1
ATOM 2865 O O . PRO B 1 187 ? -2.766 -0.203 -5.859 1 96.06 187 PRO B O 1
ATOM 2868 N N . ILE B 1 188 ? -1.665 0.776 -4.121 1 96.75 188 ILE B N 1
ATOM 2869 C CA . ILE B 1 188 ? -1.024 -0.459 -3.684 1 96.75 188 ILE B CA 1
ATOM 2870 C C . ILE B 1 188 ? -1.343 -0.712 -2.211 1 96.75 188 ILE B C 1
ATOM 2872 O O . ILE B 1 188 ? -1.196 0.182 -1.376 1 96.75 188 ILE B O 1
ATOM 2876 N N . LEU B 1 189 ? -1.826 -1.908 -1.95 1 95.88 189 LEU B N 1
ATOM 2877 C CA . LEU B 1 189 ? -1.935 -2.389 -0.577 1 95.88 189 LEU B CA 1
ATOM 2878 C C . LEU B 1 189 ? -0.79 -3.338 -0.24 1 95.88 189 LEU B C 1
ATOM 2880 O O . LEU B 1 189 ? -0.703 -4.434 -0.797 1 95.88 189 LEU B O 1
ATOM 2884 N N . MET B 1 190 ? 0.056 -2.865 0.621 1 96.75 190 MET B N 1
ATOM 2885 C CA . MET B 1 190 ? 1.183 -3.693 1.044 1 96.75 190 MET B CA 1
ATOM 2886 C C . MET B 1 190 ? 0.907 -4.332 2.4 1 96.75 190 MET B C 1
ATOM 2888 O O . MET B 1 190 ? 0.489 -3.654 3.34 1 96.75 190 MET B O 1
ATOM 2892 N N . LEU B 1 191 ? 1.215 -5.594 2.463 1 96.06 191 LEU B N 1
ATOM 2893 C CA . LEU B 1 191 ? 0.886 -6.355 3.662 1 96.06 191 LEU B CA 1
ATOM 2894 C C . LEU B 1 191 ? 2.152 -6.824 4.375 1 96.06 191 LEU B C 1
ATOM 2896 O O . LEU B 1 191 ? 3.027 -7.43 3.754 1 96.06 191 LEU B O 1
ATOM 2900 N N . PRO B 1 192 ? 2.162 -6.531 5.656 1 92 192 PRO B N 1
ATOM 2901 C CA . PRO B 1 192 ? 3.324 -7.016 6.406 1 92 192 PRO B CA 1
ATOM 2902 C C . PRO B 1 192 ? 3.287 -8.523 6.641 1 92 192 PRO B C 1
ATOM 2904 O O . PRO B 1 192 ? 2.299 -9.18 6.309 1 92 192 PRO B O 1
ATOM 2907 N N . LEU B 1 193 ? 4.434 -9.117 7.125 1 79 193 LEU B N 1
ATOM 2908 C CA . LEU B 1 193 ? 4.504 -10.539 7.43 1 79 193 LEU B CA 1
ATOM 2909 C C . LEU B 1 193 ? 3.844 -10.836 8.773 1 79 193 LEU B C 1
ATOM 2911 O O . LEU B 1 193 ? 3.854 -10 9.68 1 79 193 LEU B O 1
#

Nearest PDB structures (foldseek):
  5tvg-assembly6_H  TM=3.984E-01  e=1.376E-02  Burkholderia vietnamiensis G4
  5hxa-assembly1_A-2  TM=4.502E-01  e=2.570E-02  Paraburkholderia xenovorans LB400
  5tvg-assembly4_C  TM=3.831E-01  e=2.913E-02  Burkholderia vietnamiensis G4
  1gz5-assembly1_A  TM=4.161E-01  e=7.919E-02  Escherichia coli str. K-12 substr. W3110
  1uqt-assembly1_B  TM=4.063E-01  e=6.565E-02  Escherichia coli

Organism: Triticum aestivum (NCBI:txid4565)

Sequence (386 aa):
MAFASSLLPAPASGVRASHAPELAFPPVNRKGGVSLRRRGARHGVRAEVNESASALAIDALSQVKHVLLPITDRNPYLSEGTRQAAATTTSLAKKYGANITVVVIDDKPKESFPEHDTQMSSIRWHLSEGGFTEFGLMERLGEGKKPTAIIAEVADDLELDLVVLSMEAIHSKQVDGNLLAEFIPCPILMLPLMAFASSLLPAPASGVRASHAPELAFPPVNRKGGVSLRRRGARHGVRAEVNESASALAIDALSQVKHVLLPITDRNPYLSEGTRQAAATTTSLAKKYGANITVVVIDDKPKESFPEHDTQMSSIRWHLSEGGFTEFGLMERLGEGKKPTAIIAEVADDLELDLVVLSMEAIHSKQVDGNLLAEFIPCPILMLPL

Solvent-accessible surface area (backbone atoms only — not comparable to full-atom values): 22648 Å² total; per-residue (Å²): 140,86,82,78,80,78,82,78,83,80,81,84,80,73,83,76,84,78,82,79,76,82,79,77,80,74,86,84,77,87,80,84,79,79,81,80,77,79,74,76,73,78,72,72,75,68,76,72,74,65,62,65,66,62,64,60,32,44,35,71,63,72,69,30,49,32,35,37,39,65,40,74,68,83,46,38,76,48,46,71,33,53,49,50,33,44,31,34,48,31,36,50,24,60,75,48,68,25,45,47,33,35,38,40,40,38,70,52,42,68,88,78,37,89,49,47,66,51,26,53,50,40,52,51,49,53,34,37,74,52,71,38,84,75,62,46,77,45,76,52,50,43,74,78,62,55,52,35,57,48,54,32,48,52,37,57,77,66,63,35,42,31,35,40,35,31,30,54,41,41,70,69,64,55,29,48,43,51,62,35,55,70,58,34,84,36,31,35,39,34,33,48,123,138,88,80,79,82,81,83,78,82,82,82,80,82,78,80,78,82,79,81,80,78,80,80,79,79,75,82,82,83,84,75,84,78,76,80,77,77,78,75,76,72,79,73,73,77,69,75,72,74,66,63,65,67,64,66,61,34,45,34,71,62,71,67,30,49,31,35,36,38,64,39,72,69,81,47,37,75,47,48,72,35,52,48,50,33,44,30,34,48,31,36,50,23,62,75,48,68,25,45,47,33,36,37,41,41,39,68,52,40,68,88,78,38,89,49,46,67,49,27,54,51,40,53,51,48,54,34,38,74,51,69,39,84,76,62,47,76,47,75,51,50,42,74,76,60,54,52,35,57,49,54,30,51,50,38,57,76,66,63,37,42,30,35,39,34,30,30,54,41,42,71,70,65,56,29,48,42,49,62,34,56,69,60,33,84,36,30,35,39,34,33,50,124

Secondary structure (DSSP, 8-state):
--------------------------------------------------THHHHT---TTTT--EEEEEE----TT--HHHHHHHHHHHHHHHHHT-EEEEEEEESS-GGG-TTHHHHHHHHHHHHHHTT-SS-EEEEEES-S--HHHHHHHHHHHTT-SEEEEETHHHHTTSS-HHHHHHH-SS-EEEE--/--------------------------------------------------THHHHT---TTTT--EEEEEE----TT--HHHHHHHHHHHHHHHHHT-EEEEEEEESS-G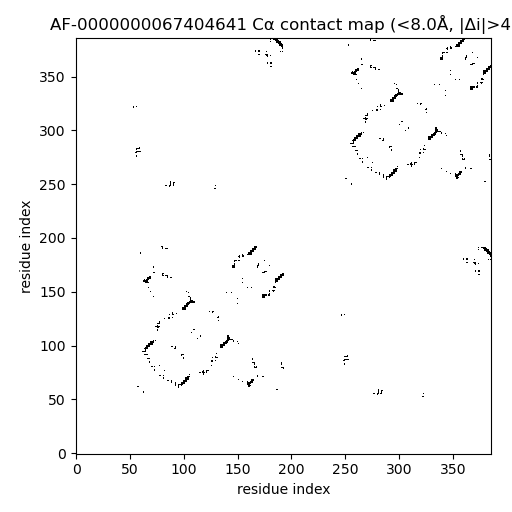GG-TTHHHHHHHHHHHHHHTT-SS-EEEEEES-S--HHHHHHHHHHHTT-SEEEEETHHHHTTSS-HHHHHHH-SS-EEEE--